Protein AF-A0A1G9GLI8-F1 (afdb_monomer_lite)

Foldseek 3Di:
DDQDPVLVVCVFQPVQQNVPPDLCSLLLLLQCLLQDFPVRNDGCQQFQLSVVVLCVVLVFFAFQFLWKQDLLFIAGSVGHTDDLVSVQVSLALFWKKKAAGRDPPQPPIWIADNNQFIAGQQRDTDDPGNSVVSNVCSNGIMTMGGDADFDVLLCLQPVLEQWWKWWKWFADDPPPFIDGLWIKIQAQLNNTHYSGQVSWHWIFTADLVFQFTQFFIAHLVRDGHCARPPSRHGRHGDHDPQSVLVRVSVRSVCVSVVRRRMWTWIWGAHPVGIHTHGIDSPNDDRCCCPRPPPSSSSVVCSSCHNFDEDEGGDDPVQDDAHQFFKKKKKKKWDFQQPPQCQQVQLQVSQNRSQKHKGWDADPVRIIIMMIIGGNSSVSSSLRVSSCTPPVTHTPYMYMDDIYTDD

Sequence (406 aa):
MQDFDHAGFLKSWFPSIAATNHPARFFWAHNEFLCTTPAAKRAVLDDKLLFSGLLAVSGLPAPRTLLAILGGRFVSGSGEELDEAEAVRRLQGRGAFAKTRTGWGGEGSFRIGADGTIHGTDGTRVAKSLGGWLRRIRKSDYLVQELVQQDERCAQAAPASVNTVRCITFPGSGDDGPRVALAFWRIGNGRTVVDNISSGGMICAVDPSSGRVTSAAADKTRTTYEAHPVTGFRFRGAELPGFDAILRTVRAGHRALDTAMSIAWDVAVTPEGPVILEGNGHWGISLEDLIQPGYEQVLWDAFMAGRRVEGRGFPAEAGPVAETDMVRASLTIRGKVQGVGYRRWVTRHAADRGVQAEARNLSDGTVRCRLWGQRWRVEFVTLACHRGPPAAGVEGIDVRDVRRLR

Secondary structure (DSSP, 8-state):
-PPP-HHHHHHHH-HHHHTT--TTHHHHHHHHHHH--SS--S-GGG-HHHHHHHHHHTT-----EEEEEETTEEE-TTS-EE-HHHHHHHHTTS-EEEEESS--TTTT-EEE-TTS-EEETTS-B--S-HHHHHHHHTTS-EEEEEPPPPPHHHHTT-TTSPPEEEEEEEPPSGGG--EEEEEEEEE--SSSS---GGGT-EEEEE-TTT-BB-S-EEETT--EESB-TTT--B-TTPBPTTHHHHHHHHHHHHHHTTT-S-EEEEEEEETTEEEEEEEESS---SSHHHHSTTHHHHHHHHHHTT----S----GGG-S--TT-EEEEEEEEEEE-SSSSHHHHHHHHHHTTT-EEEEEE-TTS-EEEEEEEEHHHHHHHHHHHTT-STT-EEEEEEEEEEEE--

pLDDT: mean 90.31, std 9.18, range [47.22, 98.62]

InterPro domains:
  IPR001792 Acylphosphatase-like domain [PF00708] (331-401)
  IPR001792 Acylphosphatase-like domain [PS51160] (328-406)
  IPR020456 Acylphosphatase [PTHR47268] (326-401)
  IPR036046 Acylphosphatase-like domain superfamily [SSF54975] (324-403)
  IPR039523 Alpha-L-glutamate ligase-related protein, ATP-grasp domain [PF14397] (40-290)

Radius of gyration: 23.62 Å; chains: 1; bounding box: 62×44×68 Å

Structure (mmCIF, N/CA/C/O backbone):
data_AF-A0A1G9GLI8-F1
#
_entry.id   AF-A0A1G9GLI8-F1
#
loop_
_atom_site.group_PDB
_atom_site.id
_atom_site.type_symbol
_atom_site.label_atom_id
_atom_site.label_alt_id
_atom_site.label_comp_id
_atom_site.label_asym_id
_atom_site.label_entity_id
_atom_site.label_seq_id
_atom_site.pdbx_PDB_ins_code
_atom_site.Cartn_x
_atom_site.Cartn_y
_atom_site.Cartn_z
_atom_site.occupancy
_atom_site.B_iso_or_equiv
_atom_site.auth_seq_id
_atom_site.auth_comp_id
_atom_site.auth_asym_id
_atom_site.auth_atom_id
_atom_site.pdbx_PDB_model_num
ATOM 1 N N . MET A 1 1 ? 21.840 -19.261 -1.019 1.00 47.22 1 MET A N 1
ATOM 2 C CA . MET A 1 1 ? 21.425 -18.144 -1.892 1.00 47.22 1 MET A CA 1
ATOM 3 C C . MET A 1 1 ? 22.218 -16.942 -1.411 1.00 47.22 1 MET A C 1
ATOM 5 O O . MET A 1 1 ? 22.260 -16.765 -0.204 1.00 47.22 1 MET A O 1
ATOM 9 N N . GLN A 1 2 ? 22.971 -16.248 -2.268 1.00 57.12 2 GLN A N 1
ATOM 10 C CA . GLN A 1 2 ? 23.644 -15.015 -1.836 1.00 57.12 2 GLN A CA 1
ATOM 11 C C . GLN A 1 2 ? 22.579 -13.948 -1.584 1.00 57.12 2 GLN A C 1
ATOM 13 O O . GLN A 1 2 ? 21.652 -13.836 -2.388 1.00 57.12 2 GLN A O 1
ATOM 18 N N . ASP A 1 3 ? 22.716 -13.202 -0.490 1.00 78.06 3 ASP A N 1
ATOM 19 C CA . ASP A 1 3 ? 21.849 -12.065 -0.195 1.00 78.06 3 ASP A CA 1
ATOM 20 C C . ASP A 1 3 ? 21.944 -11.044 -1.335 1.00 78.06 3 ASP A C 1
ATOM 22 O O . ASP A 1 3 ? 23.028 -10.753 -1.851 1.00 78.06 3 ASP A O 1
ATOM 26 N N . PHE A 1 4 ? 20.799 -10.521 -1.767 1.00 84.12 4 PHE A N 1
ATOM 27 C CA . PHE A 1 4 ? 20.764 -9.497 -2.803 1.00 84.12 4 PHE A CA 1
ATOM 28 C C . PHE A 1 4 ? 21.420 -8.201 -2.299 1.00 84.12 4 PHE A C 1
ATOM 30 O O . PHE A 1 4 ? 20.952 -7.597 -1.331 1.00 84.12 4 PHE A O 1
ATOM 37 N N . ASP A 1 5 ? 22.469 -7.740 -2.993 1.00 89.00 5 ASP A N 1
ATOM 38 C CA . ASP A 1 5 ? 23.155 -6.472 -2.710 1.00 89.00 5 ASP A CA 1
ATOM 39 C C . ASP A 1 5 ? 22.285 -5.266 -3.104 1.00 89.00 5 ASP A C 1
ATOM 41 O O . ASP A 1 5 ? 22.465 -4.606 -4.134 1.00 89.00 5 ASP A O 1
ATOM 45 N N . HIS A 1 6 ? 21.306 -4.974 -2.256 1.00 88.50 6 HIS A N 1
ATOM 46 C CA . HIS A 1 6 ? 20.395 -3.856 -2.425 1.00 88.50 6 HIS A CA 1
ATOM 47 C C . HIS A 1 6 ? 21.102 -2.498 -2.329 1.00 88.50 6 HIS A C 1
ATOM 49 O O . HIS A 1 6 ? 20.702 -1.551 -3.007 1.00 88.50 6 HIS A O 1
ATOM 55 N N . ALA A 1 7 ? 22.176 -2.387 -1.543 1.00 87.88 7 ALA A N 1
ATOM 56 C CA . ALA A 1 7 ? 22.947 -1.153 -1.433 1.00 87.88 7 ALA A CA 1
ATOM 57 C C . ALA A 1 7 ? 23.683 -0.837 -2.745 1.00 87.88 7 ALA A C 1
ATOM 59 O O . ALA A 1 7 ? 23.618 0.296 -3.233 1.00 87.88 7 ALA A O 1
ATOM 60 N N . GLY A 1 8 ? 24.350 -1.827 -3.344 1.00 90.19 8 GLY A N 1
ATOM 61 C CA . GLY A 1 8 ? 24.966 -1.710 -4.665 1.00 90.19 8 GLY A CA 1
ATOM 62 C C . GLY A 1 8 ? 23.937 -1.445 -5.762 1.00 90.19 8 GLY A C 1
ATOM 63 O O . GLY A 1 8 ? 24.139 -0.561 -6.601 1.00 90.19 8 GLY A O 1
ATOM 64 N N . PHE A 1 9 ? 22.790 -2.129 -5.708 1.00 91.75 9 PHE A N 1
ATOM 65 C CA . PHE A 1 9 ? 21.672 -1.894 -6.620 1.00 91.75 9 PHE A CA 1
ATOM 66 C C . PHE A 1 9 ? 21.173 -0.447 -6.566 1.00 91.75 9 PHE A C 1
ATOM 68 O O . PHE A 1 9 ? 21.089 0.205 -7.607 1.00 91.75 9 PHE A O 1
ATOM 75 N N . LEU A 1 10 ? 20.894 0.082 -5.370 1.00 90.69 10 LEU A N 1
ATOM 76 C CA . LEU A 1 10 ? 20.459 1.467 -5.190 1.00 90.69 10 LEU A CA 1
ATOM 77 C C . LEU A 1 10 ? 21.518 2.451 -5.682 1.00 90.69 10 LEU A C 1
ATOM 79 O O . LEU A 1 10 ? 21.193 3.352 -6.447 1.00 90.69 10 LEU A O 1
ATOM 83 N N . LYS A 1 11 ? 22.791 2.261 -5.321 1.00 89.69 11 LYS A N 1
ATOM 84 C CA . LYS A 1 11 ? 23.883 3.131 -5.790 1.00 89.69 11 LYS A CA 1
ATOM 85 C C . LYS A 1 11 ? 23.991 3.164 -7.316 1.00 89.69 11 LYS A C 1
ATOM 87 O O . LYS A 1 11 ? 24.294 4.212 -7.876 1.00 89.69 11 LYS A O 1
ATOM 92 N N . SER A 1 12 ? 23.751 2.036 -7.985 1.00 91.62 12 SER A N 1
ATOM 93 C CA . SER A 1 12 ? 23.868 1.932 -9.441 1.00 91.62 12 SER A CA 1
ATOM 94 C C . SER A 1 12 ? 22.621 2.424 -10.181 1.00 91.62 12 SER A C 1
ATOM 96 O O . SER A 1 12 ? 22.726 3.168 -11.153 1.00 91.62 12 SER A O 1
ATOM 98 N N . TRP A 1 13 ? 21.427 2.026 -9.749 1.00 93.56 13 TRP A N 1
ATOM 99 C CA . TRP A 1 13 ? 20.188 2.248 -10.503 1.00 93.56 13 TRP A CA 1
ATOM 100 C C . TRP A 1 13 ? 19.340 3.399 -9.972 1.00 93.56 13 TRP A C 1
ATOM 102 O O . TRP A 1 13 ? 18.591 4.000 -10.740 1.00 93.56 13 TRP A O 1
ATOM 112 N N . PHE A 1 14 ? 19.500 3.738 -8.694 1.00 92.62 14 PHE A N 1
ATOM 113 C CA . PHE A 1 14 ? 18.739 4.775 -8.001 1.00 92.62 14 PHE A CA 1
ATOM 114 C C . PHE A 1 14 ? 19.632 5.688 -7.150 1.00 92.62 14 PHE A C 1
ATOM 116 O O . PHE A 1 14 ? 19.346 5.881 -5.964 1.00 92.62 14 PHE A O 1
ATOM 123 N N . PRO A 1 15 ? 20.731 6.249 -7.693 1.00 89.38 15 PRO A N 1
ATOM 124 C CA . PRO A 1 15 ? 21.643 7.072 -6.903 1.00 89.38 15 PRO A CA 1
ATOM 125 C C . PRO A 1 15 ? 20.952 8.282 -6.263 1.00 89.38 15 PRO A C 1
ATOM 127 O O . PRO A 1 15 ? 21.400 8.735 -5.213 1.00 89.38 15 PRO A O 1
ATOM 130 N N . SER A 1 16 ? 19.847 8.775 -6.841 1.00 87.56 16 SER A N 1
ATOM 131 C CA . SER A 1 16 ? 19.075 9.861 -6.230 1.00 87.56 16 SER A CA 1
ATOM 132 C C . SER A 1 16 ? 18.406 9.464 -4.910 1.00 87.56 16 SER A C 1
ATOM 134 O O . SER A 1 16 ? 18.384 10.259 -3.976 1.00 87.56 16 SER A O 1
ATOM 136 N N . ILE A 1 17 ? 17.952 8.212 -4.804 1.00 86.62 17 ILE A N 1
ATOM 137 C CA . ILE A 1 17 ? 17.346 7.646 -3.592 1.00 86.62 17 ILE A CA 1
ATOM 138 C C . ILE A 1 17 ? 18.414 7.119 -2.634 1.00 86.62 17 ILE A C 1
ATOM 140 O O . ILE A 1 17 ? 18.275 7.246 -1.422 1.00 86.62 17 ILE A O 1
ATOM 144 N N . ALA A 1 18 ? 19.506 6.546 -3.152 1.00 84.94 18 ALA A N 1
ATOM 145 C CA . ALA A 1 18 ? 20.603 6.034 -2.330 1.00 84.94 18 ALA A CA 1
ATOM 146 C C . ALA A 1 18 ? 21.181 7.103 -1.380 1.00 84.94 18 ALA A C 1
ATOM 148 O O . ALA A 1 18 ? 21.725 6.765 -0.332 1.00 84.94 18 ALA A O 1
ATOM 149 N N . ALA A 1 19 ? 21.035 8.387 -1.724 1.00 75.69 19 ALA A N 1
ATOM 150 C CA . ALA A 1 19 ? 21.469 9.516 -0.910 1.00 75.69 19 ALA A CA 1
ATOM 151 C C . ALA A 1 19 ? 20.595 9.790 0.332 1.00 75.69 19 ALA A C 1
ATOM 153 O O . ALA A 1 19 ? 21.033 10.516 1.222 1.00 75.69 19 ALA A O 1
ATOM 154 N N . THR A 1 20 ? 19.371 9.253 0.426 1.00 71.25 20 THR A N 1
ATOM 155 C CA . THR A 1 20 ? 18.413 9.643 1.478 1.00 71.25 20 THR A CA 1
ATOM 156 C C . THR A 1 20 ? 18.528 8.841 2.780 1.00 71.25 20 THR A C 1
ATOM 158 O O . THR A 1 20 ? 17.781 9.125 3.713 1.00 71.25 20 THR A O 1
ATOM 161 N N . ASN A 1 21 ? 19.406 7.829 2.854 1.00 66.62 21 ASN A N 1
ATOM 162 C CA . ASN A 1 21 ? 19.669 6.975 4.031 1.00 66.62 21 ASN A CA 1
ATOM 163 C C . ASN A 1 21 ? 18.436 6.355 4.732 1.00 66.62 21 ASN A C 1
ATOM 165 O O . ASN A 1 21 ? 18.541 5.898 5.867 1.00 66.62 21 ASN A O 1
ATOM 169 N N . HIS A 1 22 ? 17.269 6.307 4.083 1.00 71.94 22 HIS A N 1
ATOM 170 C CA . HIS A 1 22 ? 16.049 5.751 4.670 1.00 71.94 22 HIS A CA 1
ATOM 171 C C . HIS A 1 22 ? 15.716 4.402 4.009 1.00 71.94 22 HIS A C 1
ATOM 173 O O . HIS A 1 22 ? 15.412 4.386 2.811 1.00 71.94 22 HIS A O 1
ATOM 179 N N . PRO A 1 23 ? 15.683 3.281 4.757 1.00 65.19 23 PRO A N 1
ATOM 180 C CA . PRO A 1 23 ? 15.645 1.923 4.193 1.00 65.19 23 PRO A CA 1
ATOM 181 C C . PRO A 1 23 ? 14.399 1.651 3.336 1.00 65.19 23 PRO A C 1
ATOM 183 O O . PRO A 1 23 ? 14.455 0.966 2.319 1.00 65.19 23 PRO A O 1
ATOM 186 N N . ALA A 1 24 ? 13.268 2.274 3.682 1.00 75.62 24 ALA A N 1
ATOM 187 C CA . ALA A 1 24 ? 12.013 2.148 2.938 1.00 75.62 24 ALA A CA 1
ATOM 188 C C . ALA A 1 24 ? 11.818 3.150 1.778 1.00 75.62 24 ALA A C 1
ATOM 190 O O . ALA A 1 24 ? 10.831 3.026 1.045 1.00 75.62 24 ALA A O 1
ATOM 191 N N . ARG A 1 25 ? 12.691 4.163 1.614 1.00 85.25 25 ARG A N 1
ATOM 192 C CA . ARG A 1 25 ? 12.437 5.300 0.699 1.00 85.25 25 ARG A CA 1
ATOM 193 C C . ARG A 1 25 ? 12.219 4.842 -0.735 1.00 85.25 25 ARG A C 1
ATOM 195 O O . ARG A 1 25 ? 11.334 5.372 -1.404 1.00 85.25 25 ARG A O 1
ATOM 202 N N . PHE A 1 26 ? 12.992 3.854 -1.182 1.00 89.00 26 PHE A N 1
ATOM 203 C CA . PHE A 1 26 ? 12.869 3.281 -2.518 1.00 89.00 26 PHE A CA 1
ATOM 204 C C . PHE A 1 26 ? 11.445 2.799 -2.808 1.00 89.00 26 PHE A C 1
ATOM 206 O O . PHE A 1 26 ? 10.848 3.204 -3.801 1.00 89.00 26 PHE A O 1
ATOM 213 N N . PHE A 1 27 ? 10.874 1.983 -1.920 1.00 88.00 27 PHE A N 1
ATOM 214 C CA . PHE A 1 27 ? 9.536 1.423 -2.105 1.00 88.00 27 PHE A CA 1
ATOM 215 C C . PHE A 1 27 ? 8.453 2.501 -2.095 1.00 88.00 27 PHE A C 1
ATOM 217 O O . PHE A 1 27 ? 7.528 2.448 -2.900 1.00 88.00 27 PHE A O 1
ATOM 224 N N . TRP A 1 28 ? 8.602 3.520 -1.245 1.00 85.38 28 TRP A N 1
ATOM 225 C CA . TRP A 1 28 ? 7.702 4.674 -1.225 1.00 85.38 28 TRP A CA 1
ATOM 226 C C . TRP A 1 28 ? 7.745 5.451 -2.532 1.00 85.38 28 TRP A C 1
ATOM 228 O O . TRP A 1 28 ? 6.699 5.706 -3.118 1.00 85.38 28 TRP A O 1
ATOM 238 N N . ALA A 1 29 ? 8.947 5.787 -3.003 1.00 86.25 29 ALA A N 1
ATOM 239 C CA . ALA A 1 29 ? 9.135 6.497 -4.262 1.00 86.25 29 ALA A CA 1
ATOM 240 C C . ALA A 1 29 ? 8.609 5.678 -5.449 1.00 86.25 29 ALA A C 1
ATOM 242 O O . ALA A 1 29 ? 8.027 6.226 -6.382 1.00 86.25 29 ALA A O 1
ATOM 243 N N . HIS A 1 30 ? 8.773 4.355 -5.404 1.00 88.81 30 HIS A N 1
ATOM 244 C CA . HIS A 1 30 ? 8.282 3.471 -6.449 1.00 88.81 30 HIS A CA 1
ATOM 245 C C . HIS A 1 30 ? 6.751 3.395 -6.458 1.00 88.81 30 HIS A C 1
ATOM 247 O O . HIS A 1 30 ? 6.137 3.504 -7.517 1.00 88.81 30 HIS A O 1
ATOM 253 N N . ASN A 1 31 ? 6.115 3.252 -5.294 1.00 86.69 31 ASN A N 1
ATOM 254 C CA . ASN A 1 31 ? 4.658 3.305 -5.201 1.00 86.69 31 ASN A CA 1
ATOM 255 C C . ASN A 1 31 ? 4.119 4.664 -5.641 1.00 86.69 31 ASN A C 1
ATOM 257 O O . ASN A 1 31 ? 3.172 4.700 -6.419 1.00 86.69 31 ASN A O 1
ATOM 261 N N . GLU A 1 32 ? 4.753 5.761 -5.226 1.00 83.69 32 GLU A N 1
ATOM 262 C CA . GLU A 1 32 ? 4.423 7.112 -5.684 1.00 83.69 32 GLU A CA 1
ATOM 263 C C . GLU A 1 32 ? 4.510 7.207 -7.216 1.00 83.69 32 GLU A C 1
ATOM 265 O O . GLU A 1 32 ? 3.570 7.666 -7.866 1.00 83.69 32 GLU A O 1
ATOM 270 N N . PHE A 1 33 ? 5.587 6.690 -7.813 1.00 85.50 33 PHE A N 1
ATOM 271 C CA . PHE A 1 33 ? 5.793 6.649 -9.263 1.00 85.50 33 PHE A CA 1
ATOM 272 C C . PHE A 1 33 ? 4.734 5.831 -10.018 1.00 85.50 33 PHE A C 1
ATOM 274 O O . PHE A 1 33 ? 4.402 6.146 -11.164 1.00 85.50 33 PHE A O 1
ATOM 281 N N . LEU A 1 34 ? 4.235 4.746 -9.423 1.00 83.50 34 LEU A N 1
ATOM 282 C CA . LEU A 1 34 ? 3.252 3.877 -10.069 1.00 83.50 34 LEU A CA 1
ATOM 283 C C . LEU A 1 34 ? 1.807 4.327 -9.840 1.00 83.50 34 LEU A C 1
ATOM 285 O O . LEU A 1 34 ? 0.982 4.172 -10.740 1.00 83.50 34 LEU A O 1
ATOM 289 N N . CYS A 1 35 ? 1.511 4.886 -8.667 1.00 75.06 35 CYS A N 1
ATOM 290 C CA . CYS A 1 35 ? 0.154 5.216 -8.234 1.00 75.06 35 CYS A CA 1
ATOM 291 C C . CYS A 1 35 ? -0.244 6.671 -8.514 1.00 75.06 35 CYS A C 1
ATOM 293 O O . CYS A 1 35 ? -1.419 7.009 -8.377 1.00 75.06 35 CYS A O 1
ATOM 295 N N . THR A 1 36 ? 0.699 7.532 -8.908 1.00 69.12 36 THR A N 1
ATOM 296 C CA . THR A 1 36 ? 0.410 8.916 -9.299 1.00 69.12 36 THR A CA 1
ATOM 297 C C . THR A 1 36 ? 0.709 9.135 -10.778 1.00 69.12 36 THR A C 1
ATOM 299 O O . THR A 1 36 ? 1.734 8.708 -11.309 1.00 69.12 36 THR A O 1
ATOM 302 N N . THR A 1 37 ? -0.194 9.832 -11.465 1.00 62.31 37 THR A N 1
ATOM 303 C CA . THR A 1 37 ? 0.079 10.380 -12.801 1.00 62.31 37 THR A CA 1
ATOM 304 C C . THR A 1 37 ? -0.009 11.902 -12.720 1.00 62.31 37 THR A C 1
ATOM 306 O O . THR A 1 37 ? -0.674 12.425 -11.827 1.00 62.31 37 THR A O 1
ATOM 309 N N . PRO A 1 38 ? 0.603 12.667 -13.640 1.00 56.25 38 PRO A N 1
ATOM 310 C CA . PRO A 1 38 ? 0.420 14.118 -13.676 1.00 56.25 38 PRO A CA 1
ATOM 311 C C . PRO A 1 38 ? -1.059 14.548 -13.743 1.00 56.25 38 PRO A C 1
ATOM 313 O O . PRO A 1 38 ? -1.404 15.617 -13.245 1.00 56.25 38 PRO A O 1
ATOM 316 N N . ALA A 1 39 ? -1.932 13.711 -14.320 1.00 50.38 39 ALA A N 1
ATOM 317 C CA . ALA A 1 39 ? -3.375 13.947 -14.385 1.00 50.38 39 ALA A CA 1
ATOM 318 C C . ALA A 1 39 ? -4.108 13.540 -13.090 1.00 50.38 39 ALA A C 1
ATOM 320 O O . ALA A 1 39 ? -4.992 14.260 -12.626 1.00 50.38 39 ALA A O 1
ATOM 321 N N . ALA A 1 40 ? -3.728 12.415 -12.479 1.00 56.66 40 ALA A N 1
ATOM 322 C CA . ALA A 1 40 ? -4.269 11.947 -11.208 1.00 56.66 40 ALA A CA 1
ATOM 323 C C . ALA A 1 40 ? -3.347 12.375 -10.058 1.00 56.66 40 ALA A C 1
ATOM 325 O O . ALA A 1 40 ? -2.416 11.664 -9.685 1.00 56.66 40 ALA A O 1
ATOM 326 N N . LYS A 1 41 ? -3.636 13.541 -9.464 1.00 52.50 41 LYS A N 1
ATOM 327 C CA . LYS A 1 41 ? -2.883 14.093 -8.320 1.00 52.50 41 LYS A CA 1
ATOM 328 C C . LYS A 1 41 ? -2.916 13.219 -7.050 1.00 52.50 41 LYS A C 1
ATOM 330 O O . LYS A 1 41 ? -2.290 13.603 -6.068 1.00 52.50 41 LYS A O 1
ATOM 335 N N . ARG A 1 42 ? -3.694 12.128 -7.011 1.00 59.84 42 ARG A N 1
ATOM 336 C CA . ARG A 1 42 ? -3.911 11.294 -5.815 1.00 59.84 42 ARG A CA 1
ATOM 337 C C . ARG A 1 42 ? -4.028 9.817 -6.173 1.00 59.84 42 ARG A C 1
ATOM 339 O O . ARG A 1 42 ? -4.731 9.480 -7.125 1.00 59.84 42 ARG A O 1
ATOM 346 N N . ALA A 1 43 ? -3.385 8.966 -5.377 1.00 73.38 43 ALA A N 1
ATOM 347 C CA . ALA A 1 43 ? -3.535 7.521 -5.451 1.00 73.38 43 ALA A CA 1
ATOM 348 C C . ALA A 1 43 ? -4.830 7.068 -4.756 1.00 73.38 43 ALA A C 1
ATOM 350 O O . ALA A 1 43 ? -5.285 7.697 -3.802 1.00 73.38 43 ALA A O 1
ATOM 351 N N . VAL A 1 44 ? -5.397 5.937 -5.191 1.00 84.75 44 VAL A N 1
ATOM 352 C CA . VAL A 1 44 ? -6.567 5.314 -4.538 1.00 84.75 44 VAL A CA 1
ATOM 353 C C . VAL A 1 44 ? -6.296 5.025 -3.058 1.00 84.75 44 VAL A C 1
ATOM 355 O O . VAL A 1 44 ? -7.179 5.223 -2.234 1.00 84.75 44 VAL A O 1
ATOM 358 N N . LEU A 1 45 ? -5.071 4.613 -2.714 1.00 86.19 45 LEU A N 1
ATOM 359 C CA . LEU A 1 45 ? -4.663 4.302 -1.338 1.00 86.19 45 LEU A CA 1
ATOM 360 C C . LEU A 1 45 ? -4.658 5.531 -0.410 1.00 86.19 45 LEU A C 1
ATOM 362 O O . LEU A 1 45 ? -4.851 5.380 0.791 1.00 86.19 45 LEU A O 1
ATOM 366 N N . ASP A 1 46 ? -4.503 6.742 -0.953 1.00 84.19 46 ASP A N 1
ATOM 367 C CA . ASP A 1 46 ? -4.475 7.982 -0.159 1.00 84.19 46 ASP A CA 1
ATOM 368 C C . ASP A 1 46 ? -5.879 8.573 0.067 1.00 84.19 46 ASP A C 1
ATOM 370 O O . ASP A 1 46 ? -6.053 9.535 0.822 1.00 84.19 46 ASP A O 1
ATOM 374 N N . ASP A 1 47 ? -6.896 8.027 -0.606 1.00 89.00 47 ASP A N 1
ATOM 375 C CA . ASP A 1 47 ? -8.276 8.496 -0.551 1.00 89.00 47 ASP A CA 1
ATOM 376 C C . ASP A 1 47 ? -9.181 7.399 0.009 1.00 89.00 47 ASP A C 1
ATOM 378 O O . ASP A 1 47 ? -9.603 6.479 -0.693 1.00 89.00 47 ASP A O 1
ATOM 382 N N . LYS A 1 48 ? -9.527 7.521 1.294 1.00 90.75 48 LYS A N 1
ATOM 383 C CA . LYS A 1 48 ? -10.290 6.489 2.008 1.00 90.75 48 LYS A CA 1
ATOM 384 C C . LYS A 1 48 ? -11.661 6.215 1.390 1.00 90.75 48 LYS A C 1
ATOM 386 O O . LYS A 1 48 ? -12.164 5.103 1.535 1.00 90.75 48 LYS A O 1
ATOM 391 N N . LEU A 1 49 ? -12.266 7.194 0.709 1.00 90.06 49 LEU A N 1
ATOM 392 C CA . LEU A 1 49 ? -13.542 6.993 0.024 1.00 90.06 49 LEU A CA 1
ATOM 393 C C . LEU A 1 49 ? -13.349 6.198 -1.271 1.00 90.06 49 LEU A C 1
ATOM 395 O O . LEU A 1 49 ? -14.058 5.215 -1.477 1.00 90.06 49 LEU A O 1
ATOM 399 N N . LEU A 1 50 ? -12.392 6.595 -2.119 1.00 89.31 50 LEU A N 1
ATOM 400 C CA . LEU A 1 50 ? -12.094 5.860 -3.356 1.00 89.31 50 LEU A CA 1
ATOM 401 C C . LEU A 1 50 ? -11.649 4.429 -3.051 1.00 89.31 50 LEU A C 1
ATOM 403 O O . LEU A 1 50 ? -12.113 3.494 -3.698 1.00 89.31 50 LEU A O 1
ATOM 407 N N . PHE A 1 51 ? -10.810 4.256 -2.030 1.00 91.31 51 PHE A N 1
ATOM 408 C CA . PHE A 1 51 ? -10.389 2.947 -1.549 1.00 91.31 51 PHE A CA 1
ATOM 409 C C . PHE A 1 51 ? -11.580 2.097 -1.094 1.00 91.31 51 PHE A C 1
ATOM 411 O O . PHE A 1 51 ? -11.737 0.969 -1.555 1.00 91.31 51 PHE A O 1
ATOM 418 N N . SER A 1 52 ? -12.468 2.645 -0.256 1.00 92.62 52 SER A N 1
ATOM 419 C CA . SER A 1 52 ? -13.665 1.926 0.199 1.00 92.62 52 SER A CA 1
ATOM 420 C C . SER A 1 52 ? -14.584 1.535 -0.965 1.00 92.62 52 SER A C 1
ATOM 422 O O . SER A 1 52 ? -15.130 0.434 -0.964 1.00 92.62 52 SER A O 1
ATOM 424 N N . GLY A 1 53 ? -14.739 2.407 -1.966 1.00 91.19 53 GLY A N 1
ATOM 425 C CA . GLY A 1 53 ? -15.504 2.111 -3.178 1.00 91.19 53 GLY A CA 1
ATOM 426 C C . GLY A 1 53 ? -14.874 1.001 -4.025 1.00 91.19 53 GLY A C 1
ATOM 427 O O . GLY A 1 53 ? -15.585 0.110 -4.489 1.00 91.19 53 GLY A O 1
ATOM 428 N N . LEU A 1 54 ? -13.544 1.007 -4.176 1.00 91.50 54 LEU A N 1
ATOM 429 C CA . LEU A 1 54 ? -12.812 -0.054 -4.872 1.00 91.50 54 LEU A CA 1
ATOM 430 C C . LEU A 1 54 ? -13.006 -1.409 -4.186 1.00 91.50 54 LEU A C 1
ATOM 432 O O . LEU A 1 54 ? -13.272 -2.400 -4.865 1.00 91.50 54 LEU A O 1
ATOM 436 N N . LEU A 1 55 ? -12.893 -1.462 -2.855 1.00 94.06 55 LEU A N 1
ATOM 437 C CA . LEU A 1 55 ? -13.117 -2.701 -2.109 1.00 94.06 55 LEU A CA 1
ATOM 438 C C . LEU A 1 55 ? -14.541 -3.222 -2.328 1.00 94.06 55 LEU A C 1
ATOM 440 O O . LEU A 1 55 ? -14.714 -4.390 -2.673 1.00 94.06 55 LEU A O 1
ATOM 444 N N . ALA A 1 56 ? -15.540 -2.341 -2.220 1.00 92.50 56 ALA A N 1
ATOM 445 C CA . ALA A 1 56 ? -16.942 -2.701 -2.402 1.00 92.50 56 ALA A CA 1
ATOM 446 C C . ALA A 1 56 ? -17.227 -3.263 -3.805 1.00 92.50 56 ALA A C 1
ATOM 448 O O . ALA A 1 56 ? -17.818 -4.335 -3.923 1.00 92.50 56 ALA A O 1
ATOM 449 N N . VAL A 1 57 ? -16.771 -2.590 -4.870 1.00 92.12 57 VAL A N 1
ATOM 450 C CA . VAL A 1 57 ? -17.011 -3.057 -6.249 1.00 92.12 57 VAL A CA 1
ATOM 451 C C . VAL A 1 57 ? -16.236 -4.337 -6.577 1.00 92.12 57 VAL A C 1
ATOM 453 O O . VAL A 1 57 ? -16.659 -5.115 -7.427 1.00 92.12 57 VAL A O 1
ATOM 456 N N . SER A 1 58 ? -15.123 -4.577 -5.879 1.00 93.81 58 SER A N 1
ATOM 457 C CA . SER A 1 58 ? -14.309 -5.790 -6.024 1.00 93.81 58 SER A CA 1
ATOM 458 C C . SER A 1 58 ? -14.825 -6.965 -5.185 1.00 93.81 58 SER A C 1
ATOM 460 O O . SER A 1 58 ? -14.208 -8.028 -5.193 1.00 93.81 58 SER A O 1
ATOM 462 N N . GLY A 1 59 ? -15.917 -6.786 -4.428 1.00 95.31 59 GLY A N 1
ATOM 463 C CA . GLY A 1 59 ? -16.445 -7.805 -3.516 1.00 95.31 59 GLY A CA 1
ATOM 464 C C . GLY A 1 59 ? -15.510 -8.125 -2.345 1.00 95.31 59 GLY A C 1
ATOM 465 O O . GLY A 1 59 ? -15.584 -9.214 -1.778 1.00 95.31 59 GLY A O 1
ATOM 466 N N . LEU A 1 60 ? -14.604 -7.206 -1.999 1.00 96.62 60 LEU A N 1
ATOM 467 C CA . LEU A 1 60 ? -13.655 -7.383 -0.907 1.00 96.62 60 LEU A CA 1
ATOM 468 C C . LEU A 1 60 ? -14.280 -6.951 0.425 1.00 96.62 60 LEU A C 1
ATOM 470 O O . LEU A 1 60 ? -14.956 -5.920 0.481 1.00 96.62 60 LEU A O 1
ATOM 474 N N . PRO A 1 61 ? -14.035 -7.701 1.512 1.00 97.19 61 PRO A N 1
ATOM 475 C CA . PRO A 1 61 ? -14.618 -7.402 2.810 1.00 97.19 61 PRO A CA 1
ATOM 476 C C . PRO A 1 61 ? -14.027 -6.108 3.376 1.00 97.19 61 PRO A C 1
ATOM 478 O O . PRO A 1 61 ? -12.813 -5.976 3.538 1.00 97.19 61 PRO A O 1
ATOM 481 N N . ALA A 1 62 ? -14.898 -5.157 3.693 1.00 96.19 62 ALA A N 1
ATOM 482 C CA . ALA A 1 62 ? -14.558 -3.869 4.281 1.00 96.19 62 ALA A CA 1
ATOM 483 C C . ALA A 1 62 ? -15.723 -3.384 5.158 1.00 96.19 62 ALA A C 1
ATOM 485 O O . ALA A 1 62 ? -16.867 -3.767 4.901 1.00 96.19 62 ALA A O 1
ATOM 486 N N . PRO A 1 63 ? -15.477 -2.510 6.148 1.00 95.75 63 PRO A N 1
ATOM 487 C CA . PRO A 1 63 ? -16.553 -1.914 6.931 1.00 95.75 63 PRO A CA 1
ATOM 488 C C . PRO A 1 63 ? -17.519 -1.140 6.030 1.00 95.75 63 PRO A C 1
ATOM 490 O O . PRO A 1 63 ? -17.106 -0.266 5.255 1.00 95.75 63 PRO A O 1
ATOM 493 N N . ARG A 1 64 ? -18.817 -1.421 6.138 1.00 94.00 64 ARG A N 1
ATOM 494 C CA . ARG A 1 64 ? -19.831 -0.763 5.313 1.00 94.00 64 ARG A CA 1
ATOM 495 C C . ARG A 1 64 ? -19.852 0.741 5.567 1.00 94.00 64 ARG A C 1
ATOM 497 O O . ARG A 1 64 ? -19.937 1.201 6.707 1.00 94.00 64 ARG A O 1
ATOM 504 N N . THR A 1 65 ? -19.855 1.514 4.485 1.00 95.69 65 THR A N 1
ATOM 505 C CA . THR A 1 65 ? -20.076 2.962 4.526 1.00 95.69 65 THR A CA 1
ATOM 506 C C . THR A 1 65 ? -21.524 3.266 4.896 1.00 95.69 65 THR A C 1
ATOM 508 O O . THR A 1 65 ? -22.450 2.957 4.147 1.00 95.69 65 THR A O 1
ATOM 511 N N . LEU A 1 66 ? -21.723 3.898 6.051 1.00 95.38 66 LEU A N 1
ATOM 512 C CA . LEU A 1 66 ? -23.038 4.345 6.513 1.00 95.38 66 LEU A CA 1
ATOM 513 C C . LEU A 1 66 ? -23.378 5.725 5.948 1.00 95.38 66 LEU A C 1
ATOM 515 O O . LEU A 1 66 ? -24.523 5.980 5.565 1.00 95.38 66 LEU A O 1
ATOM 519 N N . LEU A 1 67 ? -22.368 6.595 5.906 1.00 96.06 67 LEU A N 1
ATOM 520 C CA . LEU A 1 67 ? -22.468 7.996 5.525 1.00 96.06 67 LEU A CA 1
ATOM 521 C C . LEU A 1 67 ? -21.106 8.486 5.010 1.00 96.06 67 LEU A C 1
ATOM 523 O O . LEU A 1 67 ? -20.063 8.148 5.566 1.00 96.06 67 LEU A O 1
ATOM 527 N N . ALA A 1 68 ? -21.112 9.333 3.992 1.00 97.06 68 ALA A N 1
ATOM 528 C CA . ALA A 1 68 ? -19.982 10.151 3.581 1.00 97.06 68 ALA A CA 1
ATOM 529 C C . ALA A 1 68 ? -20.370 11.634 3.636 1.00 97.06 68 ALA A C 1
ATOM 531 O O . ALA A 1 68 ? -21.533 12.001 3.462 1.00 97.06 68 ALA A O 1
ATOM 532 N N . ILE A 1 69 ? -19.385 12.490 3.885 1.00 97.12 69 ILE A N 1
ATOM 533 C CA . ILE A 1 69 ? -19.510 13.943 3.799 1.00 97.12 69 ILE A CA 1
ATOM 534 C C . ILE A 1 69 ? -18.588 14.406 2.682 1.00 97.12 69 ILE A C 1
ATOM 536 O O . ILE A 1 69 ? -17.387 14.159 2.765 1.00 97.12 69 ILE A O 1
ATOM 540 N N . LEU A 1 70 ? -19.137 15.056 1.654 1.00 94.69 70 LEU A N 1
ATOM 541 C CA . LEU A 1 70 ? -18.383 15.472 0.468 1.00 94.69 70 LEU A CA 1
ATOM 542 C C . LEU A 1 70 ? -18.734 16.892 0.053 1.00 94.69 70 LEU A C 1
ATOM 544 O O . LEU A 1 70 ? -19.871 17.162 -0.337 1.00 94.69 70 LEU A O 1
ATOM 548 N N . GLY A 1 71 ? -17.764 17.804 0.147 1.00 93.62 71 GLY A N 1
ATOM 549 C CA . GLY A 1 71 ? -17.987 19.219 -0.168 1.00 93.62 71 GLY A CA 1
ATOM 550 C C . GLY A 1 71 ? -19.139 19.810 0.648 1.00 93.62 71 GLY A C 1
ATOM 551 O O . GLY A 1 71 ? -19.938 20.588 0.134 1.00 93.62 71 GLY A O 1
ATOM 552 N N . GLY A 1 72 ? -19.282 19.359 1.896 1.00 94.94 72 GLY A N 1
ATOM 553 C CA . GLY A 1 72 ? -20.393 19.735 2.753 1.00 94.94 72 GLY A CA 1
ATOM 554 C C . GLY A 1 72 ? -21.748 19.191 2.303 1.00 94.94 72 GLY A C 1
ATOM 555 O O . GLY A 1 72 ? -22.750 19.840 2.554 1.00 94.94 72 GLY A O 1
ATOM 556 N N . ARG A 1 73 ? -21.841 18.022 1.673 1.00 96.62 73 ARG A N 1
ATOM 557 C CA . ARG A 1 73 ? -23.110 17.297 1.458 1.00 96.62 73 ARG A CA 1
ATOM 558 C C . ARG A 1 73 ? -23.059 15.949 2.156 1.00 96.62 73 ARG A C 1
ATOM 560 O O . ARG A 1 73 ? -21.985 15.361 2.230 1.00 96.62 73 ARG A O 1
ATOM 567 N N . PHE A 1 74 ? -24.193 15.481 2.668 1.00 97.88 74 PHE A N 1
ATOM 568 C CA . PHE A 1 74 ? -24.318 14.135 3.224 1.00 97.88 74 PHE A CA 1
ATOM 569 C C . PHE A 1 74 ? -24.680 13.170 2.101 1.00 97.88 74 PHE A C 1
ATOM 571 O O . PHE A 1 74 ? -25.578 13.454 1.316 1.00 97.88 74 PHE A O 1
ATOM 578 N N . VAL A 1 75 ? -23.968 12.052 2.012 1.00 97.06 75 VAL A N 1
ATOM 579 C CA . VAL A 1 75 ? -24.133 11.068 0.938 1.00 97.06 75 VAL A CA 1
ATOM 580 C C . VAL A 1 75 ? -24.176 9.665 1.540 1.00 97.06 75 VAL A C 1
ATOM 582 O O . VAL A 1 75 ? -23.407 9.357 2.450 1.00 97.06 75 VAL A O 1
ATOM 585 N N . SER A 1 76 ? -25.073 8.804 1.073 1.00 94.25 76 SER A N 1
ATOM 586 C CA . SER A 1 76 ? -25.141 7.404 1.497 1.00 94.25 76 SER A CA 1
ATOM 587 C C . SER A 1 76 ? -23.960 6.585 0.953 1.00 94.25 76 SER A C 1
ATOM 589 O O . SER A 1 76 ? -23.250 7.007 0.041 1.00 94.25 76 SER A O 1
ATOM 591 N N . GLY A 1 77 ? -23.780 5.358 1.456 1.00 87.75 77 GLY A N 1
ATOM 592 C CA . GLY A 1 77 ? -22.834 4.403 0.864 1.00 87.75 77 GLY A CA 1
ATOM 593 C C . GLY A 1 77 ? -23.165 3.994 -0.582 1.00 87.75 77 GLY A C 1
ATOM 594 O O . GLY A 1 77 ? -22.276 3.527 -1.285 1.00 87.75 77 GLY A O 1
ATOM 595 N N . SER A 1 78 ? -24.410 4.192 -1.038 1.00 88.81 78 SER A N 1
ATOM 596 C CA . SER A 1 78 ? -24.843 3.962 -2.427 1.00 88.81 78 SER A CA 1
ATOM 597 C C . SER A 1 78 ? -24.730 5.206 -3.319 1.00 88.81 78 SER A C 1
ATOM 599 O O . SER A 1 78 ? -24.962 5.106 -4.520 1.00 88.81 78 SER A O 1
ATOM 601 N N . GLY A 1 79 ? -24.356 6.366 -2.764 1.00 90.69 79 GLY A N 1
ATOM 602 C CA . GLY A 1 79 ? -24.201 7.615 -3.518 1.00 90.69 79 GLY A CA 1
ATOM 603 C C . GLY A 1 79 ? -25.424 8.540 -3.518 1.00 90.69 79 GLY A C 1
ATOM 604 O O . GLY A 1 79 ? -25.406 9.557 -4.208 1.00 90.69 79 GLY A O 1
ATOM 605 N N . GLU A 1 80 ? -26.468 8.231 -2.750 1.00 95.19 80 GLU A N 1
ATOM 606 C CA . GLU A 1 80 ? -27.668 9.071 -2.625 1.00 95.19 80 GLU A CA 1
ATOM 607 C C . GLU A 1 80 ? -27.391 10.285 -1.735 1.00 95.19 80 GLU A C 1
ATOM 609 O O . GLU A 1 80 ? -26.814 10.139 -0.658 1.00 95.19 80 GLU A O 1
ATOM 614 N N . GLU A 1 81 ? -27.820 11.478 -2.150 1.00 97.38 81 GLU A N 1
ATOM 615 C CA . GLU A 1 81 ? -27.742 12.670 -1.302 1.00 97.38 81 GLU A CA 1
ATOM 616 C C . GLU A 1 81 ? -28.780 12.595 -0.172 1.00 97.38 81 GLU A C 1
ATOM 618 O O . GLU A 1 81 ? -29.929 12.210 -0.388 1.00 97.38 81 GLU A O 1
ATOM 623 N N . LEU A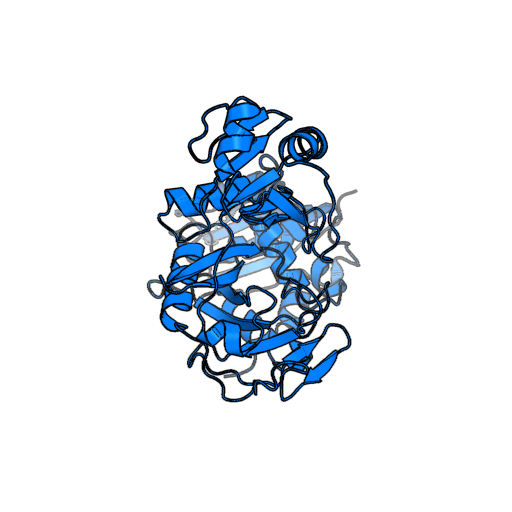 1 82 ? -28.361 12.946 1.043 1.00 97.31 82 LEU A N 1
ATOM 624 C CA . LEU A 1 82 ? -29.152 12.826 2.264 1.00 97.31 82 LEU A CA 1
ATOM 625 C C . LEU A 1 82 ? -29.372 14.201 2.898 1.00 97.31 82 LEU A C 1
ATOM 627 O O . LEU A 1 82 ? -28.479 15.054 2.902 1.00 97.31 82 LEU A O 1
ATOM 631 N N . ASP A 1 83 ? -30.535 14.391 3.517 1.00 97.00 83 ASP A N 1
ATOM 632 C CA . ASP A 1 83 ? -30.726 15.497 4.450 1.00 97.00 83 ASP A CA 1
ATOM 633 C C . ASP A 1 83 ? -30.057 15.205 5.811 1.00 97.00 83 ASP A C 1
ATOM 635 O O . ASP A 1 83 ? -29.567 14.105 6.091 1.00 97.00 83 ASP A O 1
ATOM 639 N N . GLU A 1 84 ? -29.995 16.217 6.679 1.00 96.50 84 GLU A N 1
ATOM 640 C CA . GLU A 1 84 ? -29.372 16.071 7.999 1.00 96.50 84 GLU A CA 1
ATOM 641 C C . GLU A 1 84 ? -30.129 15.083 8.902 1.00 96.50 84 GLU A C 1
ATOM 643 O O . GLU A 1 84 ? -29.503 14.357 9.676 1.00 96.50 84 GLU A O 1
ATOM 648 N N . ALA A 1 85 ? -31.460 15.031 8.809 1.00 96.69 85 ALA A N 1
ATOM 649 C CA . ALA A 1 85 ? -32.271 14.148 9.639 1.00 96.69 85 ALA A CA 1
ATOM 650 C C . ALA A 1 85 ? -32.012 12.675 9.288 1.00 96.69 85 ALA A C 1
ATOM 652 O O . ALA A 1 85 ? -31.895 11.836 10.179 1.00 96.69 85 ALA A O 1
ATOM 653 N N . GLU A 1 86 ? -31.855 12.368 8.005 1.00 96.88 86 GLU A N 1
ATOM 654 C CA . GLU A 1 86 ? -31.498 11.049 7.503 1.00 96.88 86 GLU A CA 1
ATOM 655 C C . GLU A 1 86 ? -30.058 10.676 7.862 1.00 96.88 86 GLU A C 1
ATOM 657 O O . GLU A 1 86 ? -29.806 9.561 8.324 1.00 96.88 86 GLU A O 1
ATOM 662 N N . ALA A 1 87 ? -29.117 11.619 7.755 1.00 96.00 87 ALA A N 1
ATOM 663 C CA . ALA A 1 87 ? -27.746 11.408 8.216 1.00 96.00 87 ALA A CA 1
ATOM 664 C C . ALA A 1 87 ? -27.691 11.068 9.720 1.00 96.00 87 ALA A C 1
ATOM 666 O O . ALA A 1 87 ? -26.952 10.168 10.122 1.00 96.00 87 ALA A O 1
ATOM 667 N N . VAL A 1 88 ? -28.506 11.734 10.551 1.00 95.88 88 VAL A N 1
ATOM 668 C CA . VAL A 1 88 ? -28.651 11.407 11.979 1.00 95.88 88 VAL A CA 1
ATOM 669 C C . VAL A 1 88 ? -29.257 10.015 12.165 1.00 95.88 88 VAL A C 1
ATOM 671 O O . VAL A 1 88 ? -28.677 9.203 12.886 1.00 95.88 88 VAL A O 1
ATOM 674 N N . ARG A 1 89 ? -30.377 9.703 11.495 1.00 94.94 89 ARG A N 1
ATOM 675 C CA . ARG A 1 89 ? -31.057 8.398 11.607 1.00 94.94 89 ARG A CA 1
ATOM 676 C C . ARG A 1 89 ? -30.140 7.223 11.277 1.00 94.94 89 ARG A C 1
ATOM 678 O O . ARG A 1 89 ? -30.197 6.204 11.956 1.00 94.94 89 ARG A O 1
ATOM 685 N N . ARG A 1 90 ? -29.267 7.367 10.277 1.00 93.69 90 ARG A N 1
ATOM 686 C CA . ARG A 1 90 ? -28.321 6.314 9.870 1.00 93.69 90 ARG A CA 1
ATOM 687 C C . ARG A 1 90 ? -27.257 5.988 10.914 1.00 93.69 90 ARG A C 1
ATOM 689 O O . ARG A 1 90 ? -26.757 4.864 10.926 1.00 93.69 90 ARG A O 1
ATOM 696 N N . LEU A 1 91 ? -26.900 6.950 11.763 1.00 94.31 91 LEU A N 1
ATOM 697 C CA . LEU A 1 91 ? -25.892 6.770 12.812 1.00 94.31 91 LEU A CA 1
ATOM 698 C C . LEU A 1 91 ? -26.516 6.491 14.187 1.00 94.31 91 LEU A C 1
ATOM 700 O O . LEU A 1 91 ? -25.869 5.907 15.050 1.00 94.31 91 LEU A O 1
ATOM 704 N N . GLN A 1 92 ? -27.764 6.898 14.407 1.00 92.25 92 GLN A N 1
ATOM 705 C CA . GLN A 1 92 ? -28.447 6.737 15.685 1.00 92.25 92 GLN A CA 1
ATOM 706 C C . GLN A 1 92 ? -28.689 5.258 16.026 1.00 92.25 92 GLN A C 1
ATOM 708 O O . GLN A 1 92 ? -29.096 4.463 15.179 1.00 92.25 92 GLN A O 1
ATOM 713 N N . GLY A 1 93 ? -28.449 4.883 17.288 1.00 90.44 93 GLY A N 1
ATOM 714 C CA . GLY A 1 93 ? -28.645 3.510 17.764 1.00 90.44 93 GLY A CA 1
ATOM 715 C C . GLY A 1 93 ? -27.582 2.519 17.283 1.00 90.44 93 GLY A C 1
ATOM 716 O O . GLY A 1 93 ? -27.736 1.318 17.491 1.00 90.44 93 GLY A O 1
ATOM 717 N N . ARG A 1 94 ? -26.518 2.989 16.615 1.00 91.62 94 ARG A N 1
ATOM 718 C CA . ARG A 1 94 ? -25.482 2.144 16.009 1.00 91.62 94 ARG A CA 1
ATOM 719 C C . ARG A 1 94 ? -24.089 2.635 16.379 1.00 91.62 94 ARG A C 1
ATOM 721 O O . ARG A 1 94 ? -23.853 3.830 16.512 1.00 91.62 94 ARG A O 1
ATOM 728 N N . GLY A 1 95 ? -23.150 1.703 16.512 1.00 93.06 95 GLY A N 1
ATOM 729 C CA . GLY A 1 95 ? -21.734 2.048 16.578 1.00 93.06 95 GLY A CA 1
ATOM 730 C C . GLY A 1 95 ? -21.219 2.451 15.196 1.00 93.06 95 GLY A C 1
ATOM 731 O O . GLY A 1 95 ? -21.459 1.738 14.219 1.00 93.06 95 GLY A O 1
ATOM 732 N N . ALA A 1 96 ? -20.475 3.551 15.114 1.00 95.69 96 ALA A N 1
ATOM 733 C CA . ALA A 1 96 ? -19.812 3.966 13.881 1.00 95.69 96 ALA A CA 1
ATOM 734 C C . ALA A 1 96 ? -18.413 4.537 14.139 1.00 95.69 96 ALA A C 1
ATOM 736 O O . ALA A 1 96 ? -18.072 4.945 15.252 1.00 95.69 96 ALA A O 1
ATOM 737 N N . PHE A 1 97 ? -17.600 4.577 13.089 1.00 94.56 97 PHE A N 1
ATOM 738 C CA . PHE A 1 97 ? -16.279 5.187 13.094 1.00 94.56 97 PHE A CA 1
ATOM 739 C C . PHE A 1 97 ? -16.163 6.171 11.930 1.00 94.56 97 PHE A C 1
ATOM 741 O O . PHE A 1 97 ? -16.372 5.810 10.771 1.00 94.56 97 PHE A O 1
ATOM 748 N N . ALA A 1 98 ? -15.854 7.427 12.238 1.00 95.19 98 ALA A N 1
ATOM 749 C CA . ALA A 1 98 ? -15.681 8.491 11.261 1.00 95.19 98 ALA A CA 1
ATOM 750 C C . ALA A 1 98 ? -14.199 8.802 11.080 1.00 95.19 98 ALA A C 1
ATOM 752 O O . ALA A 1 98 ? -13.499 9.062 12.055 1.00 95.19 98 ALA A O 1
ATOM 753 N N . LYS A 1 99 ? -13.740 8.824 9.830 1.00 93.38 99 LYS A N 1
ATOM 754 C CA . LYS A 1 99 ? -12.357 9.119 9.448 1.00 93.38 99 LYS A CA 1
ATOM 755 C C . LYS A 1 99 ? -12.317 10.180 8.358 1.00 93.38 99 LYS A C 1
ATOM 757 O O . LYS A 1 99 ? -13.178 10.215 7.478 1.00 93.38 99 LYS A O 1
ATOM 762 N N . THR A 1 100 ? -11.327 11.061 8.422 1.00 93.50 100 THR A N 1
ATOM 763 C CA . THR A 1 100 ? -11.103 12.061 7.373 1.00 93.50 100 THR A CA 1
ATOM 764 C C . THR A 1 100 ? -10.722 11.368 6.067 1.00 93.50 100 THR A C 1
ATOM 766 O O . THR A 1 100 ? -10.043 10.336 6.066 1.00 93.50 100 THR A O 1
ATOM 769 N N . ARG A 1 101 ? -11.134 11.944 4.933 1.00 90.94 101 ARG A N 1
ATOM 770 C CA . ARG A 1 101 ? -10.893 11.356 3.605 1.00 90.94 101 ARG A CA 1
ATOM 771 C C . ARG A 1 101 ? -9.412 11.089 3.312 1.00 90.94 101 ARG A C 1
ATOM 773 O O . ARG A 1 101 ? -9.095 10.051 2.744 1.00 90.94 101 ARG A O 1
ATOM 780 N N . THR A 1 102 ? -8.526 11.998 3.723 1.00 85.81 102 THR A N 1
ATOM 781 C CA . THR A 1 102 ? -7.089 11.973 3.381 1.00 85.81 102 THR A CA 1
ATOM 782 C C . THR A 1 102 ? -6.156 12.126 4.590 1.00 85.81 102 THR A C 1
ATOM 784 O O . THR A 1 102 ? -4.972 12.387 4.409 1.00 85.81 102 THR A O 1
ATOM 787 N N . GLY A 1 103 ? -6.666 12.064 5.827 1.00 79.31 103 GLY A N 1
ATOM 788 C CA . GLY A 1 103 ? -5.827 12.237 7.022 1.00 79.31 103 GLY A CA 1
ATOM 789 C C . GLY A 1 103 ? -4.969 11.013 7.341 1.00 79.31 103 GLY A C 1
ATOM 790 O O . GLY A 1 103 ? -5.241 9.911 6.866 1.00 79.31 103 GLY A O 1
ATOM 791 N N . TRP A 1 104 ? -3.961 11.200 8.189 1.00 74.38 104 TRP A N 1
ATOM 792 C CA . TRP A 1 104 ? -2.994 10.168 8.569 1.00 74.38 104 TRP A CA 1
ATOM 793 C C . TRP A 1 104 ? -3.007 9.935 10.081 1.00 74.38 104 TRP A C 1
ATOM 795 O O . TRP A 1 104 ? -3.448 10.786 10.851 1.00 74.38 104 TRP A O 1
ATOM 805 N N . GLY A 1 105 ? -2.549 8.759 10.520 1.00 71.31 105 GLY A N 1
ATOM 806 C CA . GLY A 1 105 ? -2.315 8.464 11.941 1.00 71.31 105 GLY A CA 1
ATOM 807 C C . GLY A 1 105 ? -3.556 8.471 12.845 1.00 71.31 105 GLY A C 1
ATOM 808 O O . GLY A 1 105 ? -3.415 8.457 14.066 1.00 71.31 105 GLY A O 1
ATOM 809 N N . GLY A 1 106 ? -4.760 8.491 12.268 1.00 75.31 106 GLY A N 1
ATOM 810 C CA . GLY A 1 106 ? -6.022 8.612 13.002 1.00 75.31 106 GLY A CA 1
ATOM 811 C C . GLY A 1 106 ? -6.428 10.052 13.333 1.00 75.31 106 GLY A C 1
ATOM 812 O O . GLY A 1 106 ? -7.474 10.250 13.952 1.00 75.31 106 GLY A O 1
ATOM 813 N N . GLU A 1 107 ? -5.670 11.062 12.899 1.00 80.69 107 GLU A N 1
ATOM 814 C CA . GLU A 1 107 ? -5.999 12.465 13.154 1.00 80.69 107 GLU A CA 1
ATOM 815 C C . GLU A 1 107 ? -7.379 12.839 12.587 1.00 80.69 107 GLU A C 1
ATOM 817 O O . GLU A 1 107 ? -7.746 12.504 11.454 1.00 80.69 107 GLU A O 1
ATOM 822 N N . GLY A 1 108 ? -8.171 13.523 13.414 1.00 87.00 108 GLY A N 1
ATOM 823 C CA . GLY A 1 108 ? -9.530 13.922 13.068 1.00 87.00 108 GLY A CA 1
ATOM 824 C C . GLY A 1 108 ? -10.526 12.765 13.002 1.00 87.00 108 GLY A C 1
ATOM 825 O O . GLY A 1 108 ? -11.612 12.976 12.467 1.00 87.00 108 GLY A O 1
ATOM 826 N N . SER A 1 109 ? -10.185 11.576 13.514 1.00 90.88 109 SER A N 1
ATOM 827 C CA . SER A 1 109 ? -11.105 10.435 13.586 1.00 90.88 109 SER A CA 1
ATOM 828 C C . SER A 1 109 ? -11.965 10.469 14.848 1.00 90.88 109 SER A C 1
ATOM 830 O O . SER A 1 109 ? -11.543 10.955 15.899 1.00 90.88 109 SER A O 1
ATOM 832 N N . PHE A 1 110 ? -13.175 9.924 14.750 1.00 93.06 110 PHE A N 1
ATOM 833 C CA . PHE A 1 110 ? -14.143 9.898 15.841 1.00 93.06 110 PHE A CA 1
ATOM 834 C C . PHE A 1 110 ? -14.823 8.537 15.949 1.00 93.06 110 PHE A C 1
ATOM 836 O O . PHE A 1 110 ? -15.211 7.944 14.943 1.00 93.06 110 PHE A O 1
ATOM 843 N N . ARG A 1 111 ? -15.045 8.084 17.181 1.00 92.81 111 ARG A N 1
ATOM 844 C CA . ARG A 1 111 ? -15.914 6.949 17.490 1.00 92.81 111 ARG A CA 1
ATOM 845 C C . ARG A 1 111 ? -17.297 7.464 17.867 1.00 92.81 111 ARG A C 1
ATOM 847 O O . ARG A 1 111 ? -17.415 8.347 18.713 1.00 92.81 111 ARG A O 1
ATOM 854 N N . ILE A 1 112 ? -18.328 6.889 17.264 1.00 94.94 112 ILE A N 1
ATOM 855 C CA . ILE A 1 112 ? -19.731 7.144 17.575 1.00 94.94 112 ILE A CA 1
ATOM 856 C C . ILE A 1 112 ? -20.267 5.916 18.313 1.00 94.94 112 ILE A C 1
ATOM 858 O O . ILE A 1 112 ? -20.190 4.796 17.801 1.00 94.94 112 ILE A O 1
ATOM 862 N N . GLY A 1 113 ? -20.749 6.120 19.537 1.00 92.19 113 GLY A N 1
ATOM 863 C CA . GLY A 1 113 ? -21.407 5.098 20.344 1.00 92.19 113 GLY A CA 1
ATOM 864 C C . GLY A 1 113 ? -22.853 4.877 19.907 1.00 92.19 113 GLY A C 1
ATOM 865 O O . GLY A 1 113 ? -23.499 5.783 19.380 1.00 92.19 113 GLY A O 1
ATOM 866 N N . ALA A 1 114 ? -23.388 3.681 20.166 1.00 90.81 114 ALA A N 1
ATOM 867 C CA . ALA A 1 114 ? -24.793 3.372 19.885 1.00 90.81 114 ALA A CA 1
ATOM 868 C C . ALA A 1 114 ? -25.769 4.259 20.685 1.00 90.81 114 ALA A C 1
ATOM 870 O O . ALA A 1 114 ? -26.886 4.513 20.243 1.00 90.81 114 ALA A O 1
ATOM 871 N N . ASP A 1 115 ? -25.318 4.789 21.821 1.00 90.12 115 ASP A N 1
ATOM 872 C CA . ASP A 1 115 ? -26.005 5.787 22.646 1.00 90.12 115 ASP A CA 1
ATOM 873 C C . ASP A 1 115 ? -25.944 7.220 22.071 1.00 90.12 115 ASP A C 1
ATOM 875 O O . ASP A 1 115 ? -26.465 8.162 22.668 1.00 90.12 115 ASP A O 1
ATOM 879 N N . GLY A 1 116 ? -25.309 7.409 20.909 1.00 89.06 116 GLY A N 1
ATOM 880 C CA . GLY A 1 116 ? -25.152 8.700 20.245 1.00 89.06 116 GLY A CA 1
ATOM 881 C C . GLY A 1 116 ? -24.033 9.572 20.818 1.00 89.06 116 GLY A C 1
ATOM 882 O O . GLY A 1 116 ? -23.927 10.744 20.443 1.00 89.06 116 GLY A O 1
ATOM 883 N N . THR A 1 117 ? -23.197 9.044 21.716 1.00 93.56 117 THR A N 1
ATOM 884 C CA . THR A 1 117 ? -21.988 9.740 22.171 1.00 93.56 117 THR A CA 1
ATOM 885 C C . THR A 1 117 ? -20.930 9.771 21.071 1.00 93.56 117 THR A C 1
ATOM 887 O O . THR A 1 117 ? -20.840 8.869 20.241 1.00 93.56 117 THR A O 1
ATOM 890 N N . ILE A 1 118 ? -20.124 10.836 21.037 1.00 95.38 118 ILE A N 1
ATOM 891 C CA . ILE A 1 118 ? -19.037 10.987 20.065 1.00 95.38 118 ILE A CA 1
ATOM 892 C C . ILE A 1 118 ? -17.744 11.248 20.816 1.00 95.38 118 ILE A C 1
ATOM 894 O O . ILE A 1 118 ? -17.648 12.228 21.563 1.00 95.38 118 ILE A O 1
ATOM 898 N N . HIS A 1 119 ? -16.758 10.392 20.573 1.00 91.69 119 HIS A N 1
ATOM 899 C CA . HIS A 1 119 ? -15.461 10.409 21.228 1.00 91.69 119 HIS A CA 1
ATOM 900 C C . HIS A 1 119 ? -14.329 10.613 20.220 1.00 91.69 119 HIS A C 1
ATOM 902 O O . HIS A 1 119 ? -14.369 10.063 19.118 1.00 91.69 119 HIS A O 1
ATOM 908 N N . GLY A 1 120 ? -13.320 11.397 20.597 1.00 88.19 120 GLY A N 1
ATOM 909 C CA . GLY A 1 120 ? -12.032 11.418 19.906 1.00 88.19 120 GLY A CA 1
ATOM 910 C C . GLY A 1 120 ? -11.250 10.121 20.134 1.00 88.19 120 GLY A C 1
ATOM 911 O O . GLY A 1 120 ? -11.634 9.270 20.939 1.00 88.19 120 GLY A O 1
ATOM 912 N N . THR A 1 121 ? -10.122 9.967 19.443 1.00 78.56 121 THR A N 1
ATOM 913 C CA . THR A 1 121 ? -9.216 8.812 19.609 1.00 78.56 121 THR A CA 1
ATOM 914 C C . THR A 1 121 ? -8.537 8.755 20.982 1.00 78.56 121 THR A C 1
ATOM 916 O O . THR A 1 121 ? -8.009 7.715 21.362 1.00 78.56 121 THR A O 1
ATOM 919 N N . ASP A 1 122 ? -8.550 9.858 21.728 1.00 78.19 122 ASP A N 1
ATOM 920 C CA . ASP A 1 122 ? -8.093 9.963 23.118 1.00 78.19 122 ASP A CA 1
ATOM 921 C C . ASP A 1 122 ? -9.193 9.613 24.143 1.00 78.19 122 ASP A C 1
ATOM 923 O O . ASP A 1 122 ? -8.968 9.683 25.348 1.00 78.19 122 ASP A O 1
ATOM 927 N N . GLY A 1 123 ? -10.392 9.248 23.675 1.00 81.56 123 GLY A N 1
ATOM 928 C CA . GLY A 1 123 ? -11.547 8.928 24.513 1.00 81.56 123 GLY A CA 1
ATOM 929 C C . GLY A 1 123 ? -12.347 10.145 24.984 1.00 81.56 123 GLY A C 1
ATOM 930 O O . GLY A 1 123 ? -13.413 9.975 25.582 1.00 81.56 123 GLY A O 1
ATOM 931 N N . THR A 1 124 ? -11.910 11.372 24.689 1.00 87.88 124 THR A N 1
ATOM 932 C CA . THR A 1 124 ? -12.624 12.584 25.111 1.00 87.88 124 THR A CA 1
ATOM 933 C C . THR A 1 124 ? -13.951 12.720 24.374 1.00 87.88 124 THR A C 1
ATOM 935 O O . THR A 1 124 ? -14.037 12.486 23.170 1.00 87.88 124 THR A O 1
ATOM 938 N N . ARG A 1 125 ? -15.020 13.108 25.080 1.00 93.31 125 ARG A N 1
ATOM 939 C CA . ARG A 1 125 ? -16.317 13.381 24.445 1.00 93.31 125 ARG A CA 1
ATOM 940 C C . ARG A 1 125 ? -16.270 14.742 23.749 1.00 93.31 125 ARG A C 1
ATOM 942 O O . ARG A 1 125 ? -16.065 15.763 24.397 1.00 93.31 125 ARG A O 1
ATOM 949 N N . VAL A 1 126 ? -16.531 14.773 22.443 1.00 94.12 126 VAL A N 1
ATOM 950 C CA . VAL A 1 126 ? -16.299 15.962 21.591 1.00 94.12 126 VAL A CA 1
ATOM 951 C C . VAL A 1 126 ? -17.576 16.645 21.092 1.00 94.12 126 VAL A C 1
ATOM 953 O O . VAL A 1 126 ? -17.520 17.568 20.267 1.00 94.12 126 VAL A O 1
ATOM 956 N N . ALA A 1 127 ? -18.747 16.168 21.520 1.00 92.69 127 ALA A N 1
ATOM 957 C CA . ALA A 1 127 ? -20.032 16.732 21.124 1.00 92.69 127 ALA A CA 1
ATOM 958 C C . ALA A 1 127 ? -21.161 16.453 22.127 1.00 92.69 127 ALA A C 1
ATOM 960 O O . ALA A 1 127 ? -21.193 15.424 22.810 1.00 92.69 127 ALA A O 1
ATOM 961 N N . LYS A 1 128 ? -22.126 17.383 22.167 1.00 92.31 128 LYS A N 1
ATOM 962 C CA . LYS A 1 128 ? -23.357 17.275 22.966 1.00 92.31 128 LYS A CA 1
ATOM 963 C C . LYS A 1 128 ? -24.438 16.443 22.271 1.00 92.31 128 LYS A C 1
ATOM 965 O O . LYS A 1 128 ? -25.188 15.757 22.952 1.00 92.31 128 LYS A O 1
ATOM 970 N N . SER A 1 129 ? -24.503 16.490 20.939 1.00 93.88 129 SER A N 1
ATOM 971 C CA . SER A 1 129 ? -25.466 15.740 20.129 1.00 93.88 129 SER A CA 1
ATOM 972 C C . SER A 1 129 ? -24.886 15.363 18.766 1.00 93.88 129 SER A C 1
ATOM 974 O O . SER A 1 129 ? -23.990 16.041 18.252 1.00 93.88 129 SER A O 1
ATOM 976 N N . LEU A 1 130 ? -25.441 14.308 18.168 1.00 94.38 130 LEU A N 1
ATOM 977 C CA . LEU A 1 130 ? -25.043 13.799 16.858 1.00 94.38 130 LEU A CA 1
ATOM 978 C C . LEU A 1 130 ? -25.271 14.825 15.735 1.00 94.38 130 LEU A C 1
ATOM 980 O O . LEU A 1 130 ? -24.356 15.095 14.965 1.00 94.38 130 LEU A O 1
ATOM 984 N N . GLY A 1 131 ? -26.440 15.474 15.686 1.00 95.50 131 GLY A N 1
ATOM 985 C CA . GLY A 1 131 ? -26.724 16.515 14.685 1.00 95.50 131 GLY A CA 1
ATOM 986 C C . GLY A 1 131 ? -25.802 17.735 14.813 1.00 95.50 131 GLY A C 1
ATOM 987 O O . GLY A 1 131 ? -25.267 18.231 13.824 1.00 95.50 131 GLY A O 1
ATOM 988 N N . GLY A 1 132 ? -25.524 18.181 16.046 1.00 95.56 132 GLY A N 1
ATOM 989 C CA . GLY A 1 132 ? -24.564 19.265 16.282 1.00 95.56 132 GLY A CA 1
ATOM 990 C C . GLY A 1 132 ? -23.145 18.904 15.835 1.00 95.56 132 GLY A C 1
ATOM 991 O O . GLY A 1 132 ? -22.440 19.741 15.269 1.00 95.56 132 GLY A O 1
ATOM 992 N N . TRP A 1 133 ? -22.740 17.651 16.047 1.00 96.25 133 TRP A N 1
ATOM 993 C CA . TRP A 1 133 ? -21.464 17.133 15.566 1.00 96.25 133 TRP A CA 1
ATOM 994 C C . TRP A 1 133 ? -21.404 17.059 14.038 1.00 96.25 133 TRP A C 1
ATOM 996 O O . TRP A 1 133 ? -20.452 17.584 13.462 1.00 96.25 133 TRP A O 1
ATOM 1006 N N . LEU A 1 134 ? -22.429 16.506 13.381 1.00 96.62 134 LEU A N 1
ATOM 1007 C CA . LEU A 1 134 ? -22.506 16.420 11.920 1.00 96.62 134 LEU A CA 1
ATOM 1008 C C . LEU A 1 134 ? -22.367 17.801 11.272 1.00 96.62 134 LEU A C 1
ATOM 1010 O O . LEU A 1 134 ? -21.531 17.975 10.388 1.00 96.62 134 LEU A O 1
ATOM 1014 N N . ARG A 1 135 ? -23.087 18.818 11.769 1.00 95.69 135 ARG A N 1
ATOM 1015 C CA . ARG A 1 135 ? -22.949 20.206 11.288 1.00 95.69 135 ARG A CA 1
ATOM 1016 C C . ARG A 1 135 ? -21.532 20.758 11.452 1.00 95.69 135 ARG A C 1
ATOM 1018 O O . ARG A 1 135 ? -21.061 21.497 10.590 1.00 95.69 135 ARG A O 1
ATOM 1025 N N . ARG A 1 136 ? -20.840 20.402 12.539 1.00 94.81 136 ARG A N 1
ATOM 1026 C CA . ARG A 1 136 ? -19.456 20.829 12.793 1.00 94.81 136 ARG A CA 1
ATOM 1027 C C . ARG A 1 136 ? -18.474 20.192 11.811 1.00 94.81 136 ARG A C 1
ATOM 1029 O O . ARG A 1 136 ? -17.650 20.911 11.250 1.00 94.81 136 ARG A O 1
ATOM 1036 N N . ILE A 1 137 ? -18.549 18.875 11.611 1.00 94.50 137 ILE A N 1
ATOM 1037 C CA . ILE A 1 137 ? -17.595 18.144 10.761 1.00 94.50 137 ILE A CA 1
ATOM 1038 C C . ILE A 1 137 ? -17.878 18.297 9.262 1.00 94.50 137 ILE A C 1
ATOM 1040 O O . ILE A 1 137 ? -16.979 18.088 8.457 1.00 94.50 137 ILE A O 1
ATOM 1044 N N . ARG A 1 138 ? -19.082 18.761 8.888 1.00 94.44 138 ARG A N 1
ATOM 1045 C CA . ARG A 1 138 ? -19.505 19.039 7.502 1.00 94.44 138 ARG A CA 1
ATOM 1046 C C . ARG A 1 138 ? -18.591 20.011 6.737 1.00 94.44 138 ARG A C 1
ATOM 1048 O O . ARG A 1 138 ? -18.664 20.089 5.517 1.00 94.44 138 ARG A O 1
ATOM 1055 N N . LYS A 1 139 ? -17.714 20.734 7.440 1.00 92.81 139 LYS A N 1
ATOM 1056 C CA . LYS A 1 139 ? -16.685 21.616 6.862 1.00 92.81 139 LYS A CA 1
ATOM 1057 C C . LYS A 1 139 ? -15.535 20.862 6.178 1.00 92.81 139 LYS A C 1
ATOM 1059 O O . LYS A 1 139 ? -14.688 21.496 5.555 1.00 92.81 139 LYS A O 1
ATOM 1064 N N . SER A 1 140 ? -15.465 19.543 6.320 1.00 94.06 140 SER A N 1
ATOM 1065 C CA . SER A 1 140 ? -14.411 18.707 5.744 1.00 94.06 140 SER A CA 1
ATOM 1066 C C . SER A 1 140 ? -14.984 17.398 5.214 1.00 94.06 140 SER A C 1
ATOM 1068 O O . SER A 1 140 ? -16.084 16.992 5.591 1.00 94.06 140 SER A O 1
ATOM 1070 N N . ASP A 1 141 ? -14.223 16.730 4.348 1.00 95.06 141 ASP A N 1
ATOM 1071 C CA . ASP A 1 141 ? -14.635 15.449 3.784 1.00 95.06 141 ASP A CA 1
ATOM 1072 C C . ASP A 1 141 ? -14.389 14.305 4.780 1.00 95.06 141 ASP A C 1
ATOM 1074 O O . ASP A 1 141 ? -13.264 14.093 5.254 1.00 95.06 141 ASP A O 1
ATOM 1078 N N . TYR A 1 142 ? -15.440 13.535 5.052 1.00 96.56 142 TYR A N 1
ATOM 1079 C CA . TYR A 1 142 ? -15.430 12.423 6.000 1.00 96.56 142 TYR A CA 1
ATOM 1080 C C . TYR A 1 142 ? -16.023 11.161 5.389 1.00 96.56 142 TYR A C 1
ATOM 1082 O O . TYR A 1 142 ? -16.995 11.211 4.639 1.00 96.56 142 TYR A O 1
ATOM 1090 N N . LEU A 1 143 ? -15.472 10.020 5.787 1.00 96.44 143 LEU A N 1
ATOM 1091 C CA . LEU A 1 143 ? -16.055 8.705 5.585 1.00 96.44 143 LEU A CA 1
ATOM 1092 C C . LEU A 1 143 ? -16.491 8.159 6.947 1.00 96.44 143 LEU A C 1
ATOM 1094 O O . LEU A 1 143 ? -15.679 8.085 7.867 1.00 96.44 143 LEU A O 1
ATOM 1098 N N . VAL A 1 144 ? -17.760 7.781 7.080 1.00 96.44 144 VAL A N 1
ATOM 1099 C CA . VAL A 1 144 ? -18.325 7.191 8.298 1.00 96.44 144 VAL A CA 1
ATOM 1100 C C . VAL A 1 144 ? -18.740 5.757 8.002 1.00 96.44 144 VAL A C 1
ATOM 1102 O O . VAL A 1 144 ? -19.622 5.497 7.179 1.00 96.44 144 VAL A O 1
ATOM 1105 N N . GLN A 1 145 ? -18.078 4.819 8.666 1.00 96.75 145 GLN A N 1
ATOM 1106 C CA . GLN A 1 145 ? -18.284 3.385 8.503 1.00 96.75 145 GLN A CA 1
ATOM 1107 C C . GLN A 1 145 ? -18.886 2.778 9.765 1.00 96.75 145 GLN A C 1
ATOM 1109 O O . GLN A 1 145 ? -18.837 3.376 10.841 1.00 96.75 145 GLN A O 1
ATOM 1114 N N . GLU A 1 146 ? -19.463 1.589 9.636 1.00 95.38 146 GLU A N 1
ATOM 1115 C CA . GLU A 1 146 ? -19.863 0.809 10.803 1.00 95.38 146 GLU A CA 1
ATOM 1116 C C . GLU A 1 146 ? -18.666 0.506 11.710 1.00 95.38 146 GLU A C 1
ATOM 1118 O O . GLU A 1 146 ? -17.521 0.394 11.262 1.00 95.38 146 GLU A O 1
ATOM 1123 N N . LEU A 1 147 ? -18.931 0.428 13.013 1.00 93.69 147 LEU A N 1
ATOM 1124 C CA . LEU A 1 147 ? -17.894 0.108 13.980 1.00 93.69 147 LEU A CA 1
ATOM 1125 C C . LEU A 1 147 ? -17.539 -1.376 13.874 1.00 93.69 147 LEU A C 1
ATOM 1127 O O . LEU A 1 147 ? -18.382 -2.238 14.111 1.00 93.69 147 LEU A O 1
ATOM 1131 N N . VAL A 1 148 ? -16.279 -1.655 13.557 1.00 94.62 148 VAL A N 1
ATOM 1132 C CA . VAL A 1 148 ? -15.760 -3.021 13.470 1.00 94.62 148 VAL A CA 1
ATOM 1133 C C . VAL A 1 148 ? -15.719 -3.653 14.855 1.00 94.62 148 VAL A C 1
ATOM 1135 O O . VAL A 1 148 ? -15.166 -3.078 15.795 1.00 94.62 148 VAL A O 1
ATOM 1138 N N . GLN A 1 149 ? -16.286 -4.851 14.960 1.00 93.19 149 GLN A N 1
ATOM 1139 C CA . GLN A 1 149 ? -16.169 -5.709 16.131 1.00 93.19 149 GLN A CA 1
ATOM 1140 C C . GLN A 1 149 ? -15.131 -6.784 15.830 1.00 93.19 149 GLN A C 1
ATOM 1142 O O . GLN A 1 149 ? -15.290 -7.562 14.892 1.00 93.19 149 GLN A O 1
ATOM 1147 N N . GLN A 1 150 ? -14.037 -6.781 16.588 1.00 94.69 150 GLN A N 1
ATOM 1148 C CA . GLN A 1 150 ? -12.995 -7.788 16.421 1.00 94.69 150 GLN A CA 1
ATOM 1149 C C . GLN A 1 150 ? -13.413 -9.129 17.036 1.00 94.69 150 GLN A C 1
ATOM 1151 O O . GLN A 1 150 ? -14.186 -9.162 17.992 1.00 94.69 150 GLN A O 1
ATOM 1156 N N . ASP A 1 151 ? -12.851 -10.215 16.517 1.00 95.94 151 ASP A N 1
ATOM 1157 C CA . ASP A 1 151 ? -12.984 -11.564 17.065 1.00 95.94 151 ASP A CA 1
ATOM 1158 C C . ASP A 1 151 ? -12.490 -11.625 18.524 1.00 95.94 151 ASP A C 1
ATOM 1160 O O . ASP A 1 151 ? -11.483 -11.003 18.885 1.00 95.94 151 ASP A O 1
ATOM 1164 N N . GLU A 1 152 ? -13.177 -12.396 19.370 1.00 95.56 152 GLU A N 1
ATOM 1165 C CA . GLU A 1 152 ? -12.848 -12.524 20.795 1.00 95.56 152 GLU A CA 1
ATOM 1166 C C . GLU A 1 152 ? -11.417 -13.024 21.028 1.00 95.56 152 GLU A C 1
ATOM 1168 O O . GLU A 1 152 ? -10.754 -12.579 21.966 1.00 95.56 152 GLU A O 1
ATOM 1173 N N . ARG A 1 153 ? -10.889 -13.884 20.148 1.00 94.44 153 ARG A N 1
ATOM 1174 C CA . ARG A 1 153 ? -9.503 -14.374 20.223 1.00 94.44 153 ARG A CA 1
ATOM 1175 C C . ARG A 1 153 ? -8.495 -13.251 19.995 1.00 94.44 153 ARG A C 1
ATOM 1177 O O . ARG A 1 153 ? -7.442 -13.240 20.624 1.00 94.44 153 ARG A O 1
ATOM 1184 N N . CYS A 1 154 ? -8.819 -12.276 19.145 1.00 94.56 154 CYS A N 1
ATOM 1185 C CA . CYS A 1 154 ? -8.015 -11.063 18.994 1.00 94.56 154 CYS A CA 1
ATOM 1186 C C . CYS A 1 154 ? -8.200 -10.114 20.186 1.00 94.56 154 CYS A C 1
ATOM 1188 O O . CYS A 1 154 ? -7.236 -9.479 20.619 1.00 94.56 154 CYS A O 1
ATOM 1190 N N . ALA A 1 155 ? -9.410 -10.037 20.748 1.00 94.25 155 ALA A N 1
ATOM 1191 C CA . ALA A 1 155 ? -9.708 -9.212 21.918 1.00 94.25 155 ALA A CA 1
ATOM 1192 C C . ALA A 1 155 ? -8.984 -9.686 23.193 1.00 94.25 155 ALA A C 1
ATOM 1194 O O . ALA A 1 155 ? -8.707 -8.860 24.060 1.00 94.25 155 ALA A O 1
ATOM 1195 N N . GLN A 1 156 ? -8.614 -10.970 23.294 1.00 93.94 156 GLN A N 1
ATOM 1196 C CA . GLN A 1 156 ? -7.767 -11.487 24.383 1.00 93.94 156 GLN A CA 1
ATOM 1197 C C . GLN A 1 156 ? -6.421 -10.751 24.482 1.00 93.94 156 GLN A C 1
ATOM 1199 O O . GLN A 1 156 ? -5.918 -10.546 25.586 1.00 93.94 156 GLN A O 1
ATOM 1204 N N . ALA A 1 157 ? -5.850 -10.328 23.347 1.00 92.88 157 ALA A N 1
ATOM 1205 C CA . ALA A 1 157 ? -4.605 -9.567 23.332 1.00 92.88 157 ALA A CA 1
ATOM 1206 C C . ALA A 1 157 ? -4.818 -8.142 23.854 1.00 92.88 157 ALA A C 1
ATOM 1208 O O . ALA A 1 157 ? -4.171 -7.735 24.820 1.00 92.88 157 ALA A O 1
ATOM 1209 N N . ALA A 1 158 ? -5.758 -7.406 23.257 1.00 92.94 158 ALA A N 1
ATOM 1210 C CA . ALA A 1 158 ? -6.160 -6.082 23.720 1.00 92.94 158 ALA A CA 1
ATOM 1211 C C . ALA A 1 158 ? -7.629 -5.791 23.352 1.00 92.94 158 ALA A C 1
ATOM 1213 O O . ALA A 1 158 ? -7.927 -5.542 22.184 1.00 92.94 158 ALA A O 1
ATOM 1214 N N . PRO A 1 159 ? -8.563 -5.763 24.320 1.00 91.81 159 PRO A N 1
ATOM 1215 C CA . PRO A 1 159 ? -9.985 -5.551 24.032 1.00 91.81 159 PRO A CA 1
ATOM 1216 C C . PRO A 1 159 ? -10.352 -4.070 23.840 1.00 91.81 159 PRO A C 1
ATOM 1218 O O . PRO A 1 159 ? -11.427 -3.757 23.334 1.00 91.81 159 PRO A O 1
ATOM 1221 N N . ALA A 1 160 ? -9.475 -3.146 24.248 1.00 85.25 160 ALA A N 1
ATOM 1222 C CA . ALA A 1 160 ? -9.730 -1.703 24.220 1.00 85.25 160 ALA A CA 1
ATOM 1223 C C . ALA A 1 160 ? -9.677 -1.083 22.807 1.00 85.25 160 ALA A C 1
ATOM 1225 O O . ALA A 1 160 ? -10.207 0.010 22.599 1.00 85.25 160 ALA A O 1
ATOM 1226 N N . SER A 1 161 ? -9.063 -1.773 21.844 1.00 85.88 161 SER A N 1
ATOM 1227 C CA . SER A 1 161 ? -8.890 -1.348 20.451 1.00 85.88 161 SER A CA 1
ATOM 1228 C C . SER A 1 161 ? -9.151 -2.508 19.501 1.00 85.88 161 SER A C 1
ATOM 1230 O O . SER A 1 161 ? -8.953 -3.658 19.878 1.00 85.88 161 SER A O 1
ATOM 1232 N N . VAL A 1 162 ? -9.510 -2.214 18.251 1.00 91.00 162 VAL A N 1
ATOM 1233 C CA . VAL A 1 162 ? -9.436 -3.214 17.176 1.00 91.00 162 VAL A CA 1
ATOM 1234 C C . VAL A 1 162 ? -7.962 -3.467 16.869 1.00 91.00 162 VAL A C 1
ATOM 1236 O O . VAL A 1 162 ? -7.255 -2.531 16.504 1.00 91.00 162 VAL A O 1
ATOM 1239 N N . ASN A 1 163 ? -7.507 -4.708 17.038 1.00 93.94 163 ASN A N 1
ATOM 1240 C CA . ASN A 1 163 ? -6.126 -5.105 16.764 1.00 93.94 163 ASN A CA 1
ATOM 1241 C C . ASN A 1 163 ? -6.003 -5.531 15.300 1.00 93.94 163 ASN A C 1
ATOM 1243 O O . ASN A 1 163 ? -6.659 -6.486 14.874 1.00 93.94 163 ASN A O 1
ATOM 1247 N N . THR A 1 164 ? -5.186 -4.823 14.524 1.00 95.44 164 THR A N 1
ATOM 1248 C CA . THR A 1 164 ? -5.048 -5.056 13.086 1.00 95.44 164 THR A CA 1
ATOM 1249 C C . THR A 1 164 ? -3.828 -5.895 12.745 1.00 95.44 164 THR A C 1
ATOM 1251 O O . THR A 1 164 ? -2.797 -5.869 13.411 1.00 95.44 164 THR A O 1
ATOM 1254 N N . VAL A 1 165 ? -3.924 -6.641 11.655 1.00 96.62 165 VAL A N 1
ATOM 1255 C CA . VAL A 1 165 ? -2.812 -7.360 11.047 1.00 96.62 165 VAL A CA 1
ATOM 1256 C C . VAL A 1 165 ? -2.359 -6.565 9.846 1.00 96.62 165 VAL A C 1
ATOM 1258 O O . VAL A 1 165 ? -3.111 -6.389 8.886 1.00 96.62 165 VAL A O 1
ATOM 1261 N N . ARG A 1 166 ? -1.125 -6.078 9.913 1.00 95.94 166 ARG A N 1
ATOM 1262 C CA . ARG A 1 166 ? -0.464 -5.410 8.809 1.00 95.94 166 ARG A CA 1
ATOM 1263 C C . ARG A 1 166 ? 0.207 -6.440 7.920 1.00 95.94 166 ARG A C 1
ATOM 1265 O O . ARG A 1 166 ? 1.194 -7.037 8.333 1.00 95.94 166 ARG A O 1
ATOM 1272 N N . CYS A 1 167 ? -0.274 -6.613 6.696 1.00 96.31 167 CYS A N 1
ATOM 1273 C CA . CYS A 1 167 ? 0.359 -7.480 5.702 1.00 96.31 167 CYS A CA 1
ATOM 1274 C C . CYS A 1 167 ? 0.962 -6.651 4.574 1.00 96.31 167 CYS A C 1
ATOM 1276 O O . CYS A 1 167 ? 0.259 -5.893 3.907 1.00 96.31 167 CYS A O 1
ATOM 1278 N N . ILE A 1 168 ? 2.252 -6.841 4.318 1.00 94.62 168 ILE A N 1
ATOM 1279 C CA . ILE A 1 168 ? 2.951 -6.213 3.204 1.00 94.62 168 ILE A CA 1
ATOM 1280 C C . ILE A 1 168 ? 2.933 -7.155 2.007 1.00 94.62 168 ILE A C 1
ATOM 1282 O O . ILE A 1 168 ? 3.476 -8.257 2.059 1.00 94.62 168 ILE A O 1
ATOM 1286 N N . THR A 1 169 ? 2.319 -6.706 0.918 1.00 94.56 169 THR A N 1
ATOM 1287 C CA . THR A 1 169 ? 2.168 -7.485 -0.315 1.00 94.56 169 THR A CA 1
ATOM 1288 C C . THR A 1 169 ? 3.005 -6.934 -1.458 1.00 94.56 169 THR A C 1
ATOM 1290 O O . THR A 1 169 ? 3.200 -5.725 -1.536 1.00 94.56 169 THR A O 1
ATOM 1293 N N . PHE A 1 170 ? 3.436 -7.817 -2.357 1.00 92.50 170 PHE A N 1
ATOM 1294 C CA . PHE A 1 170 ? 4.078 -7.510 -3.639 1.00 92.50 170 PHE A CA 1
ATOM 1295 C C . PHE A 1 170 ? 3.392 -8.289 -4.775 1.00 92.50 170 PHE A C 1
ATOM 1297 O O . PHE A 1 170 ? 2.786 -9.336 -4.509 1.00 92.50 170 PHE A O 1
ATOM 1304 N N . PRO A 1 171 ? 3.526 -7.844 -6.038 1.00 88.75 171 PRO A N 1
ATOM 1305 C CA . PRO A 1 171 ? 3.133 -8.619 -7.200 1.00 88.75 171 PRO A CA 1
ATOM 1306 C C . PRO A 1 171 ? 3.764 -10.012 -7.194 1.00 88.75 171 PRO A C 1
ATOM 1308 O O . PRO A 1 171 ? 4.891 -10.208 -6.738 1.00 88.75 171 PRO A O 1
ATOM 1311 N N . GLY A 1 172 ? 3.030 -10.984 -7.727 1.00 81.69 172 GLY A N 1
ATOM 1312 C CA . GLY A 1 172 ? 3.551 -12.325 -7.972 1.00 81.69 172 GLY A CA 1
ATOM 1313 C C . GLY A 1 172 ? 4.457 -12.401 -9.194 1.00 81.69 172 GLY A C 1
ATOM 1314 O O . GLY A 1 172 ? 4.455 -11.510 -10.045 1.00 81.69 172 GLY A O 1
ATOM 1315 N N . SER A 1 173 ? 5.172 -13.518 -9.321 1.00 69.44 173 SER A N 1
ATOM 1316 C CA . SER A 1 173 ? 5.785 -13.934 -10.583 1.00 69.44 173 SER A CA 1
ATOM 1317 C C . SER A 1 173 ? 4.893 -14.967 -11.268 1.00 69.44 173 SER A C 1
ATOM 1319 O O . SER A 1 173 ? 4.612 -16.007 -10.677 1.00 69.44 173 SER A O 1
ATOM 1321 N N . GLY A 1 174 ? 4.475 -14.704 -12.508 1.00 66.62 174 GLY A N 1
ATOM 1322 C CA . GLY A 1 174 ? 3.622 -15.629 -13.260 1.00 66.62 174 GLY A CA 1
ATOM 1323 C C . GLY A 1 174 ? 2.264 -15.856 -12.586 1.00 66.62 174 GLY A C 1
ATOM 1324 O O . GLY A 1 174 ? 1.619 -14.896 -12.161 1.00 66.62 174 GLY A O 1
ATOM 1325 N N . ASP A 1 175 ? 1.857 -17.120 -12.476 1.00 67.12 175 ASP A N 1
ATOM 1326 C CA . ASP A 1 175 ? 0.515 -17.518 -12.028 1.00 67.12 175 ASP A CA 1
ATOM 1327 C C . ASP A 1 175 ? 0.349 -17.583 -10.495 1.00 67.12 175 ASP A C 1
ATOM 1329 O O . ASP A 1 175 ? -0.775 -17.672 -9.999 1.00 67.12 175 ASP A O 1
ATOM 1333 N N . ASP A 1 176 ? 1.438 -17.459 -9.722 1.00 73.00 176 ASP A N 1
ATOM 1334 C CA . ASP A 1 176 ? 1.429 -17.562 -8.248 1.00 73.00 176 ASP A CA 1
ATOM 1335 C C . ASP A 1 176 ? 0.573 -16.476 -7.561 1.00 73.00 176 ASP A C 1
ATOM 1337 O O . ASP A 1 176 ? 0.186 -16.598 -6.394 1.00 73.00 176 ASP A O 1
ATOM 1341 N N . GLY A 1 177 ? 0.268 -15.390 -8.280 1.00 85.12 177 GLY A N 1
ATOM 1342 C CA . GLY A 1 177 ? -0.434 -14.225 -7.752 1.00 85.12 177 GLY A CA 1
ATOM 1343 C C . GLY A 1 177 ? 0.347 -13.476 -6.662 1.00 85.12 177 GLY A C 1
ATOM 1344 O O . GLY A 1 177 ? 1.504 -13.792 -6.381 1.00 85.12 177 GLY A O 1
ATOM 1345 N N . PRO A 1 178 ? -0.257 -12.439 -6.051 1.00 92.94 178 PRO A N 1
ATOM 1346 C CA . PRO A 1 178 ? 0.444 -11.587 -5.096 1.00 92.94 178 PRO A CA 1
ATOM 1347 C C . PRO A 1 178 ? 1.019 -12.356 -3.905 1.00 92.94 178 PRO A C 1
ATOM 1349 O O . PRO A 1 178 ? 0.397 -13.277 -3.369 1.00 92.94 178 PRO A O 1
ATOM 1352 N N . ARG A 1 179 ? 2.201 -11.936 -3.460 1.00 92.62 179 ARG A N 1
ATOM 1353 C CA . ARG A 1 179 ? 2.941 -12.531 -2.342 1.00 92.62 179 ARG A CA 1
ATOM 1354 C C . ARG A 1 179 ? 2.819 -11.644 -1.114 1.00 92.62 179 ARG A C 1
ATOM 1356 O O . ARG A 1 179 ? 2.814 -10.426 -1.241 1.00 92.62 179 ARG A O 1
ATOM 1363 N N . VAL A 1 180 ? 2.734 -12.250 0.069 1.00 95.19 180 VAL A N 1
ATOM 13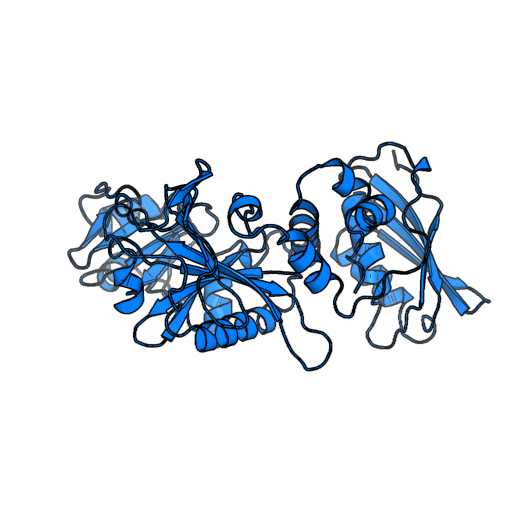64 C CA . VAL A 1 180 ? 2.804 -11.536 1.354 1.00 95.19 180 VAL A CA 1
ATOM 1365 C C . VAL A 1 180 ? 4.233 -11.686 1.860 1.00 95.19 180 VAL A C 1
ATOM 1367 O O . VAL A 1 180 ? 4.638 -12.794 2.194 1.00 95.19 180 VAL A O 1
ATOM 1370 N N . ALA A 1 181 ? 5.002 -10.600 1.836 1.00 93.69 181 ALA A N 1
ATOM 1371 C CA . ALA A 1 181 ? 6.418 -10.602 2.196 1.00 93.69 181 ALA A CA 1
ATOM 1372 C C . ALA A 1 181 ? 6.620 -10.508 3.712 1.00 93.69 181 ALA A C 1
ATOM 1374 O O . ALA A 1 181 ? 7.444 -11.220 4.271 1.00 93.69 181 ALA A O 1
ATOM 1375 N N . LEU A 1 182 ? 5.850 -9.643 4.378 1.00 94.94 182 LEU A N 1
ATOM 1376 C CA . LEU A 1 182 ? 5.929 -9.414 5.821 1.00 94.94 182 LEU A CA 1
ATOM 1377 C C . LEU A 1 182 ? 4.524 -9.346 6.417 1.00 94.94 182 LEU A C 1
ATOM 1379 O O . LEU A 1 182 ? 3.584 -8.900 5.750 1.00 94.94 182 LEU A O 1
ATOM 1383 N N . ALA A 1 183 ? 4.393 -9.756 7.676 1.00 96.69 183 ALA A N 1
ATOM 1384 C CA . ALA A 1 183 ? 3.172 -9.619 8.451 1.00 96.69 183 ALA A CA 1
ATOM 1385 C C . ALA A 1 183 ? 3.493 -9.166 9.881 1.00 96.69 183 ALA A C 1
ATOM 1387 O O . ALA A 1 183 ? 4.442 -9.645 10.500 1.00 96.69 183 ALA A O 1
ATOM 1388 N N . PHE A 1 184 ? 2.687 -8.251 10.410 1.00 95.94 184 PHE A N 1
ATOM 1389 C CA . PHE A 1 184 ? 2.833 -7.720 11.762 1.00 95.94 184 PHE A CA 1
ATOM 1390 C C . PHE A 1 184 ? 1.475 -7.652 12.440 1.00 95.94 184 PHE A C 1
ATOM 1392 O O . PHE A 1 184 ? 0.509 -7.186 11.839 1.00 95.94 184 PHE A O 1
ATOM 1399 N N . TRP A 1 185 ? 1.394 -8.066 13.698 1.00 96.19 185 TRP A N 1
ATOM 1400 C CA . TRP A 1 185 ? 0.196 -7.852 14.498 1.00 96.19 185 TRP A CA 1
ATOM 1401 C C . TRP A 1 185 ? 0.350 -6.548 15.275 1.00 96.19 185 TRP A C 1
ATOM 1403 O O . TRP A 1 185 ? 1.286 -6.385 16.057 1.00 96.19 185 TRP A O 1
ATOM 1413 N N . ARG A 1 186 ? -0.549 -5.601 15.013 1.00 94.81 186 ARG A N 1
ATOM 1414 C CA . ARG A 1 186 ? -0.646 -4.304 15.678 1.00 94.81 186 ARG A CA 1
ATOM 1415 C C . ARG A 1 186 ? -1.703 -4.399 16.767 1.00 94.81 186 ARG A C 1
ATOM 1417 O O . ARG A 1 186 ? -2.808 -4.887 16.540 1.00 94.81 186 ARG A O 1
ATOM 1424 N N . ILE A 1 187 ? -1.326 -3.997 17.972 1.00 93.69 187 ILE A N 1
ATOM 1425 C CA . ILE A 1 187 ? -2.086 -4.278 19.188 1.00 93.69 187 ILE A CA 1
ATOM 1426 C C . ILE A 1 187 ? -2.124 -3.003 20.028 1.00 93.69 187 ILE A C 1
ATOM 1428 O O . ILE A 1 187 ? -1.102 -2.340 20.216 1.00 93.69 187 ILE A O 1
ATOM 1432 N N . GLY A 1 188 ? -3.299 -2.632 20.536 1.00 91.25 188 GLY A N 1
ATOM 1433 C CA . GLY A 1 188 ? -3.409 -1.519 21.482 1.00 91.25 188 GLY A CA 1
ATOM 1434 C C . GLY A 1 188 ? -2.615 -1.787 22.759 1.00 91.25 188 GLY A C 1
ATOM 1435 O O . GLY A 1 188 ? -2.360 -2.929 23.108 1.00 91.25 188 GLY A O 1
ATOM 1436 N N . ASN A 1 189 ? -2.238 -0.738 23.487 1.00 86.00 189 ASN A N 1
ATOM 1437 C CA . ASN A 1 189 ? -1.519 -0.869 24.765 1.00 86.00 189 ASN A CA 1
ATOM 1438 C C . ASN A 1 189 ? -2.446 -0.971 25.994 1.00 86.00 189 ASN A C 1
ATOM 1440 O O . ASN A 1 189 ? -1.977 -0.967 27.134 1.00 86.00 189 ASN A O 1
ATOM 1444 N N . GLY A 1 190 ? -3.765 -0.990 25.775 1.00 80.94 190 GLY A N 1
ATOM 1445 C CA . GLY A 1 190 ? -4.796 -0.986 26.817 1.00 80.94 190 GLY A CA 1
ATOM 1446 C C . GLY A 1 190 ? -5.094 0.383 27.446 1.00 80.94 190 GLY A C 1
ATOM 1447 O O . GLY A 1 190 ? -5.954 0.463 28.318 1.00 80.94 190 GLY A O 1
ATOM 1448 N N . ARG A 1 191 ? -4.416 1.457 27.021 1.00 75.62 191 ARG A N 1
ATOM 1449 C CA . ARG A 1 191 ? -4.642 2.842 27.482 1.00 75.62 191 ARG A CA 1
ATOM 1450 C C . ARG A 1 191 ? -5.339 3.707 26.434 1.00 75.62 191 ARG A C 1
ATOM 1452 O O . ARG A 1 191 ? -6.065 4.626 26.796 1.00 75.62 191 ARG A O 1
ATOM 1459 N N . THR A 1 192 ? -5.111 3.433 25.152 1.00 71.12 192 THR A N 1
ATOM 1460 C CA . THR A 1 192 ? -5.767 4.111 24.024 1.00 71.12 192 THR A CA 1
ATOM 1461 C C . THR A 1 192 ? -6.720 3.162 23.297 1.00 71.12 192 THR A C 1
ATOM 1463 O O . THR A 1 192 ? -6.633 1.943 23.436 1.00 71.12 192 THR A O 1
ATOM 1466 N N . VAL A 1 193 ? -7.655 3.724 22.522 1.00 70.62 193 VAL A N 1
ATOM 1467 C CA . VAL A 1 193 ? -8.673 2.953 21.776 1.00 70.62 193 VAL A CA 1
ATOM 1468 C C . VAL A 1 193 ? -8.251 2.605 20.343 1.00 70.62 193 VAL A C 1
ATOM 1470 O O . VAL A 1 193 ? -9.073 2.177 19.535 1.00 70.62 193 VAL A O 1
ATOM 1473 N N . VAL A 1 194 ? -6.975 2.811 20.009 1.00 72.56 194 VAL A N 1
ATOM 1474 C CA . VAL A 1 194 ? -6.384 2.524 18.695 1.00 72.56 194 VAL A CA 1
ATOM 1475 C C . VAL A 1 194 ? -5.101 1.714 18.868 1.00 72.56 194 VAL A C 1
ATOM 1477 O O . VAL A 1 194 ? -4.371 1.899 19.838 1.00 72.56 194 VAL A O 1
ATOM 1480 N N . ASP A 1 195 ? -4.805 0.848 17.905 1.00 73.69 195 ASP A N 1
ATOM 1481 C CA . ASP A 1 195 ? -3.611 -0.009 17.878 1.00 73.69 195 ASP A CA 1
ATOM 1482 C C . ASP A 1 195 ? -2.408 0.641 17.166 1.00 73.69 195 ASP A C 1
ATOM 1484 O O . ASP A 1 195 ? -1.326 0.062 17.052 1.00 73.69 195 ASP A O 1
ATOM 1488 N N . ASN A 1 196 ? -2.580 1.864 16.664 1.00 78.62 196 ASN A N 1
ATOM 1489 C CA . ASN A 1 196 ? -1.561 2.545 15.889 1.00 78.62 196 ASN A CA 1
ATOM 1490 C C . ASN A 1 196 ? -0.336 2.927 16.741 1.00 78.62 196 ASN A C 1
ATOM 1492 O O . ASN A 1 196 ? -0.470 3.579 17.779 1.00 78.62 196 ASN A O 1
ATOM 1496 N N . ILE A 1 197 ? 0.868 2.610 16.244 1.00 77.75 197 ILE A N 1
ATOM 1497 C CA . ILE A 1 197 ? 2.161 2.884 16.897 1.00 77.75 197 ILE A CA 1
ATOM 1498 C C . ILE A 1 197 ? 2.288 4.354 17.308 1.00 77.75 197 ILE A C 1
ATOM 1500 O O . ILE A 1 197 ? 2.666 4.653 18.442 1.00 77.75 197 ILE A O 1
ATOM 1504 N N . SER A 1 198 ? 1.940 5.300 16.424 1.00 74.56 198 SER A N 1
ATOM 1505 C CA . SER A 1 198 ? 2.095 6.733 16.730 1.00 74.56 198 SER A CA 1
ATOM 1506 C C . SER A 1 198 ? 1.248 7.172 17.932 1.00 74.56 198 SER A C 1
ATOM 1508 O O . SER A 1 198 ? 1.663 8.052 18.695 1.00 74.56 198 SER A O 1
ATOM 1510 N N . SER A 1 199 ? 0.126 6.487 18.158 1.00 76.00 199 SER A N 1
ATOM 1511 C CA . SER A 1 199 ? -0.832 6.711 19.246 1.00 76.00 199 SER A CA 1
ATOM 1512 C C . SER A 1 199 ? -0.628 5.759 20.434 1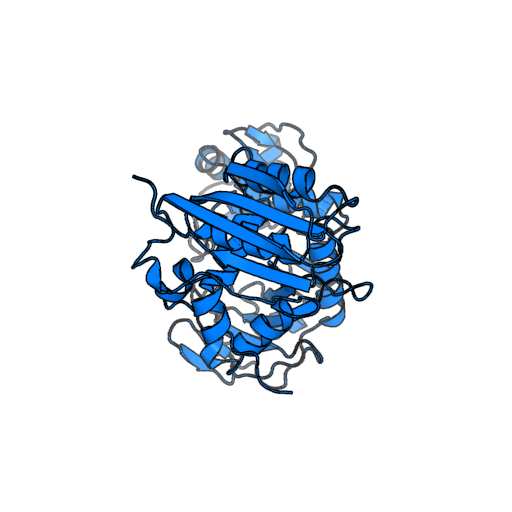.00 76.00 199 SER A C 1
ATOM 1514 O O . SER A 1 199 ? -1.526 5.588 21.257 1.00 76.00 199 SER A O 1
ATOM 1516 N N . GLY A 1 200 ? 0.562 5.159 20.546 1.00 77.75 200 GLY A N 1
ATOM 1517 C CA . GLY A 1 200 ? 0.976 4.348 21.692 1.00 77.75 200 GLY A CA 1
ATOM 1518 C C . GLY A 1 200 ? 0.695 2.852 21.570 1.00 77.75 200 GLY A C 1
ATOM 1519 O O . GLY A 1 200 ? 0.924 2.144 22.547 1.00 77.75 200 GLY A O 1
ATOM 1520 N N . GLY A 1 201 ? 0.217 2.371 20.420 1.00 88.31 201 GLY A N 1
ATOM 1521 C CA . GLY A 1 201 ? 0.103 0.939 20.147 1.00 88.31 201 GLY A CA 1
ATOM 1522 C C . GLY A 1 201 ? 1.460 0.229 20.078 1.00 88.31 201 GLY A C 1
ATOM 1523 O O . GLY A 1 201 ? 2.520 0.860 20.045 1.00 88.31 201 GLY A O 1
ATOM 1524 N N . MET A 1 202 ? 1.403 -1.097 20.049 1.00 93.81 202 MET A N 1
ATOM 1525 C CA . MET A 1 202 ? 2.545 -2.005 19.987 1.00 93.81 202 MET A CA 1
ATOM 1526 C C . MET A 1 202 ? 2.465 -2.869 18.729 1.00 93.81 202 MET A C 1
ATOM 1528 O O . MET A 1 202 ? 1.378 -3.089 18.192 1.00 93.81 202 MET A O 1
ATOM 1532 N N . ILE A 1 203 ? 3.602 -3.395 18.277 1.00 95.00 203 ILE A N 1
ATOM 1533 C CA . ILE A 1 203 ? 3.662 -4.333 17.153 1.00 95.00 203 ILE A CA 1
ATOM 1534 C C . ILE A 1 203 ? 4.522 -5.549 17.453 1.00 95.00 203 ILE A C 1
ATOM 1536 O O . ILE A 1 203 ? 5.559 -5.424 18.096 1.00 95.00 203 ILE A O 1
ATOM 1540 N N . CYS A 1 204 ? 4.134 -6.711 16.938 1.00 96.00 204 CYS A N 1
ATOM 1541 C CA . CYS A 1 204 ? 4.977 -7.904 16.907 1.00 96.00 204 CYS A CA 1
ATOM 1542 C C . CYS A 1 204 ? 5.006 -8.526 15.506 1.00 96.00 204 CYS A C 1
ATOM 1544 O O . CYS A 1 204 ? 4.076 -8.365 14.712 1.00 96.00 204 CYS A O 1
ATOM 1546 N N . ALA A 1 205 ? 6.100 -9.218 15.196 1.00 97.19 205 ALA A N 1
ATOM 1547 C CA . ALA A 1 205 ? 6.299 -9.895 13.925 1.00 97.19 205 ALA A CA 1
ATOM 1548 C C . ALA A 1 205 ? 5.476 -11.181 13.870 1.00 97.19 205 ALA A C 1
ATOM 1550 O O . ALA A 1 205 ? 5.393 -11.921 14.853 1.00 97.19 205 ALA A O 1
ATOM 1551 N N . VAL A 1 206 ? 4.882 -11.443 12.710 1.00 97.62 206 VAL A N 1
ATOM 1552 C CA . VAL A 1 206 ? 4.134 -12.662 12.407 1.00 97.62 206 VAL A CA 1
ATOM 1553 C C . VAL A 1 206 ? 4.802 -13.321 11.214 1.00 97.62 206 VAL A C 1
ATOM 1555 O O . VAL A 1 206 ? 5.017 -12.680 10.188 1.00 97.62 206 VAL A O 1
ATOM 1558 N N . ASP A 1 207 ? 5.123 -14.602 11.334 1.00 96.38 207 ASP A N 1
ATOM 1559 C CA . ASP A 1 207 ? 5.651 -15.382 10.221 1.00 96.38 207 ASP A CA 1
ATOM 1560 C C . ASP A 1 207 ? 4.554 -15.593 9.158 1.00 96.38 207 ASP A C 1
ATOM 1562 O O . ASP A 1 207 ? 3.560 -16.273 9.438 1.00 96.38 207 ASP A O 1
ATOM 1566 N N . PRO A 1 208 ? 4.714 -15.059 7.927 1.00 95.31 208 PRO A N 1
ATOM 1567 C CA . PRO A 1 208 ? 3.710 -15.187 6.873 1.00 95.31 208 PRO A CA 1
ATOM 1568 C C . PRO A 1 208 ? 3.447 -16.625 6.411 1.00 95.31 208 PRO A C 1
ATOM 1570 O O . PRO A 1 208 ? 2.448 -16.856 5.732 1.00 95.31 208 PRO A O 1
ATOM 1573 N N . SER A 1 209 ? 4.328 -17.576 6.736 1.00 94.56 209 SER A N 1
ATOM 1574 C CA . SER A 1 209 ? 4.171 -18.986 6.363 1.00 94.56 209 SER A CA 1
ATOM 1575 C C . SER A 1 209 ? 3.370 -19.808 7.375 1.00 94.56 209 SER A C 1
ATOM 1577 O O . SER A 1 209 ? 2.773 -20.812 6.996 1.00 94.56 209 SER A O 1
ATOM 1579 N N . SER A 1 210 ? 3.327 -19.379 8.641 1.00 96.12 210 SER A N 1
ATOM 1580 C CA . SER A 1 210 ? 2.698 -20.137 9.731 1.00 96.12 210 SER A CA 1
ATOM 1581 C C . SER A 1 210 ? 1.620 -19.372 10.499 1.00 96.12 210 SER A C 1
ATOM 1583 O O . SER A 1 210 ? 0.874 -19.983 11.259 1.00 96.12 210 SER A O 1
ATOM 1585 N N . GLY A 1 211 ? 1.547 -18.045 10.359 1.00 96.81 211 GLY A N 1
ATOM 1586 C CA . GLY A 1 211 ? 0.656 -17.199 11.159 1.00 96.81 211 GLY A CA 1
ATOM 1587 C C . GLY A 1 211 ? 1.046 -17.101 12.634 1.00 96.81 211 GLY A C 1
ATOM 1588 O O . GLY A 1 211 ? 0.268 -16.590 13.442 1.00 96.81 211 GLY A O 1
ATOM 1589 N N . ARG A 1 212 ? 2.239 -17.581 13.008 1.00 98.06 212 ARG A N 1
ATOM 1590 C CA . ARG A 1 212 ? 2.743 -17.518 14.383 1.00 98.06 212 ARG A CA 1
ATOM 1591 C C . ARG A 1 212 ? 3.457 -16.207 14.647 1.00 98.06 212 ARG A C 1
ATOM 1593 O O . ARG A 1 212 ? 4.248 -15.738 13.832 1.00 98.06 212 ARG A O 1
ATOM 1600 N N . VAL A 1 213 ? 3.228 -15.650 15.828 1.00 98.12 213 VAL A N 1
ATOM 1601 C CA . VAL A 1 213 ? 3.960 -14.488 16.324 1.00 98.12 213 VAL A CA 1
ATOM 1602 C C . VAL A 1 213 ? 5.385 -14.909 16.687 1.00 98.12 213 VAL A C 1
ATOM 1604 O O . VAL A 1 213 ? 5.597 -15.779 17.536 1.00 98.12 213 VAL A O 1
ATOM 1607 N N . THR A 1 214 ? 6.379 -14.287 16.060 1.00 97.56 214 THR A N 1
ATOM 1608 C CA . THR A 1 214 ? 7.799 -14.658 16.169 1.00 97.56 214 THR A CA 1
ATOM 1609 C C . THR A 1 214 ? 8.624 -13.695 17.010 1.00 97.56 214 THR A C 1
ATOM 1611 O O . THR A 1 214 ? 9.816 -13.934 17.205 1.00 97.56 214 THR A O 1
ATOM 1614 N N . SER A 1 215 ? 8.025 -12.633 17.550 1.00 97.56 215 SER A N 1
ATOM 1615 C CA . SER A 1 215 ? 8.724 -11.640 18.367 1.00 97.56 215 SER A CA 1
ATOM 1616 C C . SER A 1 215 ? 7.953 -11.270 19.635 1.00 97.56 215 SER A C 1
ATOM 1618 O O . SER A 1 215 ? 6.746 -11.490 19.744 1.00 97.56 215 SER A O 1
ATOM 1620 N N . ALA A 1 216 ? 8.658 -10.652 20.584 1.00 97.00 216 ALA A N 1
ATOM 1621 C CA . ALA A 1 216 ? 8.023 -9.789 21.575 1.00 97.00 216 ALA A CA 1
ATOM 1622 C C . ALA A 1 216 ? 7.351 -8.599 20.865 1.00 97.00 216 ALA A C 1
ATOM 1624 O O . ALA A 1 216 ? 7.736 -8.250 19.741 1.00 97.00 216 ALA A O 1
ATOM 1625 N N . ALA A 1 217 ? 6.367 -7.970 21.504 1.00 96.19 217 ALA A N 1
ATOM 1626 C CA . ALA A 1 217 ? 5.817 -6.725 20.984 1.00 96.19 217 ALA A CA 1
ATOM 1627 C C . ALA A 1 217 ? 6.760 -5.552 21.285 1.00 96.19 217 ALA A C 1
ATOM 1629 O O . ALA A 1 217 ? 7.473 -5.581 22.285 1.00 96.19 217 ALA A O 1
ATOM 1630 N N . ALA A 1 218 ? 6.761 -4.517 20.452 1.00 95.69 218 ALA A N 1
ATOM 1631 C CA . ALA A 1 218 ? 7.515 -3.289 20.674 1.00 95.69 218 ALA A CA 1
ATOM 1632 C C . ALA A 1 218 ? 6.645 -2.053 20.439 1.00 95.69 218 ALA A C 1
ATOM 1634 O O . ALA A 1 218 ? 5.754 -2.073 19.590 1.00 95.69 218 ALA A O 1
ATOM 1635 N N . ASP A 1 219 ? 6.912 -0.977 21.174 1.00 93.00 219 ASP A N 1
ATOM 1636 C CA . ASP A 1 219 ? 6.248 0.315 20.992 1.00 93.00 219 ASP A CA 1
ATOM 1637 C C . ASP A 1 219 ? 7.160 1.351 20.311 1.00 93.00 219 ASP A C 1
ATOM 1639 O O . ASP A 1 219 ? 8.339 1.108 20.049 1.00 93.00 219 ASP A O 1
ATOM 1643 N N . LYS A 1 220 ? 6.631 2.553 20.047 1.00 90.50 220 LYS A N 1
ATOM 1644 C CA . LYS A 1 220 ? 7.385 3.646 19.403 1.00 90.50 220 LYS A CA 1
ATOM 1645 C C . LYS A 1 220 ? 8.629 4.112 20.169 1.00 90.50 220 LYS A C 1
ATOM 1647 O O . LYS A 1 220 ? 9.456 4.813 19.596 1.00 90.50 220 LYS A O 1
ATOM 1652 N N . THR A 1 221 ? 8.746 3.779 21.455 1.00 91.19 221 THR A N 1
ATOM 1653 C CA . THR A 1 221 ? 9.927 4.083 22.279 1.00 91.19 221 THR A CA 1
ATOM 1654 C C . THR A 1 221 ? 10.997 3.000 22.171 1.00 91.19 221 THR A C 1
ATOM 1656 O O . THR A 1 221 ? 12.043 3.118 22.803 1.00 91.19 221 THR A O 1
ATOM 1659 N N . ARG A 1 222 ? 10.752 1.966 21.349 1.00 94.00 222 ARG A N 1
ATOM 1660 C CA . ARG A 1 222 ? 11.559 0.746 21.218 1.00 94.00 222 ARG A CA 1
ATOM 1661 C C . ARG A 1 222 ? 11.588 -0.098 22.495 1.00 94.00 222 ARG A C 1
ATOM 1663 O O . ARG A 1 222 ? 12.437 -0.977 22.624 1.00 94.00 222 ARG A O 1
ATOM 1670 N N . THR A 1 223 ? 10.651 0.126 23.419 1.00 94.50 223 THR A N 1
ATOM 1671 C CA . THR A 1 223 ? 10.475 -0.747 24.584 1.00 94.50 223 THR A CA 1
ATOM 1672 C C . THR A 1 223 ? 9.822 -2.046 24.133 1.00 94.50 223 THR A C 1
ATOM 1674 O O . THR A 1 223 ? 8.840 -2.017 23.391 1.00 94.50 223 THR A O 1
ATOM 1677 N N . THR A 1 224 ? 10.364 -3.183 24.573 1.00 96.75 224 THR A N 1
ATOM 1678 C CA . THR A 1 224 ? 9.870 -4.519 24.218 1.00 96.75 224 THR A CA 1
ATOM 1679 C C . THR A 1 224 ? 9.056 -5.153 25.341 1.00 96.75 224 THR A C 1
ATOM 1681 O O . THR A 1 224 ? 9.403 -5.033 26.515 1.00 96.75 224 THR A O 1
ATOM 1684 N N . TYR A 1 225 ? 8.025 -5.904 24.970 1.00 96.50 225 TYR A N 1
ATOM 1685 C CA . TYR A 1 225 ? 7.060 -6.529 25.864 1.00 96.50 225 TYR A CA 1
ATOM 1686 C C . TYR A 1 225 ? 6.886 -8.001 25.486 1.00 96.50 225 TYR A C 1
ATOM 1688 O O . TYR A 1 225 ? 6.383 -8.311 24.409 1.00 96.50 225 TYR A O 1
ATOM 1696 N N . GLU A 1 226 ? 7.268 -8.922 26.372 1.00 97.25 226 GLU A N 1
ATOM 1697 C CA . GLU A 1 226 ? 6.984 -10.359 26.186 1.00 97.25 226 GLU A CA 1
ATOM 1698 C C . GLU A 1 226 ? 5.501 -10.687 26.427 1.00 97.25 226 GLU A C 1
ATOM 1700 O O . GLU A 1 226 ? 4.951 -11.632 25.855 1.00 97.25 226 GLU A O 1
ATOM 1705 N N . ALA A 1 227 ? 4.841 -9.874 27.254 1.00 97.38 227 ALA A N 1
ATOM 1706 C CA . ALA A 1 227 ? 3.413 -9.938 27.511 1.00 97.38 227 ALA A CA 1
ATOM 1707 C C . ALA A 1 227 ? 2.789 -8.539 27.507 1.00 97.38 227 ALA A C 1
ATOM 1709 O O . ALA A 1 227 ? 3.435 -7.561 27.889 1.00 97.38 227 ALA A O 1
ATOM 1710 N N . HIS A 1 228 ? 1.528 -8.442 27.092 1.00 96.19 228 HIS A N 1
ATOM 1711 C CA . HIS A 1 228 ? 0.783 -7.191 27.065 1.00 96.19 228 HIS A CA 1
ATOM 1712 C C . HIS A 1 228 ? 0.668 -6.609 28.491 1.00 96.19 228 HIS A C 1
ATOM 1714 O O . HIS A 1 228 ? 0.232 -7.317 29.402 1.00 96.19 228 HIS A O 1
ATOM 1720 N N . PRO A 1 229 ? 0.967 -5.314 28.711 1.00 93.62 229 PRO A N 1
ATOM 1721 C CA . PRO A 1 229 ? 1.108 -4.734 30.053 1.00 93.62 229 PRO A CA 1
ATOM 1722 C C . PRO A 1 229 ? -0.182 -4.710 30.888 1.00 93.62 229 PRO A C 1
ATOM 1724 O O . PRO A 1 229 ? -0.113 -4.646 32.109 1.00 93.62 229 PRO A O 1
ATOM 1727 N N . VAL A 1 230 ? -1.353 -4.729 30.241 1.00 93.00 230 VAL A N 1
ATOM 1728 C CA . VAL A 1 230 ? -2.670 -4.765 30.912 1.00 93.00 230 VAL A CA 1
ATOM 1729 C C . VAL A 1 230 ? -3.278 -6.173 30.960 1.00 93.00 230 VAL A C 1
ATOM 1731 O O . VAL A 1 230 ? -3.613 -6.650 32.035 1.00 93.00 230 VAL A O 1
ATOM 1734 N N . THR A 1 231 ? -3.439 -6.845 29.815 1.00 95.12 231 THR A N 1
ATOM 1735 C CA . THR A 1 231 ? -4.102 -8.161 29.726 1.00 95.12 231 THR A CA 1
ATOM 1736 C C . THR A 1 231 ? -3.212 -9.344 30.114 1.00 95.12 231 THR A C 1
ATOM 1738 O O . THR A 1 231 ? -3.726 -10.433 30.345 1.00 95.12 231 THR A O 1
ATOM 1741 N N . GLY A 1 232 ? -1.885 -9.174 30.157 1.00 95.94 232 GLY A N 1
ATOM 1742 C CA . GLY A 1 232 ? -0.937 -10.270 30.380 1.00 95.94 232 GLY A CA 1
ATOM 1743 C C . GLY A 1 232 ? -0.794 -11.237 29.197 1.00 95.94 232 GLY A C 1
ATOM 1744 O O . GLY A 1 232 ? -0.107 -12.251 29.323 1.00 95.94 232 GLY A O 1
ATOM 1745 N N . PHE A 1 233 ? -1.413 -10.941 28.048 1.00 96.56 233 PHE A N 1
ATOM 1746 C CA . PHE A 1 233 ? -1.347 -11.781 26.853 1.00 96.56 233 PHE A CA 1
ATOM 1747 C C . PHE A 1 233 ? 0.096 -11.958 26.375 1.00 96.56 233 PHE A C 1
ATOM 1749 O O . PHE A 1 233 ? 0.785 -10.970 26.133 1.00 96.56 233 PHE A O 1
ATOM 1756 N N . ARG A 1 234 ? 0.554 -13.203 26.210 1.00 97.69 234 ARG A N 1
ATOM 1757 C CA . ARG A 1 234 ? 1.906 -13.507 25.720 1.00 97.69 234 ARG A CA 1
ATOM 1758 C C . ARG A 1 234 ? 1.957 -13.473 24.200 1.00 97.69 234 ARG A C 1
ATOM 1760 O O . ARG A 1 234 ? 1.168 -14.147 23.550 1.00 97.69 234 ARG A O 1
ATOM 1767 N N . PHE A 1 235 ? 2.910 -12.724 23.649 1.00 96.56 235 PHE A N 1
ATOM 1768 C CA . PHE A 1 235 ? 3.000 -12.529 22.202 1.00 96.56 235 PHE A CA 1
ATOM 1769 C C . PHE A 1 235 ? 3.715 -13.685 21.505 1.00 96.56 235 PHE A C 1
ATOM 1771 O O . PHE A 1 235 ? 3.113 -14.379 20.694 1.00 96.56 235 PHE A O 1
ATOM 1778 N N . ARG A 1 236 ? 4.996 -13.914 21.815 1.00 97.19 236 ARG A N 1
ATOM 1779 C CA . ARG A 1 236 ? 5.820 -14.908 21.117 1.00 97.19 236 ARG A CA 1
ATOM 1780 C C . ARG A 1 236 ? 5.201 -16.307 21.208 1.00 97.19 236 ARG A C 1
ATOM 1782 O O . ARG A 1 236 ? 4.919 -16.800 22.297 1.00 97.19 236 ARG A O 1
ATOM 1789 N N . GLY A 1 237 ? 5.037 -16.955 20.057 1.00 96.88 237 GLY A N 1
ATOM 1790 C CA . GLY A 1 237 ? 4.448 -18.288 19.924 1.00 96.88 237 GLY A CA 1
ATOM 1791 C C . GLY A 1 237 ? 2.922 -18.307 19.793 1.00 96.88 237 GLY A C 1
ATOM 1792 O O . GLY A 1 237 ? 2.382 -19.349 19.412 1.00 96.88 237 GLY A O 1
ATOM 1793 N N . ALA A 1 238 ? 2.238 -17.183 20.046 1.00 96.94 238 ALA A N 1
ATOM 1794 C CA . ALA A 1 238 ? 0.804 -17.066 19.811 1.00 96.94 238 ALA A CA 1
ATOM 1795 C C . ALA A 1 238 ? 0.473 -17.250 18.325 1.00 96.94 238 ALA A C 1
ATOM 1797 O O . ALA A 1 238 ? 1.273 -16.933 17.441 1.00 96.94 238 ALA A O 1
ATOM 1798 N N . GLU A 1 239 ? -0.720 -17.763 18.058 1.00 95.88 239 GLU A N 1
ATOM 1799 C CA . GLU A 1 239 ? -1.228 -17.965 16.707 1.00 95.88 239 GLU A CA 1
ATOM 1800 C C . GLU A 1 239 ? -2.236 -16.873 16.371 1.00 95.88 239 GLU A C 1
ATOM 1802 O O . GLU A 1 239 ? -3.108 -16.554 17.183 1.00 95.88 239 GLU A O 1
ATOM 1807 N N . LEU A 1 240 ? -2.106 -16.290 15.180 1.00 94.12 240 LEU A N 1
ATOM 1808 C CA . LEU A 1 240 ? -2.995 -15.230 14.748 1.00 94.12 240 LEU A CA 1
ATOM 1809 C C . LEU A 1 240 ? -4.321 -15.821 14.232 1.00 94.12 240 LEU A C 1
ATOM 1811 O O . LEU A 1 240 ? -4.313 -16.585 13.261 1.00 94.12 240 LEU A O 1
ATOM 1815 N N . PRO A 1 241 ? -5.477 -15.458 14.821 1.00 93.12 241 PRO A N 1
ATOM 1816 C CA . PRO A 1 241 ? -6.761 -16.030 14.428 1.00 93.12 241 PRO A CA 1
ATOM 1817 C C . PRO A 1 241 ? -7.095 -15.803 12.948 1.00 93.12 241 PRO A C 1
ATOM 1819 O O . PRO A 1 241 ? -7.096 -14.675 12.462 1.00 93.12 241 PRO A O 1
ATOM 1822 N N . GLY A 1 242 ? -7.420 -16.879 12.225 1.00 94.06 242 GLY A N 1
ATOM 1823 C CA . GLY A 1 242 ? -7.899 -16.790 10.841 1.00 94.06 242 GLY A CA 1
ATOM 1824 C C . GLY A 1 242 ? -6.851 -16.318 9.825 1.00 94.06 242 GLY A C 1
ATOM 1825 O O . GLY A 1 242 ? -7.224 -15.785 8.778 1.00 94.06 242 GLY A O 1
ATOM 1826 N N . PHE A 1 243 ? -5.557 -16.509 10.104 1.00 96.81 243 PHE A N 1
ATOM 1827 C CA . PHE A 1 243 ? -4.470 -15.958 9.288 1.00 96.81 243 PHE A CA 1
ATOM 1828 C C . PHE A 1 243 ? -4.535 -16.344 7.801 1.00 96.81 243 PHE A C 1
ATOM 1830 O O . PHE A 1 243 ? -4.386 -15.480 6.939 1.00 96.81 243 PHE A O 1
ATOM 1837 N N . ASP A 1 244 ? -4.876 -17.589 7.464 1.00 97.06 244 ASP A N 1
ATOM 1838 C CA . ASP A 1 244 ? -5.031 -18.003 6.061 1.00 97.06 244 ASP A CA 1
ATOM 1839 C C . ASP A 1 244 ? -6.101 -17.197 5.312 1.00 97.06 244 ASP A C 1
ATOM 1841 O O . ASP A 1 244 ? -5.955 -16.895 4.123 1.00 97.06 244 ASP A O 1
ATOM 1845 N N . ALA A 1 245 ? -7.193 -16.837 5.995 1.00 97.62 245 ALA A N 1
ATOM 1846 C CA . ALA A 1 245 ? -8.227 -15.990 5.416 1.00 97.62 245 ALA A CA 1
ATOM 1847 C C . ALA A 1 245 ? -7.700 -14.568 5.191 1.00 97.62 245 ALA A C 1
ATOM 1849 O O . ALA A 1 245 ? -7.966 -13.993 4.138 1.00 97.62 245 ALA A O 1
ATOM 1850 N N . ILE A 1 246 ? -6.898 -14.034 6.120 1.00 98.12 246 ILE A N 1
ATOM 1851 C CA . ILE A 1 246 ? -6.229 -12.734 5.959 1.00 98.12 246 ILE A CA 1
ATOM 1852 C C . ILE A 1 246 ? -5.343 -12.756 4.714 1.00 98.12 246 ILE A C 1
ATOM 1854 O O . ILE A 1 246 ? -5.486 -11.883 3.859 1.00 98.12 246 ILE A O 1
ATOM 1858 N N . LEU A 1 247 ? -4.490 -13.778 4.563 1.00 97.44 247 LEU A N 1
ATOM 1859 C CA . LEU A 1 247 ? -3.605 -13.919 3.404 1.00 97.44 247 LEU A CA 1
ATOM 1860 C C . LEU A 1 247 ? -4.396 -13.951 2.090 1.00 97.44 247 LEU A C 1
ATOM 1862 O O . LEU A 1 247 ? -4.035 -13.259 1.137 1.00 97.44 247 LEU A O 1
ATOM 1866 N N . ARG A 1 248 ? -5.500 -14.709 2.023 1.00 96.88 248 ARG A N 1
ATOM 1867 C CA . ARG A 1 248 ? -6.374 -14.724 0.835 1.00 96.88 248 ARG A CA 1
ATOM 1868 C C . ARG A 1 248 ? -6.974 -13.347 0.551 1.00 96.88 248 ARG A C 1
ATOM 1870 O O . ARG A 1 248 ? -6.925 -12.902 -0.596 1.00 96.88 248 ARG A O 1
ATOM 1877 N N . THR A 1 249 ? -7.479 -12.668 1.578 1.00 97.69 249 THR A N 1
ATOM 1878 C CA . THR A 1 249 ? -8.108 -11.346 1.467 1.00 97.69 249 THR A CA 1
ATOM 1879 C C . THR A 1 249 ? -7.130 -10.285 0.969 1.00 97.69 249 THR A C 1
ATOM 1881 O O . THR A 1 249 ? -7.442 -9.582 0.011 1.00 97.69 249 THR A O 1
ATOM 1884 N N . VAL A 1 250 ? -5.920 -10.196 1.528 1.00 97.12 250 VAL A N 1
ATOM 1885 C CA . VAL A 1 250 ? -4.932 -9.185 1.098 1.00 97.12 250 VAL A CA 1
ATOM 1886 C C . VAL A 1 250 ? -4.347 -9.484 -0.281 1.00 97.12 250 VAL A C 1
ATOM 1888 O O . VAL A 1 250 ? -4.058 -8.562 -1.040 1.00 97.12 250 VAL A O 1
ATOM 1891 N N . ARG A 1 251 ? -4.226 -10.765 -0.662 1.00 96.00 251 ARG A N 1
ATOM 1892 C CA . ARG A 1 251 ? -3.843 -11.149 -2.030 1.00 96.00 251 ARG A CA 1
ATOM 1893 C C . ARG A 1 251 ? -4.927 -10.776 -3.036 1.00 96.00 251 ARG A C 1
ATOM 1895 O O . ARG A 1 251 ? -4.603 -10.279 -4.110 1.00 96.00 251 ARG A O 1
ATOM 1902 N N . ALA A 1 252 ? -6.200 -10.989 -2.701 1.00 95.31 252 ALA A N 1
ATOM 1903 C CA . ALA A 1 252 ? -7.318 -10.535 -3.525 1.00 95.31 252 ALA A CA 1
ATOM 1904 C C . ALA A 1 252 ? -7.356 -8.997 -3.619 1.00 95.31 252 ALA A C 1
ATOM 1906 O O . ALA A 1 252 ? -7.490 -8.464 -4.718 1.00 95.31 252 ALA A O 1
ATOM 1907 N N . GLY A 1 253 ? -7.113 -8.297 -2.506 1.00 94.56 253 GLY A N 1
ATOM 1908 C CA . GLY A 1 253 ? -6.942 -6.843 -2.465 1.00 94.56 253 GLY A CA 1
ATOM 1909 C C . GLY A 1 253 ? -5.841 -6.338 -3.392 1.00 94.56 253 GLY A C 1
ATOM 1910 O O . GLY A 1 253 ? -6.065 -5.416 -4.172 1.00 94.56 253 GLY A O 1
ATOM 1911 N N . HIS A 1 254 ? -4.669 -6.975 -3.374 1.00 93.25 254 HIS A N 1
ATOM 1912 C CA . HIS A 1 254 ? -3.558 -6.587 -4.243 1.00 93.25 254 HIS A CA 1
ATOM 1913 C C . HIS A 1 254 ? -3.873 -6.828 -5.725 1.00 93.25 254 HIS A C 1
ATOM 1915 O O . HIS A 1 254 ? -3.518 -6.001 -6.553 1.00 93.25 254 HIS A O 1
ATOM 1921 N N . ARG A 1 255 ? -4.600 -7.903 -6.072 1.00 91.44 255 ARG A N 1
ATOM 1922 C CA . ARG A 1 255 ? -5.077 -8.112 -7.455 1.00 91.44 255 ARG A CA 1
ATOM 1923 C C . ARG A 1 255 ? -6.074 -7.037 -7.894 1.00 91.44 255 ARG A C 1
ATOM 1925 O O . ARG A 1 255 ? -6.030 -6.612 -9.042 1.00 91.44 255 ARG A O 1
ATOM 1932 N N . ALA A 1 256 ? -6.966 -6.603 -7.001 1.00 90.38 256 ALA A N 1
ATOM 1933 C CA . ALA A 1 256 ? -7.927 -5.539 -7.295 1.00 90.38 256 ALA A CA 1
ATOM 1934 C C . ALA A 1 256 ? -7.247 -4.172 -7.497 1.00 90.38 256 ALA A C 1
ATOM 1936 O O . ALA A 1 256 ? -7.750 -3.337 -8.247 1.00 90.38 256 ALA A O 1
ATOM 1937 N N . LEU A 1 257 ? -6.090 -3.956 -6.862 1.00 84.56 257 LEU A N 1
ATOM 1938 C CA . LEU A 1 257 ? -5.264 -2.760 -7.013 1.00 84.56 257 LEU A CA 1
ATOM 1939 C C . LEU A 1 257 ? -3.897 -3.082 -7.650 1.00 84.56 257 LEU A C 1
ATOM 1941 O O . LEU A 1 257 ? -2.847 -2.793 -7.077 1.00 84.56 257 LEU A O 1
ATOM 1945 N N . ASP A 1 258 ? -3.909 -3.621 -8.873 1.00 76.50 258 ASP A N 1
ATOM 1946 C CA . ASP A 1 258 ? -2.711 -4.030 -9.644 1.00 76.50 258 ASP A CA 1
ATOM 1947 C C . ASP A 1 258 ? -1.821 -2.854 -10.124 1.00 76.50 258 ASP A C 1
ATOM 1949 O O . ASP A 1 258 ? -0.955 -2.981 -10.988 1.00 76.50 258 ASP A O 1
ATOM 1953 N N . THR A 1 259 ? -2.039 -1.651 -9.592 1.00 76.81 259 THR A N 1
ATOM 1954 C CA . THR A 1 259 ? -1.243 -0.463 -9.920 1.00 76.81 259 THR A CA 1
ATOM 1955 C C . THR A 1 259 ? -0.088 -0.227 -8.953 1.00 76.81 259 THR A C 1
ATOM 1957 O O . THR A 1 259 ? 0.817 0.525 -9.295 1.00 76.81 259 THR A O 1
ATOM 1960 N N . ALA A 1 260 ? -0.095 -0.819 -7.755 1.00 83.38 260 ALA A N 1
ATOM 1961 C CA . ALA A 1 260 ? 0.940 -0.583 -6.746 1.00 83.38 260 ALA A CA 1
ATOM 1962 C C . ALA A 1 260 ? 2.035 -1.660 -6.786 1.00 83.38 260 ALA A C 1
ATOM 1964 O O . ALA A 1 260 ? 1.754 -2.839 -6.980 1.00 83.38 260 ALA A O 1
ATOM 1965 N N . MET A 1 261 ? 3.296 -1.268 -6.560 1.00 87.94 261 MET A N 1
ATOM 1966 C CA . MET A 1 261 ? 4.394 -2.234 -6.406 1.00 87.94 261 MET A CA 1
ATOM 1967 C C . MET A 1 261 ? 4.275 -2.984 -5.090 1.00 87.94 261 MET A C 1
ATOM 1969 O O . MET A 1 261 ? 4.677 -4.136 -4.973 1.00 87.94 261 MET A O 1
ATOM 1973 N N . SER A 1 262 ? 3.792 -2.303 -4.066 1.00 90.19 262 SER A N 1
ATOM 1974 C CA . SER A 1 262 ? 3.659 -2.907 -2.767 1.00 90.19 262 SER A CA 1
ATOM 1975 C C . SER A 1 262 ? 2.582 -2.211 -1.955 1.00 90.19 262 SER A C 1
ATOM 1977 O O . SER A 1 262 ? 2.343 -1.017 -2.114 1.00 90.19 262 SER A O 1
ATOM 1979 N N . ILE A 1 263 ? 1.882 -2.961 -1.110 1.00 91.69 263 ILE A N 1
ATOM 1980 C CA . ILE A 1 263 ? 0.772 -2.419 -0.316 1.00 91.69 263 ILE A CA 1
ATOM 1981 C C . ILE A 1 263 ? 0.857 -2.999 1.088 1.00 91.69 263 ILE A C 1
ATOM 1983 O O . ILE A 1 263 ? 0.914 -4.224 1.234 1.00 91.69 263 ILE A O 1
ATOM 1987 N N . ALA A 1 264 ? 0.847 -2.131 2.103 1.00 92.44 264 ALA A N 1
ATOM 1988 C CA . ALA A 1 264 ? 0.624 -2.528 3.489 1.00 92.44 264 ALA A CA 1
ATOM 1989 C C . ALA A 1 264 ? -0.867 -2.451 3.820 1.00 92.44 264 ALA A C 1
ATOM 1991 O O . ALA A 1 264 ? -1.433 -1.366 3.965 1.00 92.44 264 ALA A O 1
ATOM 1992 N N . TRP A 1 265 ? -1.486 -3.618 3.920 1.00 95.25 265 TRP A N 1
ATOM 1993 C CA . TRP A 1 265 ? -2.889 -3.789 4.266 1.00 95.25 265 TRP A CA 1
ATOM 1994 C C . TRP A 1 265 ? -3.047 -3.841 5.771 1.00 95.25 265 TRP A C 1
ATOM 1996 O O . TRP A 1 265 ? -2.400 -4.676 6.390 1.00 95.25 265 TRP A O 1
ATOM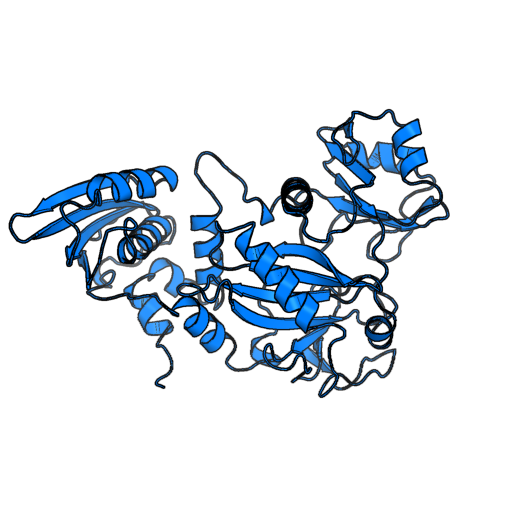 2006 N N . ASP A 1 266 ? -3.925 -3.018 6.332 1.00 95.25 266 ASP A N 1
ATOM 2007 C CA . ASP A 1 266 ? -4.354 -3.131 7.723 1.00 95.25 266 ASP A CA 1
ATOM 2008 C C . ASP A 1 266 ? -5.700 -3.867 7.755 1.00 95.25 266 ASP A C 1
ATOM 2010 O O . ASP A 1 266 ? -6.715 -3.373 7.252 1.00 95.25 266 ASP A O 1
ATOM 2014 N N . VAL A 1 267 ? -5.694 -5.079 8.311 1.00 97.69 267 VAL A N 1
ATOM 2015 C CA . VAL A 1 267 ? -6.843 -5.994 8.327 1.00 97.69 267 VAL A CA 1
ATOM 2016 C C . VAL A 1 267 ? -7.282 -6.246 9.759 1.00 97.69 267 VAL A C 1
ATOM 2018 O O . VAL A 1 267 ? -6.461 -6.600 10.597 1.00 97.69 267 VAL A O 1
ATOM 2021 N N . ALA A 1 268 ? -8.571 -6.117 10.049 1.00 97.06 268 ALA A N 1
ATOM 2022 C CA . ALA A 1 268 ? -9.137 -6.581 11.311 1.00 97.06 268 ALA A CA 1
ATOM 2023 C C . ALA A 1 268 ? -9.780 -7.954 11.121 1.00 97.06 268 ALA A C 1
ATOM 2025 O O . ALA A 1 268 ? -10.386 -8.216 10.085 1.00 97.06 268 ALA A O 1
ATOM 2026 N N . VAL A 1 269 ? -9.675 -8.821 12.123 1.00 97.19 269 VAL A N 1
ATOM 2027 C CA . VAL A 1 269 ? -10.381 -10.108 12.142 1.00 97.19 269 VAL A CA 1
ATOM 2028 C C . VAL A 1 269 ? -11.689 -9.920 12.895 1.00 97.19 269 VAL A C 1
ATOM 2030 O O . VAL A 1 269 ? -11.655 -9.503 14.051 1.00 97.19 269 VAL A O 1
ATOM 2033 N N . THR A 1 270 ? -12.822 -10.209 12.258 1.00 96.75 270 THR A N 1
ATOM 2034 C CA . THR A 1 270 ? -14.155 -10.226 12.884 1.00 96.75 270 THR A CA 1
ATOM 2035 C C . THR A 1 270 ? -14.658 -11.669 13.004 1.00 96.75 270 THR A C 1
ATOM 2037 O O . THR A 1 270 ? -14.068 -12.566 12.388 1.00 96.75 270 THR A O 1
ATOM 2040 N N . PRO A 1 271 ? -15.744 -11.923 13.759 1.00 95.38 271 PRO A N 1
ATOM 2041 C CA . PRO A 1 271 ? -16.369 -13.246 13.814 1.00 95.38 271 PRO A CA 1
ATOM 2042 C C . PRO A 1 271 ? -16.772 -13.804 12.435 1.00 95.38 271 PRO A C 1
ATOM 2044 O O . PRO A 1 271 ? -16.733 -15.012 12.214 1.00 95.38 271 PRO A O 1
ATOM 2047 N N . GLU A 1 272 ? -17.127 -12.931 11.491 1.00 95.06 272 GLU A N 1
ATOM 2048 C CA . GLU A 1 272 ? -17.526 -13.279 10.121 1.00 95.06 272 GLU A CA 1
ATOM 2049 C C . GLU A 1 272 ? -16.333 -13.442 9.167 1.00 95.06 272 GLU A C 1
ATOM 2051 O O . GLU A 1 272 ? -16.486 -13.961 8.059 1.00 95.06 272 GLU A O 1
ATOM 2056 N N . GLY A 1 273 ? -15.141 -13.005 9.580 1.00 96.06 273 GLY A N 1
ATOM 2057 C CA . GLY A 1 273 ? -13.913 -13.103 8.804 1.00 96.06 273 GLY A CA 1
ATOM 2058 C C . GLY A 1 273 ? -13.095 -11.808 8.774 1.00 96.06 273 GLY A C 1
ATOM 2059 O O . GLY A 1 273 ? -13.396 -10.830 9.454 1.00 96.06 273 GLY A O 1
ATOM 2060 N N . PRO A 1 274 ? -11.999 -11.788 8.003 1.00 97.81 274 PRO A N 1
ATOM 2061 C CA . PRO A 1 274 ? -11.142 -10.615 7.904 1.00 97.81 274 PRO A CA 1
ATOM 2062 C C . PRO A 1 274 ? -11.801 -9.490 7.098 1.00 97.81 274 PRO A C 1
ATOM 2064 O O . PRO A 1 274 ? -12.285 -9.721 5.991 1.00 97.81 274 PRO A O 1
ATOM 2067 N N . VAL A 1 275 ? -11.723 -8.261 7.604 1.00 97.88 275 VAL A N 1
ATOM 2068 C CA . VAL A 1 275 ? -12.148 -7.032 6.919 1.00 97.88 275 VAL A CA 1
ATOM 2069 C C . VAL A 1 275 ? -10.955 -6.102 6.710 1.00 97.88 275 VAL A C 1
ATOM 2071 O O . VAL A 1 275 ? -10.164 -5.857 7.622 1.00 97.88 275 VAL A O 1
ATOM 2074 N N . ILE A 1 276 ? -10.811 -5.566 5.500 1.00 97.81 276 ILE A N 1
ATOM 2075 C CA . ILE A 1 276 ? -9.768 -4.594 5.169 1.00 97.81 276 ILE A CA 1
ATOM 2076 C C . ILE A 1 276 ? -10.205 -3.223 5.684 1.00 97.81 276 ILE A C 1
ATOM 2078 O O . ILE A 1 276 ? -11.257 -2.709 5.299 1.00 97.81 276 ILE A O 1
ATOM 2082 N N . LEU A 1 277 ? -9.386 -2.614 6.540 1.00 94.12 277 LEU A N 1
ATOM 2083 C CA . LEU A 1 277 ? -9.645 -1.274 7.066 1.00 94.12 277 LEU A CA 1
ATOM 2084 C C . LEU A 1 277 ? -8.988 -0.201 6.203 1.00 94.12 277 LEU A C 1
ATOM 2086 O O . LEU A 1 277 ? -9.622 0.815 5.889 1.00 94.12 277 LEU A O 1
ATOM 2090 N N . GLU A 1 278 ? -7.725 -0.434 5.837 1.00 91.94 278 GLU A N 1
ATOM 2091 C CA . GLU A 1 278 ? -6.874 0.491 5.088 1.00 91.94 278 GLU A CA 1
ATOM 2092 C C . GLU A 1 278 ? -5.870 -0.275 4.213 1.00 91.94 278 GLU A C 1
ATOM 2094 O O . GLU A 1 278 ? -5.469 -1.400 4.519 1.00 91.94 278 GLU A O 1
ATOM 2099 N N . GLY A 1 279 ? -5.455 0.349 3.115 1.00 91.06 279 GLY A N 1
ATOM 2100 C CA . GLY A 1 279 ? -4.312 -0.061 2.312 1.00 91.06 279 GLY A CA 1
ATOM 2101 C C . GLY A 1 279 ? -3.378 1.133 2.183 1.00 91.06 279 GLY A C 1
ATOM 2102 O O . GLY A 1 279 ? -3.828 2.232 1.872 1.00 91.06 279 GLY A O 1
ATOM 2103 N N . ASN A 1 280 ? -2.087 0.928 2.422 1.00 87.19 280 ASN A N 1
ATOM 2104 C CA . ASN A 1 280 ? -1.112 2.008 2.500 1.00 87.19 280 ASN A CA 1
ATOM 2105 C C . ASN A 1 280 ? 0.014 1.787 1.485 1.00 87.19 280 ASN A C 1
ATOM 2107 O O . ASN A 1 280 ? 0.731 0.785 1.556 1.00 87.19 280 ASN A O 1
ATOM 2111 N N . GLY A 1 281 ? 0.194 2.739 0.561 1.00 84.00 281 GLY A N 1
ATOM 2112 C CA . GLY A 1 281 ? 1.355 2.778 -0.343 1.00 84.00 281 GLY A CA 1
ATOM 2113 C C . GLY A 1 281 ? 2.626 3.269 0.361 1.00 84.00 281 GLY A C 1
ATOM 2114 O O . GLY A 1 281 ? 3.742 2.907 -0.018 1.00 84.00 281 GLY A O 1
ATOM 2115 N N . HIS A 1 282 ? 2.442 4.035 1.440 1.00 81.06 282 HIS A N 1
ATOM 2116 C CA . HIS A 1 282 ? 3.476 4.456 2.379 1.00 81.06 282 HIS A CA 1
ATOM 2117 C C . HIS A 1 282 ? 3.263 3.734 3.706 1.00 81.06 282 HIS A C 1
ATOM 2119 O O . HIS A 1 282 ? 2.449 4.127 4.534 1.00 81.06 282 HIS A O 1
ATOM 2125 N N . TRP A 1 283 ? 3.973 2.629 3.893 1.00 75.56 283 TRP A N 1
ATOM 2126 C CA . TRP A 1 283 ? 3.688 1.696 4.982 1.00 75.56 283 TRP A CA 1
ATOM 2127 C C . TRP A 1 283 ? 4.206 2.108 6.368 1.00 75.56 283 TRP A C 1
ATOM 2129 O O . TRP A 1 283 ? 3.718 1.569 7.353 1.00 75.56 283 TRP A O 1
ATOM 2139 N N . GLY A 1 284 ? 5.126 3.079 6.465 1.00 68.94 284 GLY A N 1
ATOM 2140 C CA . GLY A 1 284 ? 5.694 3.541 7.740 1.00 68.94 284 GLY A CA 1
ATOM 2141 C C . GLY A 1 284 ? 6.477 2.450 8.482 1.00 68.94 284 GLY A C 1
ATOM 2142 O O . GLY A 1 284 ? 5.921 1.786 9.349 1.00 68.94 284 GLY A O 1
ATOM 2143 N N . ILE A 1 285 ? 7.761 2.300 8.141 1.00 70.81 285 ILE A N 1
ATOM 2144 C CA . ILE A 1 285 ? 8.699 1.383 8.811 1.00 70.81 285 ILE A CA 1
ATOM 2145 C C . ILE A 1 285 ? 9.362 2.149 9.954 1.00 70.81 285 ILE A C 1
ATOM 2147 O O . ILE A 1 285 ? 9.866 3.251 9.732 1.00 70.81 285 ILE A O 1
ATOM 2151 N N . SER A 1 286 ? 9.326 1.611 11.168 1.00 75.00 286 SER A N 1
ATOM 2152 C CA . SER A 1 286 ? 9.851 2.285 12.365 1.00 75.00 286 SER A CA 1
ATOM 2153 C C . SER A 1 286 ? 10.434 1.361 13.434 1.00 75.00 286 SER A C 1
ATOM 2155 O O . SER A 1 286 ? 11.217 1.826 14.261 1.00 75.00 286 SER A O 1
ATOM 2157 N N . LEU A 1 287 ? 10.053 0.083 13.443 1.00 84.06 287 LEU A N 1
ATOM 2158 C CA . LEU A 1 287 ? 10.396 -0.872 14.506 1.00 84.06 287 LEU A CA 1
ATOM 2159 C C . LEU A 1 287 ? 10.756 -2.259 13.960 1.00 84.06 287 LEU A C 1
ATOM 2161 O O . LEU A 1 287 ? 11.120 -3.150 14.722 1.00 84.06 287 LEU A O 1
ATOM 2165 N N . GLU A 1 288 ? 10.637 -2.468 12.653 1.00 86.44 288 GLU A N 1
ATOM 2166 C CA . GLU A 1 288 ? 10.844 -3.743 11.978 1.00 86.44 288 GLU A CA 1
ATOM 2167 C C . GLU A 1 288 ? 12.285 -4.233 12.130 1.00 86.44 288 GLU A C 1
ATOM 2169 O O . GLU A 1 288 ? 12.498 -5.428 12.282 1.00 86.44 288 GLU A O 1
ATOM 2174 N N . ASP A 1 289 ? 13.262 -3.327 12.199 1.00 87.00 289 ASP A N 1
ATOM 2175 C CA . ASP A 1 289 ? 14.656 -3.654 12.509 1.00 87.00 289 ASP A CA 1
ATOM 2176 C C . ASP A 1 289 ? 14.816 -4.307 13.893 1.00 87.00 289 ASP A C 1
ATOM 2178 O O . ASP A 1 289 ? 15.673 -5.171 14.078 1.00 87.00 289 ASP A O 1
ATOM 2182 N N . LEU A 1 290 ? 13.971 -3.917 14.852 1.00 91.44 290 LEU A N 1
ATOM 2183 C CA . LEU A 1 290 ? 13.958 -4.445 16.213 1.00 91.44 290 LEU A CA 1
ATOM 2184 C C . LEU A 1 290 ? 13.207 -5.778 16.308 1.00 91.44 290 LEU A C 1
ATOM 2186 O O . LEU A 1 290 ? 13.703 -6.717 16.928 1.00 91.44 290 LEU A O 1
ATOM 2190 N N . ILE A 1 291 ? 12.003 -5.860 15.733 1.00 93.06 291 ILE A N 1
ATOM 2191 C CA . ILE A 1 291 ? 11.128 -7.036 15.891 1.00 93.06 291 ILE A CA 1
ATOM 2192 C C . ILE A 1 291 ? 11.374 -8.128 14.845 1.00 93.06 291 ILE A C 1
ATOM 2194 O O . ILE A 1 291 ? 11.041 -9.287 15.084 1.00 93.06 291 ILE A O 1
ATOM 2198 N N . GLN A 1 292 ? 11.959 -7.770 13.703 1.00 92.88 292 GLN A N 1
ATOM 2199 C CA . GLN A 1 292 ? 12.277 -8.672 12.603 1.00 92.88 292 GLN A CA 1
ATOM 2200 C C . GLN A 1 292 ? 13.605 -8.271 11.930 1.00 92.88 292 GLN A C 1
ATOM 2202 O O . GLN A 1 292 ? 13.618 -7.754 10.807 1.00 92.88 292 GLN A O 1
ATOM 2207 N N . PRO A 1 293 ? 14.753 -8.532 12.582 1.00 91.19 293 PRO A N 1
ATOM 2208 C CA . PRO A 1 293 ? 16.057 -8.331 11.960 1.00 91.19 293 PRO A CA 1
ATOM 2209 C C . PRO A 1 293 ? 16.133 -9.015 10.586 1.00 91.19 293 PRO A C 1
ATOM 2211 O O . PRO A 1 293 ? 15.714 -10.161 10.429 1.00 91.19 293 PRO A O 1
ATOM 2214 N N . GLY A 1 294 ? 16.643 -8.300 9.581 1.00 89.50 294 GLY A N 1
ATOM 2215 C CA . GLY A 1 294 ? 16.703 -8.787 8.198 1.00 89.50 294 GLY A CA 1
ATOM 2216 C C . GLY A 1 294 ? 15.437 -8.555 7.361 1.00 89.50 294 GLY A C 1
ATOM 2217 O O . GLY A 1 294 ? 15.398 -8.993 6.212 1.00 89.50 294 GLY A O 1
ATOM 2218 N N . TYR A 1 295 ? 14.423 -7.838 7.870 1.00 90.50 295 TYR A N 1
ATOM 2219 C CA . TYR A 1 295 ? 13.209 -7.511 7.101 1.00 90.50 295 TYR A CA 1
ATOM 2220 C C . TYR A 1 295 ? 13.510 -6.830 5.751 1.00 90.50 295 TYR A C 1
ATOM 2222 O O . TYR A 1 295 ? 12.788 -7.046 4.779 1.00 90.50 295 TYR A O 1
ATOM 2230 N N . GLU A 1 296 ? 14.583 -6.035 5.665 1.00 88.50 296 GLU A N 1
ATOM 2231 C CA . GLU A 1 296 ? 14.998 -5.364 4.426 1.00 88.50 296 GLU A CA 1
ATOM 2232 C C . GLU A 1 296 ? 15.327 -6.372 3.328 1.00 88.50 296 GLU A C 1
ATOM 2234 O O . GLU A 1 296 ? 14.867 -6.211 2.199 1.00 88.50 296 GLU A O 1
ATOM 2239 N N . GLN A 1 297 ? 16.046 -7.447 3.667 1.00 89.75 297 GLN A N 1
ATOM 2240 C CA . GLN A 1 297 ? 16.373 -8.504 2.715 1.00 89.75 297 GLN A CA 1
ATOM 2241 C C . GLN A 1 297 ? 15.100 -9.174 2.194 1.00 89.75 297 GLN A C 1
ATOM 2243 O O . GLN A 1 297 ? 14.951 -9.352 0.991 1.00 89.75 297 GLN A O 1
ATOM 2248 N N . VAL A 1 298 ? 14.128 -9.437 3.075 1.00 91.62 298 VAL A N 1
ATOM 2249 C CA . VAL A 1 298 ? 12.828 -10.010 2.692 1.00 91.62 298 VAL A CA 1
ATOM 2250 C C . VAL A 1 298 ? 12.074 -9.099 1.715 1.00 91.62 298 VAL A C 1
ATOM 2252 O O . VAL A 1 298 ? 11.505 -9.576 0.732 1.00 91.62 298 VAL A O 1
ATOM 2255 N N . LEU A 1 299 ? 12.081 -7.781 1.949 1.00 90.38 299 LEU A N 1
ATOM 2256 C CA . LEU A 1 299 ? 11.468 -6.809 1.037 1.00 90.38 299 LEU A CA 1
ATOM 2257 C C . LEU A 1 299 ? 12.176 -6.774 -0.321 1.00 90.38 299 LEU A C 1
ATOM 2259 O O . LEU A 1 299 ? 11.514 -6.723 -1.358 1.00 90.38 299 LEU A O 1
ATOM 2263 N N . TRP A 1 300 ? 13.508 -6.798 -0.325 1.00 90.94 300 TRP A N 1
ATOM 2264 C CA . TRP A 1 300 ? 14.299 -6.777 -1.550 1.00 90.94 300 TRP A CA 1
ATOM 2265 C C . TRP A 1 300 ? 14.181 -8.068 -2.350 1.00 90.94 300 TRP A C 1
ATOM 2267 O O . TRP A 1 300 ? 14.027 -7.998 -3.567 1.00 90.94 300 TRP A O 1
ATOM 2277 N N . ASP A 1 301 ? 14.150 -9.222 -1.694 1.00 90.00 301 ASP A N 1
ATOM 2278 C CA . ASP A 1 301 ? 13.909 -10.511 -2.339 1.00 90.00 301 ASP A CA 1
ATOM 2279 C C . ASP A 1 301 ? 12.510 -10.551 -2.961 1.00 90.00 301 ASP A C 1
ATOM 2281 O O . ASP A 1 301 ? 12.351 -10.944 -4.118 1.00 90.00 301 ASP A O 1
ATOM 2285 N N . ALA A 1 302 ? 11.492 -10.071 -2.237 1.00 90.25 302 ALA A N 1
ATOM 2286 C CA . ALA A 1 302 ? 10.132 -9.961 -2.762 1.00 90.25 302 ALA A CA 1
ATOM 2287 C C . ALA A 1 302 ? 10.053 -9.001 -3.956 1.00 90.25 302 ALA A C 1
ATOM 2289 O O . ALA A 1 302 ? 9.368 -9.283 -4.940 1.00 90.25 302 ALA A O 1
ATOM 2290 N N . PHE A 1 303 ? 10.777 -7.884 -3.901 1.00 90.12 303 PHE A N 1
ATOM 2291 C CA . PHE A 1 303 ? 10.850 -6.939 -5.002 1.00 90.12 303 PHE A CA 1
ATOM 2292 C C . PHE A 1 303 ? 11.568 -7.518 -6.218 1.00 90.12 303 PHE A C 1
ATOM 2294 O O . PHE A 1 303 ? 11.062 -7.384 -7.329 1.00 90.12 303 PHE A O 1
ATOM 2301 N N . MET A 1 304 ? 12.721 -8.155 -6.031 1.00 89.69 304 MET A N 1
ATOM 2302 C CA . MET A 1 304 ? 13.538 -8.706 -7.112 1.00 89.69 304 MET A CA 1
ATOM 2303 C C . MET A 1 304 ? 12.985 -10.019 -7.670 1.00 89.69 304 MET A C 1
ATOM 2305 O O . MET A 1 304 ? 13.386 -10.426 -8.761 1.00 89.69 304 MET A O 1
ATOM 2309 N N . ALA A 1 305 ? 12.034 -10.657 -6.985 1.00 87.19 305 ALA A N 1
ATOM 2310 C CA . ALA A 1 305 ? 11.371 -11.864 -7.454 1.00 87.19 305 ALA A CA 1
ATOM 2311 C C . ALA A 1 305 ? 10.804 -11.686 -8.875 1.00 87.19 305 ALA A C 1
ATOM 2313 O O . ALA A 1 305 ? 9.940 -10.848 -9.135 1.00 87.19 305 ALA A O 1
ATOM 2314 N N . GLY A 1 306 ? 11.309 -12.488 -9.816 1.00 81.06 306 GLY A N 1
ATOM 2315 C CA . GLY A 1 306 ? 10.898 -12.439 -11.222 1.00 81.06 306 GLY A CA 1
ATOM 2316 C C . GLY A 1 306 ? 11.364 -11.193 -11.989 1.00 81.06 306 GLY A C 1
ATOM 2317 O O . GLY A 1 306 ? 10.937 -10.995 -13.127 1.00 81.06 306 GLY A O 1
ATOM 2318 N N . ARG A 1 307 ? 12.228 -10.350 -11.406 1.00 87.25 307 ARG A N 1
ATOM 2319 C CA . ARG A 1 307 ? 12.838 -9.203 -12.090 1.00 87.25 307 ARG A CA 1
ATOM 2320 C C . ARG A 1 307 ? 14.238 -9.538 -12.563 1.00 87.25 307 ARG A C 1
ATOM 2322 O O . ARG A 1 307 ? 15.028 -10.153 -11.857 1.00 87.25 307 ARG A O 1
ATOM 2329 N N . ARG A 1 308 ? 14.565 -9.031 -13.748 1.00 88.44 308 ARG A N 1
ATOM 2330 C CA . ARG A 1 308 ? 15.911 -9.074 -14.309 1.00 88.44 308 ARG A CA 1
ATOM 2331 C C . ARG A 1 308 ? 16.374 -7.651 -14.589 1.00 88.44 308 ARG A C 1
ATOM 2333 O O . ARG A 1 308 ? 15.879 -7.008 -15.512 1.00 88.44 308 ARG A O 1
ATOM 2340 N N . VAL A 1 309 ? 17.297 -7.154 -13.771 1.00 93.31 309 VAL A N 1
ATOM 2341 C CA . VAL A 1 309 ? 17.913 -5.833 -13.944 1.00 93.31 309 VAL A CA 1
ATOM 2342 C C . VAL A 1 309 ? 19.386 -6.038 -14.265 1.00 93.31 309 VAL A C 1
ATOM 2344 O O . VAL A 1 309 ? 20.173 -6.392 -13.396 1.00 93.31 309 VAL A O 1
ATOM 2347 N N . GLU A 1 310 ? 19.744 -5.857 -15.534 1.00 95.31 310 GLU A N 1
ATOM 2348 C CA . GLU A 1 310 ? 21.081 -6.152 -16.054 1.00 95.31 310 GLU A CA 1
ATOM 2349 C C . GLU A 1 310 ? 21.630 -5.025 -16.924 1.00 95.31 310 GLU A C 1
ATOM 2351 O O . GLU A 1 310 ? 20.887 -4.333 -17.615 1.00 95.31 310 GLU A O 1
ATOM 2356 N N . GLY A 1 311 ? 22.956 -4.906 -16.963 1.00 95.00 311 GLY A N 1
ATOM 2357 C CA . GLY A 1 311 ? 23.669 -3.878 -17.716 1.00 95.00 311 GLY A CA 1
ATOM 2358 C C . GLY A 1 311 ? 24.226 -2.781 -16.820 1.00 95.00 311 GLY A C 1
ATOM 2359 O O . GLY A 1 311 ? 24.392 -2.965 -15.614 1.00 95.00 311 GLY A O 1
ATOM 2360 N N . ARG A 1 312 ? 24.598 -1.660 -17.433 1.00 95.62 312 ARG A N 1
ATOM 2361 C CA . ARG A 1 312 ? 25.217 -0.535 -16.733 1.00 95.62 312 ARG A CA 1
ATOM 2362 C C . ARG A 1 312 ? 24.148 0.436 -16.235 1.00 95.62 312 ARG A C 1
ATOM 2364 O O . ARG A 1 312 ? 23.521 1.115 -17.046 1.00 95.62 312 ARG A O 1
ATOM 2371 N N . GLY A 1 313 ? 24.006 0.541 -14.913 1.00 93.69 313 GLY A N 1
ATOM 2372 C CA . GLY A 1 313 ? 23.183 1.559 -14.264 1.00 93.69 313 GLY A CA 1
ATOM 2373 C C . GLY A 1 313 ? 23.698 2.985 -14.489 1.00 93.69 313 GLY A C 1
ATOM 2374 O O . GLY A 1 313 ? 24.586 3.250 -15.304 1.00 93.69 313 GLY A O 1
ATOM 2375 N N . PHE A 1 314 ? 23.135 3.937 -13.762 1.00 92.50 314 PHE A N 1
ATOM 2376 C CA . PHE A 1 314 ? 23.507 5.335 -13.882 1.00 92.50 314 PHE A CA 1
ATOM 2377 C C . PHE A 1 314 ? 24.945 5.579 -13.378 1.00 92.50 314 PHE A C 1
ATOM 2379 O O . PHE A 1 314 ? 25.272 5.207 -12.253 1.00 92.50 314 PHE A O 1
ATOM 2386 N N . PRO A 1 315 ? 25.820 6.211 -14.181 1.00 84.00 315 PRO A N 1
ATOM 2387 C CA . PRO A 1 315 ? 27.208 6.453 -13.797 1.00 84.00 315 PRO A CA 1
ATOM 2388 C C . PRO A 1 315 ? 27.321 7.439 -12.626 1.00 84.00 315 PRO A C 1
ATOM 2390 O O . PRO A 1 315 ? 26.647 8.470 -12.610 1.00 84.00 315 PRO A O 1
ATOM 2393 N N . ALA A 1 316 ? 28.244 7.160 -11.699 1.00 70.50 316 ALA A N 1
ATOM 2394 C CA . ALA A 1 316 ? 28.563 8.027 -10.557 1.00 70.50 316 ALA A CA 1
ATOM 2395 C C . ALA A 1 316 ? 29.097 9.413 -10.977 1.00 70.50 316 ALA A C 1
ATOM 2397 O O . ALA A 1 316 ? 28.946 10.396 -10.259 1.00 70.50 316 ALA A O 1
ATOM 2398 N N . GLU A 1 317 ? 29.679 9.501 -12.176 1.00 61.12 317 GLU A N 1
ATOM 2399 C CA . GLU A 1 317 ? 30.277 10.711 -12.757 1.00 61.12 317 GLU A CA 1
ATOM 2400 C C . GLU A 1 317 ? 29.254 11.812 -13.099 1.00 61.12 317 GLU A C 1
ATOM 2402 O O . GLU A 1 317 ? 29.633 12.918 -13.476 1.00 61.12 317 GLU A O 1
ATOM 2407 N N . ALA A 1 318 ? 27.952 11.547 -12.944 1.00 59.94 318 ALA A N 1
ATOM 2408 C CA . ALA A 1 318 ? 26.893 12.539 -13.136 1.00 59.94 318 ALA A CA 1
ATOM 2409 C C . ALA A 1 318 ? 26.892 13.676 -12.083 1.00 59.94 318 ALA A C 1
ATOM 2411 O O . ALA A 1 318 ? 26.129 14.632 -12.234 1.00 59.94 318 ALA A O 1
ATOM 2412 N N . GLY A 1 319 ? 27.745 13.597 -11.050 1.00 59.91 319 GLY A N 1
ATOM 2413 C CA . GLY A 1 319 ? 27.799 14.541 -9.928 1.00 59.91 319 GLY A CA 1
ATOM 2414 C C . GLY A 1 319 ? 26.639 14.350 -8.937 1.00 59.91 319 GLY A C 1
ATOM 2415 O O . GLY A 1 319 ? 25.760 13.519 -9.174 1.00 59.91 319 GLY A O 1
ATOM 2416 N N . PRO A 1 320 ? 26.609 15.092 -7.812 1.00 65.31 320 PRO A N 1
ATOM 2417 C CA . PRO A 1 320 ? 25.477 15.051 -6.894 1.00 65.31 320 PRO A CA 1
ATOM 2418 C C . PRO A 1 320 ? 24.265 15.691 -7.578 1.00 65.31 320 PRO A C 1
ATOM 2420 O O . PRO A 1 320 ? 24.176 16.910 -7.722 1.00 65.31 320 PRO A O 1
ATOM 2423 N N . VAL A 1 321 ? 23.352 14.844 -8.042 1.00 68.81 321 VAL A N 1
ATOM 2424 C CA . VAL A 1 321 ? 22.070 15.235 -8.625 1.00 68.81 321 VAL A CA 1
ATOM 2425 C C . VAL A 1 321 ? 20.995 14.908 -7.598 1.00 68.81 321 VAL A C 1
ATOM 2427 O O . VAL A 1 321 ? 20.835 13.746 -7.222 1.00 68.81 321 VAL A O 1
ATOM 2430 N N . ALA A 1 322 ? 20.270 15.923 -7.135 1.00 79.88 322 ALA A N 1
ATOM 2431 C CA . ALA A 1 322 ? 19.160 15.729 -6.210 1.00 79.88 322 ALA A CA 1
ATOM 2432 C C . ALA A 1 322 ? 18.001 14.993 -6.902 1.00 79.88 322 ALA A C 1
ATOM 2434 O O . ALA A 1 322 ? 17.858 15.055 -8.124 1.00 79.88 322 ALA A O 1
ATOM 2435 N N . GLU A 1 323 ? 17.125 14.340 -6.131 1.00 82.56 323 GLU A N 1
ATOM 2436 C CA . GLU A 1 323 ? 15.957 13.626 -6.673 1.00 82.56 323 GLU A CA 1
ATOM 2437 C C . GLU A 1 323 ? 15.147 14.495 -7.649 1.00 82.56 323 GLU A C 1
ATOM 2439 O O . GLU A 1 323 ? 14.784 14.043 -8.735 1.00 82.56 323 GLU A O 1
ATOM 2444 N N . THR A 1 324 ? 14.911 15.763 -7.312 1.00 86.56 324 THR A N 1
ATOM 2445 C CA . THR A 1 324 ? 14.068 16.680 -8.093 1.00 86.56 324 THR A CA 1
ATOM 2446 C C . THR A 1 324 ? 14.791 17.406 -9.226 1.00 86.56 324 THR A C 1
ATOM 2448 O O . THR A 1 324 ? 14.147 18.155 -9.959 1.00 86.56 324 THR A O 1
ATOM 2451 N N . ASP A 1 325 ? 16.102 17.216 -9.388 1.00 90.00 325 ASP A N 1
ATOM 2452 C CA . ASP A 1 325 ? 16.851 17.869 -10.460 1.00 90.00 325 ASP A CA 1
ATOM 2453 C C . ASP A 1 325 ? 16.388 17.383 -11.833 1.00 90.00 325 ASP A C 1
ATOM 2455 O O . ASP A 1 325 ? 16.152 16.193 -12.056 1.00 90.00 325 ASP A O 1
ATOM 2459 N N . MET A 1 326 ? 16.309 18.309 -12.785 1.00 93.81 326 MET A N 1
ATOM 2460 C CA . MET A 1 326 ? 16.035 17.972 -14.175 1.00 93.81 326 MET A CA 1
ATOM 2461 C C . MET A 1 326 ? 17.284 17.360 -14.803 1.00 93.81 326 MET A C 1
ATOM 2463 O O . MET A 1 326 ? 18.366 17.948 -14.774 1.00 93.81 326 MET A O 1
ATOM 2467 N N . VAL A 1 327 ? 17.145 16.181 -15.401 1.00 94.62 327 VAL A N 1
ATOM 2468 C CA . VAL A 1 327 ? 18.237 15.485 -16.086 1.00 94.62 327 VAL A CA 1
ATOM 2469 C C . VAL A 1 327 ? 17.812 14.984 -17.449 1.00 94.62 327 VAL A C 1
ATOM 2471 O O . VAL A 1 327 ? 16.628 14.804 -17.718 1.00 94.62 327 VAL A O 1
ATOM 2474 N N . ARG A 1 328 ? 18.804 14.690 -18.287 1.00 95.88 328 ARG A N 1
ATOM 2475 C CA . ARG A 1 328 ? 18.669 13.857 -19.479 1.00 95.88 328 ARG A CA 1
ATOM 2476 C C . ARG A 1 328 ? 19.573 12.637 -19.353 1.00 95.88 328 ARG A C 1
ATOM 2478 O O . ARG A 1 328 ? 20.720 12.787 -18.945 1.00 95.88 328 ARG A O 1
ATOM 2485 N N . ALA A 1 329 ? 19.083 11.465 -19.743 1.00 96.31 329 ALA A N 1
ATOM 2486 C CA . ALA A 1 329 ? 19.843 10.218 -19.808 1.00 96.31 329 ALA A CA 1
ATOM 2487 C C . ALA A 1 329 ? 19.621 9.517 -21.156 1.00 96.31 329 ALA A C 1
ATOM 2489 O O . ALA A 1 329 ? 18.535 9.602 -21.735 1.00 96.31 329 ALA A O 1
ATOM 2490 N N . SER A 1 330 ? 20.644 8.820 -21.654 1.00 97.38 330 SER A N 1
ATOM 2491 C CA . SER A 1 330 ? 20.564 7.977 -22.852 1.00 97.38 330 SER A CA 1
ATOM 2492 C C . SER A 1 330 ? 20.667 6.506 -22.466 1.00 97.38 330 SER A C 1
ATOM 2494 O O . SER A 1 330 ? 21.626 6.094 -21.826 1.00 97.38 330 SER A O 1
ATOM 2496 N N . LEU A 1 331 ? 19.693 5.708 -22.881 1.00 98.25 331 LEU A N 1
ATOM 2497 C CA . LEU A 1 331 ? 19.594 4.280 -22.619 1.00 98.25 331 LEU A CA 1
ATOM 2498 C C . LEU A 1 331 ? 19.844 3.525 -23.924 1.00 98.25 331 LEU A C 1
ATOM 2500 O O . LEU A 1 331 ? 19.287 3.883 -24.968 1.00 98.25 331 LEU A O 1
ATOM 2504 N N . THR A 1 332 ? 20.633 2.459 -23.861 1.00 98.44 332 THR A N 1
ATOM 2505 C CA . THR A 1 332 ? 20.715 1.445 -24.922 1.00 98.44 332 THR A CA 1
ATOM 2506 C C . THR A 1 332 ? 20.134 0.148 -24.388 1.00 98.44 332 THR A C 1
ATOM 2508 O O . THR A 1 332 ? 20.624 -0.372 -23.392 1.00 98.44 332 THR A O 1
ATOM 2511 N N . ILE A 1 333 ? 19.072 -0.341 -25.021 1.00 98.50 333 ILE A N 1
ATOM 2512 C CA . ILE A 1 333 ? 18.277 -1.477 -24.551 1.00 98.50 333 ILE A CA 1
ATOM 2513 C C . ILE A 1 333 ? 18.486 -2.639 -25.527 1.00 98.50 333 ILE A C 1
ATOM 2515 O O . ILE A 1 333 ? 18.270 -2.473 -26.732 1.00 98.50 333 ILE A O 1
ATOM 2519 N N . ARG A 1 334 ? 18.898 -3.799 -25.006 1.00 98.06 334 ARG A N 1
ATOM 2520 C CA . ARG A 1 334 ? 19.213 -5.019 -25.775 1.00 98.06 334 ARG A CA 1
ATOM 2521 C C . ARG A 1 334 ? 18.236 -6.166 -25.482 1.00 98.06 334 ARG A C 1
ATOM 2523 O O . ARG A 1 334 ? 17.580 -6.174 -24.440 1.00 98.06 334 ARG A O 1
ATOM 2530 N N . GLY A 1 335 ? 18.146 -7.116 -26.414 1.00 97.31 335 GLY A N 1
ATOM 2531 C CA . GLY A 1 335 ? 17.234 -8.266 -26.390 1.00 97.31 335 GLY A CA 1
ATOM 2532 C C . GLY A 1 335 ? 16.135 -8.182 -27.457 1.00 97.31 335 GLY A C 1
ATOM 2533 O O . GLY A 1 335 ? 16.266 -7.479 -28.461 1.00 97.31 335 GLY A O 1
ATOM 2534 N N . LYS A 1 336 ? 15.005 -8.862 -27.239 1.00 97.56 336 LYS A N 1
ATOM 2535 C CA . LYS A 1 336 ? 13.824 -8.799 -28.115 1.00 97.56 336 LYS A CA 1
ATOM 2536 C C . LYS A 1 336 ? 13.068 -7.485 -27.891 1.00 97.56 336 LYS A C 1
ATOM 2538 O O . LYS A 1 336 ? 12.094 -7.432 -27.140 1.00 97.56 336 LYS A O 1
ATOM 2543 N N . VAL A 1 337 ? 13.537 -6.416 -28.535 1.00 97.94 337 VAL A N 1
ATOM 2544 C CA . VAL A 1 337 ? 13.027 -5.041 -28.335 1.00 97.94 337 VAL A CA 1
ATOM 2545 C C . VAL A 1 337 ? 12.592 -4.326 -29.615 1.00 97.94 337 VAL A C 1
ATOM 2547 O O . VAL A 1 337 ? 11.965 -3.267 -29.556 1.00 97.94 337 VAL A O 1
ATOM 2550 N N . GLN A 1 338 ? 12.841 -4.917 -30.783 1.00 98.06 338 GLN A N 1
ATOM 2551 C CA . GLN A 1 338 ? 12.291 -4.461 -32.062 1.00 98.06 338 GLN A CA 1
ATOM 2552 C C . GLN A 1 338 ? 11.117 -5.346 -32.496 1.00 98.06 338 GLN A C 1
ATOM 2554 O O . GLN A 1 338 ? 11.001 -6.490 -32.072 1.00 98.06 338 GLN A O 1
ATOM 2559 N N . GLY A 1 339 ? 10.189 -4.796 -33.286 1.00 96.94 339 GLY A N 1
ATOM 2560 C CA . GLY A 1 339 ? 8.972 -5.510 -33.714 1.00 96.94 339 GLY A CA 1
ATOM 2561 C C . GLY A 1 339 ? 7.910 -5.719 -32.620 1.00 96.94 339 GLY A C 1
ATOM 2562 O O . GLY A 1 339 ? 6.837 -6.226 -32.910 1.00 96.94 339 GLY A O 1
ATOM 2563 N N . VAL A 1 340 ? 8.167 -5.284 -31.380 1.00 97.56 340 VAL A N 1
ATOM 2564 C CA . VAL A 1 340 ? 7.291 -5.514 -30.206 1.00 97.56 340 VAL A CA 1
ATOM 2565 C C . VAL A 1 340 ? 6.594 -4.247 -29.690 1.00 97.56 340 VAL A C 1
ATOM 2567 O O . VAL A 1 340 ? 6.056 -4.219 -28.589 1.00 97.56 340 VAL A O 1
ATOM 2570 N N . GLY A 1 341 ? 6.651 -3.148 -30.451 1.00 97.31 341 GLY A N 1
ATOM 2571 C CA . GLY A 1 341 ? 6.047 -1.866 -30.059 1.00 97.31 341 GLY A CA 1
ATOM 2572 C C . GLY A 1 341 ? 6.809 -1.082 -28.979 1.00 97.31 341 GLY A C 1
ATOM 2573 O O . GLY A 1 341 ? 6.303 -0.067 -28.501 1.00 97.31 341 GLY A O 1
ATOM 2574 N N . TYR A 1 342 ? 8.034 -1.495 -28.632 1.00 98.12 342 TYR A N 1
ATOM 2575 C CA . TYR A 1 342 ? 8.825 -0.938 -27.527 1.00 98.12 342 TYR A CA 1
ATOM 2576 C C . TYR A 1 342 ? 8.937 0.593 -27.549 1.00 98.12 342 TYR A C 1
ATOM 2578 O O . TYR A 1 342 ? 8.703 1.247 -26.537 1.00 98.12 342 TYR A O 1
ATOM 2586 N N . ARG A 1 343 ? 9.241 1.187 -28.713 1.00 97.94 343 ARG A N 1
ATOM 2587 C CA . ARG A 1 343 ? 9.388 2.648 -28.866 1.00 97.94 343 ARG A CA 1
ATOM 2588 C C . ARG A 1 343 ? 8.131 3.413 -28.453 1.00 97.94 343 ARG A C 1
ATOM 2590 O O . ARG A 1 343 ? 8.207 4.369 -27.693 1.00 97.94 343 ARG A O 1
ATOM 2597 N N . ARG A 1 344 ? 6.967 2.966 -28.933 1.00 96.75 344 ARG A N 1
ATOM 2598 C CA . ARG A 1 344 ? 5.678 3.584 -28.596 1.00 96.75 344 ARG A CA 1
ATOM 2599 C C . ARG A 1 344 ? 5.356 3.389 -27.119 1.00 96.75 344 ARG A C 1
ATOM 2601 O O . ARG A 1 344 ? 4.865 4.313 -26.478 1.00 96.75 344 AR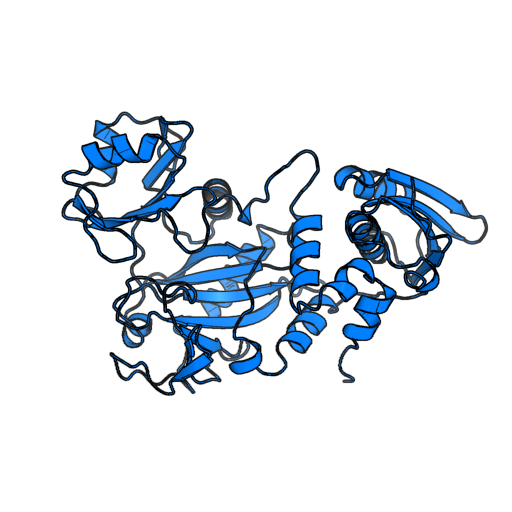G A O 1
ATOM 2608 N N . TRP A 1 345 ? 5.639 2.194 -26.602 1.00 97.38 345 TRP A N 1
ATOM 2609 C CA . TRP A 1 345 ? 5.427 1.862 -25.200 1.00 97.38 345 TRP A CA 1
ATOM 2610 C C . TRP A 1 345 ? 6.233 2.782 -24.276 1.00 97.38 345 TRP A C 1
ATOM 2612 O O . TRP A 1 345 ? 5.634 3.414 -23.412 1.00 97.38 345 TRP A O 1
ATOM 2622 N N . VAL A 1 346 ? 7.545 2.939 -24.497 1.00 97.38 346 VAL A N 1
ATOM 2623 C CA . VAL A 1 346 ? 8.395 3.757 -23.613 1.00 97.38 346 VAL A CA 1
ATOM 2624 C C . VAL A 1 346 ? 8.029 5.238 -23.680 1.00 97.38 346 VAL A C 1
ATOM 2626 O O . VAL A 1 346 ? 7.926 5.876 -22.637 1.00 97.38 346 VAL A O 1
ATOM 2629 N N . THR A 1 347 ? 7.745 5.780 -24.873 1.00 96.62 347 THR A N 1
ATOM 2630 C CA . THR A 1 347 ? 7.341 7.188 -25.012 1.00 96.62 347 THR A CA 1
ATOM 2631 C C . THR A 1 347 ? 6.034 7.475 -24.277 1.00 96.62 347 THR A C 1
ATOM 2633 O O . THR A 1 347 ? 5.945 8.471 -23.563 1.00 96.62 347 THR A O 1
ATOM 2636 N N . ARG A 1 348 ? 5.041 6.584 -24.389 1.00 93.31 348 ARG A N 1
ATOM 2637 C CA . ARG A 1 348 ? 3.777 6.715 -23.654 1.00 93.31 348 ARG A CA 1
ATOM 2638 C C . ARG A 1 348 ? 3.981 6.563 -22.145 1.00 93.31 348 ARG A C 1
ATOM 2640 O O . ARG A 1 348 ? 3.531 7.409 -21.386 1.00 93.31 348 ARG A O 1
ATOM 2647 N N . HIS A 1 349 ? 4.690 5.517 -21.722 1.00 92.12 349 HIS A N 1
ATOM 2648 C CA . HIS A 1 349 ? 4.914 5.220 -20.308 1.00 92.12 349 HIS A CA 1
ATOM 2649 C C . HIS A 1 349 ? 5.652 6.351 -19.582 1.00 92.12 349 HIS A C 1
ATOM 2651 O O . HIS A 1 349 ? 5.318 6.666 -18.438 1.00 92.12 349 HIS A O 1
ATOM 2657 N N . ALA A 1 350 ? 6.636 6.962 -20.249 1.00 93.94 350 ALA A N 1
ATOM 2658 C CA . ALA A 1 350 ? 7.350 8.127 -19.751 1.00 93.94 350 ALA A CA 1
ATOM 2659 C C . ALA A 1 350 ? 6.417 9.345 -19.640 1.00 93.94 350 ALA A C 1
ATOM 2661 O O . ALA A 1 350 ? 6.350 9.964 -18.576 1.00 93.94 350 ALA A O 1
ATOM 2662 N N . ALA A 1 351 ? 5.649 9.646 -20.696 1.00 91.62 351 ALA A N 1
ATOM 2663 C CA . ALA A 1 351 ? 4.738 10.790 -20.725 1.00 91.62 351 ALA A CA 1
ATOM 2664 C C . ALA A 1 351 ? 3.673 10.716 -19.617 1.00 91.62 351 ALA A C 1
ATOM 2666 O O . ALA A 1 351 ? 3.479 11.692 -18.890 1.00 91.62 351 ALA A O 1
ATOM 2667 N N . ASP A 1 352 ? 3.079 9.536 -19.408 1.00 86.56 352 ASP A N 1
ATOM 2668 C CA . ASP A 1 352 ? 2.097 9.267 -18.343 1.00 86.56 352 ASP A CA 1
ATOM 2669 C C . ASP A 1 352 ? 2.665 9.511 -16.930 1.00 86.56 352 ASP A C 1
ATOM 2671 O O . ASP A 1 352 ? 1.916 9.602 -15.959 1.00 86.56 352 ASP A O 1
ATOM 2675 N N . ARG A 1 353 ? 3.992 9.633 -16.804 1.00 87.94 353 ARG A N 1
ATOM 2676 C CA . ARG A 1 353 ? 4.724 9.850 -15.550 1.00 87.94 353 ARG A CA 1
ATOM 2677 C C . ARG A 1 353 ? 5.534 11.141 -15.557 1.00 87.94 353 ARG A C 1
ATOM 2679 O O . ARG A 1 353 ? 6.400 11.327 -14.708 1.00 87.94 353 ARG A O 1
ATOM 2686 N N . GLY A 1 354 ? 5.242 12.068 -16.468 1.00 90.12 354 GLY A N 1
ATOM 2687 C CA . GLY A 1 354 ? 5.895 13.381 -16.517 1.00 90.12 354 GLY A CA 1
ATOM 2688 C C . GLY A 1 354 ? 7.376 13.327 -16.906 1.00 90.12 354 GLY A C 1
ATOM 2689 O O . GLY A 1 354 ? 8.137 14.218 -16.536 1.00 90.12 354 GLY A O 1
ATOM 2690 N N . VAL A 1 355 ? 7.792 12.282 -17.624 1.00 94.38 355 VAL A N 1
ATOM 2691 C CA . VAL A 1 355 ? 9.120 12.159 -18.235 1.00 94.38 355 VAL A CA 1
ATOM 2692 C C . VAL A 1 355 ? 8.953 12.262 -19.744 1.00 94.38 355 VAL A C 1
ATOM 2694 O O . VAL A 1 355 ? 8.112 11.601 -20.346 1.00 94.38 355 VAL A O 1
ATOM 2697 N N . GLN A 1 356 ? 9.757 13.096 -20.382 1.00 96.50 356 GLN A N 1
ATOM 2698 C CA . GLN A 1 356 ? 9.779 13.191 -21.833 1.00 96.50 356 GLN A CA 1
ATOM 2699 C C . GLN A 1 356 ? 10.729 12.132 -22.398 1.00 96.50 356 GLN A C 1
ATOM 2701 O O . GLN A 1 356 ? 11.749 11.809 -21.782 1.00 96.50 356 GLN A O 1
ATOM 2706 N N . ALA A 1 357 ? 10.380 11.563 -23.552 1.00 97.69 357 ALA A N 1
ATOM 2707 C CA . ALA A 1 357 ? 11.112 10.436 -24.106 1.00 97.69 357 ALA A CA 1
ATOM 2708 C C . ALA A 1 357 ? 11.122 10.405 -25.637 1.00 97.69 357 ALA A C 1
ATOM 2710 O O . ALA A 1 357 ? 10.084 10.510 -26.289 1.00 97.69 357 ALA A O 1
ATOM 2711 N N . GLU A 1 358 ? 12.296 10.130 -26.196 1.00 98.00 358 GLU A N 1
ATOM 2712 C CA . GLU A 1 358 ? 12.512 9.797 -27.605 1.00 98.00 358 GLU A CA 1
ATOM 2713 C C . GLU A 1 358 ? 13.051 8.374 -27.708 1.00 98.00 358 GLU A C 1
ATOM 2715 O O . GLU A 1 358 ? 13.944 7.993 -26.951 1.00 98.00 358 GLU A O 1
ATOM 2720 N N . ALA A 1 359 ? 12.561 7.585 -28.664 1.00 98.00 359 ALA A N 1
ATOM 2721 C CA . ALA A 1 359 ? 13.043 6.226 -28.879 1.00 98.00 359 ALA A CA 1
ATOM 2722 C C . ALA A 1 359 ? 13.236 5.917 -30.367 1.00 98.00 359 ALA A C 1
ATOM 2724 O O . ALA A 1 359 ? 12.375 6.214 -31.199 1.00 98.00 359 ALA A O 1
ATOM 2725 N N . ARG A 1 360 ? 14.355 5.269 -30.710 1.00 98.00 360 ARG A N 1
ATOM 2726 C CA . ARG A 1 360 ? 14.680 4.846 -32.081 1.00 98.00 360 ARG A CA 1
ATOM 2727 C C . ARG A 1 360 ? 15.302 3.453 -32.114 1.00 98.00 360 ARG A C 1
ATOM 2729 O O . ARG A 1 360 ? 16.059 3.091 -31.216 1.00 98.00 360 ARG A O 1
ATOM 2736 N N . ASN A 1 361 ? 14.999 2.702 -33.167 1.00 98.38 361 ASN A N 1
ATOM 2737 C CA . ASN A 1 361 ? 15.664 1.432 -33.444 1.00 98.38 361 ASN A CA 1
ATOM 2738 C C . ASN A 1 361 ? 17.069 1.719 -33.976 1.00 98.38 361 ASN A C 1
ATOM 2740 O O . ASN A 1 361 ? 17.262 2.687 -34.717 1.00 98.38 361 ASN A O 1
ATOM 2744 N N . LEU A 1 362 ? 18.032 0.888 -33.598 1.00 98.06 362 LEU A N 1
ATOM 2745 C CA . LEU A 1 362 ? 19.363 0.870 -34.191 1.00 98.06 362 LEU A CA 1
ATOM 2746 C C . LEU A 1 362 ? 19.495 -0.343 -35.125 1.00 98.06 362 LEU A C 1
ATOM 2748 O O . LEU A 1 362 ? 18.728 -1.303 -35.027 1.00 98.06 362 LEU A O 1
ATOM 2752 N N . SER A 1 363 ? 20.445 -0.285 -36.058 1.00 96.81 363 SER A N 1
ATOM 2753 C CA . SER A 1 363 ? 20.674 -1.347 -37.048 1.00 96.81 363 SER A CA 1
ATOM 2754 C C . SER A 1 363 ? 21.214 -2.643 -36.439 1.00 96.81 363 SER A C 1
ATOM 2756 O O . SER A 1 363 ? 21.092 -3.693 -37.053 1.00 96.81 363 SER A O 1
ATOM 2758 N N . ASP A 1 364 ? 21.776 -2.578 -35.231 1.00 97.06 364 ASP A N 1
ATOM 2759 C CA . ASP A 1 364 ? 22.299 -3.719 -34.468 1.00 97.06 364 ASP A CA 1
ATOM 2760 C C . ASP A 1 364 ? 21.216 -4.486 -33.682 1.00 97.06 364 ASP A C 1
ATOM 2762 O O . ASP A 1 364 ? 21.528 -5.349 -32.867 1.00 97.06 364 ASP A O 1
ATOM 2766 N N . GLY A 1 365 ? 19.936 -4.158 -33.888 1.00 96.94 365 GLY A N 1
ATOM 2767 C CA . GLY A 1 365 ? 18.817 -4.792 -33.190 1.00 96.94 365 GLY A CA 1
ATOM 2768 C C . GLY A 1 365 ? 18.475 -4.169 -31.831 1.00 96.94 365 GLY A C 1
ATOM 2769 O O . GLY A 1 365 ? 17.412 -4.462 -31.286 1.00 96.94 365 GLY A O 1
ATOM 2770 N N . THR A 1 366 ? 19.279 -3.241 -31.304 1.00 98.38 366 THR A N 1
ATOM 2771 C CA . THR A 1 366 ? 18.981 -2.550 -30.037 1.00 98.38 366 THR A CA 1
ATOM 2772 C C . THR A 1 366 ? 17.993 -1.390 -30.215 1.00 98.38 366 THR A C 1
ATOM 2774 O O . THR A 1 366 ? 17.697 -0.938 -31.329 1.00 98.38 366 THR A O 1
ATOM 2777 N N . VAL A 1 367 ? 17.453 -0.884 -29.103 1.00 98.62 367 VAL A N 1
ATOM 2778 C CA . VAL A 1 367 ? 16.673 0.363 -29.064 1.00 98.62 367 VAL A CA 1
ATOM 2779 C C . VAL A 1 367 ? 17.434 1.402 -28.253 1.00 98.62 367 VAL A C 1
ATOM 2781 O O . VAL A 1 367 ? 17.804 1.165 -27.104 1.00 98.62 367 VAL A O 1
ATOM 2784 N N . ARG A 1 368 ? 17.621 2.591 -28.832 1.00 98.38 368 ARG A N 1
ATOM 2785 C CA . ARG A 1 368 ? 18.111 3.759 -28.100 1.00 98.38 368 ARG A CA 1
ATOM 2786 C C . ARG A 1 368 ? 16.935 4.579 -27.606 1.00 98.38 368 ARG A C 1
ATOM 2788 O O . ARG A 1 368 ? 16.108 4.994 -28.419 1.00 98.38 368 ARG A O 1
ATOM 2795 N N . CYS A 1 369 ? 16.910 4.870 -26.312 1.00 98.19 369 CYS A N 1
ATOM 2796 C CA . CYS A 1 369 ? 15.961 5.794 -25.710 1.00 98.19 369 CYS A CA 1
ATOM 2797 C C . CYS A 1 369 ? 16.698 6.982 -25.087 1.00 98.19 369 CYS A C 1
ATOM 2799 O O . CYS A 1 369 ? 17.751 6.816 -24.482 1.00 98.19 369 CYS A O 1
ATOM 2801 N N . ARG A 1 370 ? 16.171 8.191 -25.250 1.00 98.25 370 ARG A N 1
ATOM 2802 C CA . ARG A 1 370 ? 16.582 9.368 -24.485 1.00 98.25 370 ARG A CA 1
ATOM 2803 C C . ARG A 1 370 ? 15.427 9.740 -23.581 1.00 98.25 370 ARG A C 1
ATOM 2805 O O . ARG A 1 370 ? 14.312 9.853 -24.075 1.00 98.25 370 ARG A O 1
ATOM 2812 N N . LEU A 1 371 ? 15.704 9.924 -22.298 1.00 98.06 371 LEU A N 1
ATOM 2813 C CA . LEU A 1 371 ? 14.728 10.320 -21.286 1.00 98.06 371 LEU A CA 1
ATOM 2814 C C . LEU A 1 371 ? 15.145 11.651 -20.678 1.00 98.06 371 LEU A C 1
ATOM 2816 O O . LEU A 1 371 ? 16.338 11.847 -20.438 1.00 98.06 371 LEU A O 1
ATOM 2820 N N . TRP A 1 372 ? 14.197 12.546 -20.410 1.00 96.50 372 TRP A N 1
ATOM 2821 C CA . TRP A 1 372 ? 14.464 13.764 -19.652 1.00 96.50 372 TRP A CA 1
ATOM 2822 C C . TRP A 1 372 ? 13.292 14.200 -18.772 1.00 96.50 372 TRP A C 1
ATOM 2824 O O . TRP A 1 372 ? 12.129 14.104 -19.155 1.00 96.50 372 TRP A O 1
ATOM 2834 N N . GLY A 1 373 ? 13.610 14.643 -17.559 1.00 95.12 373 GLY A N 1
ATOM 2835 C CA . GLY A 1 373 ? 12.648 14.899 -16.489 1.00 95.12 373 GLY A CA 1
ATOM 2836 C C . GLY A 1 373 ? 13.334 14.955 -15.126 1.00 95.12 373 GLY A C 1
ATOM 2837 O O . GLY A 1 373 ? 14.565 14.945 -15.058 1.00 95.12 373 GLY A O 1
ATOM 2838 N N . GLN A 1 374 ? 12.545 14.979 -14.049 1.00 93.31 374 GLN A N 1
ATOM 2839 C CA . GLN A 1 374 ? 13.078 14.857 -12.688 1.00 93.31 374 GLN A CA 1
ATOM 2840 C C . GLN A 1 374 ? 13.851 13.545 -12.534 1.00 93.31 374 GLN A C 1
ATOM 2842 O O . GLN A 1 374 ? 13.398 12.490 -12.994 1.00 93.31 374 GLN A O 1
ATOM 2847 N N . ARG A 1 375 ? 15.006 13.615 -11.874 1.00 92.62 375 ARG A N 1
ATOM 2848 C CA . ARG A 1 375 ? 15.967 12.523 -11.763 1.00 92.62 375 ARG A CA 1
ATOM 2849 C C . ARG A 1 375 ? 15.340 11.220 -11.276 1.00 92.62 375 ARG A C 1
ATOM 2851 O O . ARG A 1 375 ? 15.469 10.210 -11.967 1.00 92.62 375 ARG A O 1
ATOM 2858 N N . TRP A 1 376 ? 14.618 11.252 -10.159 1.00 91.19 376 TRP A N 1
ATOM 2859 C CA . TRP A 1 376 ? 13.984 10.056 -9.593 1.00 91.19 376 TRP A CA 1
ATOM 2860 C C . TRP A 1 376 ? 12.996 9.401 -10.576 1.00 91.19 376 TRP A C 1
ATOM 2862 O O . TRP A 1 376 ? 12.967 8.181 -10.730 1.00 91.19 376 TRP A O 1
ATOM 2872 N N . ARG A 1 377 ? 12.235 10.200 -11.337 1.00 93.25 377 ARG A N 1
ATOM 2873 C CA . ARG A 1 377 ? 11.292 9.685 -12.344 1.00 93.25 377 ARG A CA 1
ATOM 2874 C C . ARG A 1 377 ? 12.012 9.048 -13.528 1.00 93.25 377 ARG A C 1
ATOM 2876 O O . ARG A 1 377 ? 11.563 8.020 -14.025 1.00 93.25 377 ARG A O 1
ATOM 2883 N N . VAL A 1 378 ? 13.126 9.628 -13.980 1.00 95.56 378 VAL A N 1
ATOM 2884 C CA . VAL A 1 378 ? 13.960 9.041 -15.047 1.00 95.56 378 VAL A CA 1
ATOM 2885 C C . VAL A 1 378 ? 14.549 7.695 -14.608 1.00 95.56 378 VAL A C 1
ATOM 2887 O O . VAL A 1 378 ? 14.585 6.757 -15.409 1.00 95.56 378 VAL A O 1
ATOM 2890 N N . GLU A 1 379 ? 14.964 7.570 -13.345 1.00 95.50 379 GLU A N 1
ATOM 2891 C CA . GLU A 1 379 ? 15.432 6.304 -12.762 1.00 95.50 379 GLU A CA 1
ATOM 2892 C C . GLU A 1 379 ? 14.326 5.238 -12.772 1.00 95.50 379 GLU A C 1
ATOM 2894 O O . GLU A 1 379 ? 14.528 4.141 -13.295 1.00 95.50 379 GLU A O 1
ATOM 2899 N N . PHE A 1 380 ? 13.113 5.569 -12.320 1.00 95.12 380 PHE A N 1
ATOM 2900 C CA . PHE A 1 380 ? 12.002 4.612 -12.334 1.00 95.12 380 PHE A CA 1
ATOM 2901 C C . PHE A 1 380 ? 11.468 4.278 -13.737 1.00 95.12 380 PHE A C 1
ATOM 2903 O O . PHE A 1 380 ? 11.098 3.129 -13.986 1.00 95.12 380 PHE A O 1
ATOM 2910 N N . VAL A 1 381 ? 11.477 5.215 -14.698 1.00 96.25 381 VAL A N 1
ATOM 2911 C CA . VAL A 1 381 ? 11.167 4.885 -16.106 1.00 96.25 381 VAL A CA 1
ATOM 2912 C C . VAL A 1 381 ? 12.217 3.923 -16.670 1.00 96.25 381 VAL A C 1
ATOM 2914 O O . VAL A 1 381 ? 11.864 2.978 -17.378 1.00 96.25 381 VAL A O 1
ATOM 2917 N N . THR A 1 382 ? 13.495 4.114 -16.328 1.00 97.31 382 THR A N 1
ATOM 2918 C CA . THR A 1 382 ? 14.569 3.172 -16.687 1.00 97.31 382 THR A CA 1
ATOM 2919 C C . THR A 1 382 ? 14.317 1.789 -16.088 1.00 97.31 382 THR A C 1
ATOM 2921 O O . THR A 1 382 ? 14.425 0.793 -16.798 1.00 97.31 382 THR A O 1
ATOM 2924 N N . LEU A 1 383 ? 13.891 1.703 -14.825 1.00 95.81 383 LEU A N 1
ATOM 2925 C CA . LEU A 1 383 ? 13.519 0.425 -14.215 1.00 95.81 383 LEU A CA 1
ATOM 2926 C C . LEU A 1 383 ? 12.368 -0.258 -14.961 1.00 95.81 383 LEU A C 1
ATOM 2928 O O . LEU A 1 383 ? 12.445 -1.451 -15.253 1.00 95.81 383 LEU A O 1
ATOM 2932 N N . ALA A 1 384 ? 11.318 0.485 -15.316 1.00 94.38 384 ALA A N 1
ATOM 2933 C CA . ALA A 1 384 ? 10.194 -0.061 -16.074 1.00 94.38 384 ALA A CA 1
ATOM 2934 C C . ALA A 1 384 ? 10.631 -0.605 -17.448 1.00 94.38 384 ALA A C 1
ATOM 2936 O O . ALA A 1 384 ? 10.076 -1.599 -17.926 1.00 94.38 384 ALA A O 1
ATOM 2937 N N . CYS A 1 385 ? 11.652 -0.001 -18.066 1.00 97.12 385 CYS A N 1
ATOM 2938 C CA . CYS A 1 385 ? 12.216 -0.470 -19.330 1.00 97.12 385 CYS A CA 1
ATOM 2939 C C . CYS A 1 385 ? 12.779 -1.898 -19.241 1.00 97.12 385 CYS A C 1
ATOM 2941 O O . CYS A 1 385 ? 12.735 -2.604 -20.237 1.00 97.12 385 CYS A O 1
ATOM 2943 N N . HIS A 1 386 ? 13.220 -2.389 -18.080 1.00 96.44 386 HIS A N 1
ATOM 2944 C CA . HIS A 1 386 ? 13.646 -3.793 -17.960 1.00 96.44 386 HIS A CA 1
ATOM 2945 C C . HIS A 1 386 ? 12.511 -4.801 -18.181 1.00 96.44 386 HIS A C 1
ATOM 2947 O O . HIS A 1 386 ? 12.771 -5.940 -18.555 1.00 96.44 386 HIS A O 1
ATOM 2953 N N . ARG A 1 387 ? 11.251 -4.394 -17.981 1.00 92.69 387 ARG A N 1
ATOM 2954 C CA . ARG A 1 387 ? 10.079 -5.215 -18.318 1.00 92.69 387 ARG A CA 1
ATOM 2955 C C . ARG A 1 387 ? 9.643 -4.989 -19.765 1.00 92.69 387 ARG A C 1
ATOM 2957 O O . ARG A 1 387 ? 9.386 -5.948 -20.484 1.00 92.69 387 ARG A O 1
ATOM 2964 N N . GLY A 1 388 ? 9.561 -3.726 -20.187 1.00 94.31 388 GLY A N 1
ATOM 2965 C CA . GLY A 1 388 ? 9.065 -3.359 -21.514 1.00 94.31 388 GLY A CA 1
ATOM 2966 C C . GLY A 1 388 ? 7.586 -3.729 -21.747 1.00 94.31 388 GLY A C 1
ATOM 2967 O O . GLY A 1 388 ? 6.858 -4.049 -20.801 1.00 94.31 388 GLY A O 1
ATOM 2968 N N . PRO A 1 389 ? 7.097 -3.659 -23.002 1.00 95.75 389 PRO A N 1
ATOM 2969 C CA . PRO A 1 389 ? 5.766 -4.153 -23.361 1.00 95.75 389 PRO A CA 1
ATOM 2970 C C . PRO A 1 389 ? 5.683 -5.692 -23.258 1.00 95.75 389 PRO A C 1
ATOM 2972 O O . PRO A 1 389 ? 6.713 -6.348 -23.375 1.00 95.75 389 PRO A O 1
ATOM 2975 N N . PRO A 1 390 ? 4.480 -6.298 -23.146 1.00 92.50 390 PRO A N 1
ATOM 2976 C CA . PRO A 1 390 ? 4.317 -7.740 -22.893 1.00 92.50 390 PRO A CA 1
ATOM 2977 C C . PRO A 1 390 ? 5.058 -8.691 -23.847 1.00 92.50 390 PRO A C 1
ATOM 2979 O O . PRO A 1 390 ? 5.442 -9.781 -23.445 1.00 92.50 390 PRO A O 1
ATOM 2982 N N . ALA A 1 391 ? 5.262 -8.297 -25.109 1.00 95.19 391 ALA A N 1
ATOM 2983 C CA . ALA A 1 391 ? 5.954 -9.113 -26.110 1.00 95.19 391 ALA A CA 1
ATOM 2984 C C . ALA A 1 391 ? 7.488 -8.946 -26.115 1.00 95.19 391 ALA A C 1
ATOM 2986 O O . ALA A 1 391 ? 8.167 -9.617 -26.904 1.00 95.19 391 ALA A O 1
ATOM 2987 N N . ALA A 1 392 ? 8.028 -8.033 -25.300 1.00 96.25 392 ALA A N 1
ATOM 2988 C CA . ALA A 1 392 ? 9.457 -7.776 -25.203 1.00 96.25 392 ALA A CA 1
ATOM 2989 C C . ALA A 1 392 ? 10.169 -8.820 -24.335 1.00 96.25 392 ALA A C 1
ATOM 2991 O O . ALA A 1 392 ? 9.598 -9.386 -23.409 1.00 96.25 392 ALA A O 1
ATOM 2992 N N . GLY A 1 393 ? 11.448 -9.036 -24.630 1.00 95.94 393 GLY A N 1
ATOM 2993 C CA . GLY A 1 393 ? 12.364 -9.815 -23.801 1.00 95.94 393 GLY A CA 1
ATOM 2994 C C . GLY A 1 393 ? 13.652 -9.028 -23.643 1.00 95.94 393 GLY A C 1
ATOM 2995 O O . GLY A 1 393 ? 14.528 -9.115 -24.498 1.00 95.94 393 GLY A O 1
ATOM 2996 N N . VAL A 1 394 ? 13.725 -8.187 -22.613 1.00 97.31 394 VAL A N 1
ATOM 2997 C CA . VAL A 1 394 ? 14.877 -7.308 -22.386 1.00 97.31 394 VAL A CA 1
ATOM 2998 C C . VAL A 1 394 ? 15.980 -8.088 -21.682 1.00 97.31 394 VAL A C 1
ATOM 3000 O O . VAL A 1 394 ? 15.764 -8.690 -20.635 1.00 97.31 394 VAL A O 1
ATOM 3003 N N . GLU A 1 395 ? 17.174 -8.062 -22.262 1.00 97.19 395 GLU A N 1
ATOM 3004 C CA . GLU A 1 395 ? 18.362 -8.736 -21.724 1.00 97.19 395 GLU A CA 1
ATOM 3005 C C . GLU A 1 395 ? 19.244 -7.786 -20.914 1.00 97.19 395 GLU A C 1
ATOM 3007 O O . GLU A 1 395 ? 20.062 -8.220 -20.116 1.00 97.19 395 GLU A O 1
ATOM 3012 N N . GLY A 1 396 ? 19.109 -6.477 -21.118 1.00 97.56 396 GLY A N 1
ATOM 3013 C CA . GLY A 1 396 ? 19.823 -5.489 -20.327 1.00 97.56 396 GLY A CA 1
ATOM 3014 C C . GLY A 1 396 ? 19.695 -4.077 -20.872 1.00 97.56 396 GLY A C 1
ATOM 3015 O O . GLY A 1 396 ? 19.241 -3.852 -21.999 1.00 97.56 396 GLY A O 1
ATOM 3016 N N . ILE A 1 397 ? 20.101 -3.123 -20.046 1.00 98.38 397 ILE A N 1
ATOM 3017 C CA . ILE A 1 397 ? 20.078 -1.696 -20.340 1.00 98.38 397 ILE A CA 1
ATOM 3018 C C . ILE A 1 397 ? 21.414 -1.097 -19.926 1.00 98.38 397 ILE A C 1
ATOM 3020 O O . ILE A 1 397 ? 21.878 -1.317 -18.814 1.00 98.38 397 ILE A O 1
ATOM 3024 N N . ASP A 1 398 ? 22.009 -0.305 -20.811 1.00 97.94 398 ASP A N 1
ATOM 3025 C CA . ASP A 1 398 ? 23.173 0.508 -20.477 1.00 97.94 398 ASP A CA 1
ATOM 3026 C C . ASP A 1 398 ? 22.791 1.988 -20.496 1.00 97.94 398 ASP A C 1
ATOM 3028 O O . ASP A 1 398 ? 22.408 2.534 -21.539 1.00 97.94 398 ASP A O 1
ATOM 3032 N N . VAL A 1 399 ? 22.919 2.640 -19.342 1.00 97.19 399 VAL A N 1
ATOM 3033 C CA . VAL A 1 399 ? 22.682 4.071 -19.168 1.00 97.19 399 VAL A CA 1
ATOM 3034 C C . VAL A 1 399 ? 23.979 4.848 -19.402 1.00 97.19 399 VAL A C 1
ATOM 3036 O O . VAL A 1 399 ? 25.040 4.526 -18.868 1.00 97.19 399 VAL A O 1
ATOM 3039 N N . ARG A 1 400 ? 23.902 5.890 -20.232 1.00 93.69 400 ARG A N 1
ATOM 3040 C CA . ARG A 1 400 ? 25.009 6.777 -20.617 1.00 93.69 400 ARG A CA 1
ATOM 3041 C C . ARG A 1 400 ? 24.528 8.223 -20.726 1.00 93.69 400 ARG A C 1
ATOM 3043 O O . ARG A 1 400 ? 23.328 8.497 -20.719 1.00 93.69 400 ARG A O 1
ATOM 3050 N N . ASP A 1 401 ? 25.475 9.149 -20.868 1.00 90.06 401 ASP A N 1
ATOM 3051 C CA . ASP A 1 401 ? 25.218 10.571 -21.137 1.00 90.06 401 ASP A CA 1
ATOM 3052 C C . ASP A 1 401 ? 24.230 11.226 -20.161 1.00 90.06 401 ASP A C 1
ATOM 3054 O O . ASP A 1 401 ? 23.376 12.020 -20.564 1.00 90.06 401 ASP A O 1
ATOM 3058 N N . VAL A 1 402 ? 24.343 10.887 -18.876 1.00 92.06 402 VAL A N 1
ATOM 3059 C CA . VAL A 1 402 ? 23.541 11.508 -17.821 1.00 92.06 402 VAL A CA 1
ATOM 3060 C C . VAL A 1 402 ? 24.034 12.931 -17.607 1.00 92.06 402 VAL A C 1
ATOM 3062 O O . VAL A 1 402 ? 25.189 13.139 -17.247 1.00 92.06 402 VAL A O 1
ATOM 3065 N N . ARG A 1 403 ? 23.172 13.919 -17.845 1.00 90.56 403 ARG A N 1
ATOM 3066 C CA . ARG A 1 403 ? 23.512 15.338 -17.684 1.00 90.56 403 ARG A CA 1
ATOM 3067 C C . ARG A 1 403 ? 22.374 16.085 -17.012 1.00 90.56 403 ARG A C 1
ATOM 3069 O O . ARG A 1 403 ? 21.215 15.876 -17.370 1.00 9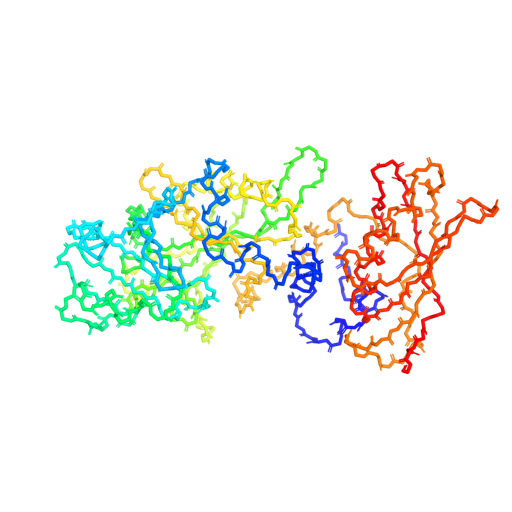0.56 403 ARG A O 1
ATOM 3076 N N . ARG A 1 404 ? 22.708 16.986 -16.089 1.00 89.62 404 ARG A N 1
ATOM 3077 C CA . ARG A 1 404 ? 21.758 17.947 -15.520 1.00 89.62 404 ARG A CA 1
ATOM 3078 C C . ARG A 1 404 ? 21.308 18.930 -16.602 1.00 89.62 404 ARG A C 1
ATOM 3080 O O . ARG A 1 404 ? 22.122 19.397 -17.400 1.00 89.62 404 ARG A O 1
ATOM 3087 N N . LEU A 1 405 ? 20.014 19.209 -16.643 1.00 88.12 405 LEU A N 1
ATOM 3088 C CA . LEU A 1 405 ? 19.416 20.254 -17.461 1.00 88.12 405 LEU A CA 1
ATOM 3089 C C . LEU A 1 405 ? 19.321 21.518 -16.604 1.00 88.12 405 LEU A C 1
ATOM 3091 O O . LEU A 1 405 ? 19.026 21.428 -15.412 1.00 88.12 405 LEU A O 1
ATOM 3095 N N . ARG A 1 406 ? 19.663 22.661 -17.198 1.00 74.88 406 ARG A N 1
ATOM 3096 C CA . ARG A 1 406 ? 19.547 23.969 -16.547 1.00 74.88 406 ARG A CA 1
ATOM 3097 C C . ARG A 1 406 ? 18.131 24.497 -16.654 1.00 74.88 406 ARG A C 1
ATOM 3099 O O . ARG A 1 406 ? 17.505 24.219 -17.704 1.00 74.88 406 ARG A O 1
#

Organism: NCBI:txid525640